Protein AF-A0A1E3NVU9-F1 (afdb_monomer)

Secondary structure (DSSP, 8-state):
---------------SSTTTTTSSS--------EEPPTTT-EETTTTSBTHHHHHHTT---EEEEEEEEEEEETTEEEEEEEEEESS---GGGEEEEEEESSSS-EEEEETTTTEE--S-TTEEEEEEEEE-EEETTEEEPPTT-EEEEEESSTT----TTTTT--S-SEEEEEB-SS-B-TTSBBSSSB--EEEEGGGGTT----------------------------------S-SEE-TTSEEE-TT--S--EEPTTEEEEEEETTEEEEEES-PPS--------------------------------PBPTT-EEESTT--S--PBPTTEEEEEEETTEEEEEES------------------------------------------PPPPTT-----TT--S----

InterPro domains:
  IPR000254 Cellulose-binding domain [PF00734] (243-271)
  IPR000254 Cellulose-binding domain [PF00734] (317-345)
  IPR000254 Cellulose-binding domain [PS00562] (247-274)
  IPR000254 Cellulose-binding domain [PS51164] (239-275)
  IPR000254 Cellulose-binding domain [PS51164] (313-349)
  IPR000254 Cellulose-binding domain [SM00236] (242-275)
  IPR000254 Cellulose-binding domain [SM00236] (316-349)
  IPR018789 Flocculin 11 domain [PF10182] (44-190)
  IPR018789 Flocculin 11 domain [PS51824] (32-205)
  IPR018789 Flocculin 11 domain [SM01213] (43-193)
  IPR035971 Cellulose-binding domain superfamily [SSF57180] (242-275)
  IPR035971 Cellulose-binding domain superfamily [SSF57180] (315-349)

Radius of gyration: 37.15 Å; Cα contacts (8 Å, |Δi|>4): 648; chains: 1; bounding box: 108×97×124 Å

Solvent-accessible surface area (backbone atoms only — not comparable to full-atom values): 26496 Å² total; per-residue (Å²): 130,84,88,82,86,88,83,91,81,85,82,80,88,85,83,85,55,79,73,66,69,69,71,76,78,71,74,77,79,71,69,79,61,33,63,38,58,71,88,51,50,40,64,74,38,81,83,45,41,32,59,50,30,21,60,77,69,40,43,60,49,50,49,59,40,72,68,45,43,29,26,61,55,89,53,33,29,41,38,25,39,41,38,40,42,79,57,66,67,59,56,69,36,46,16,34,32,34,39,35,60,52,81,59,77,45,72,39,30,22,53,83,82,72,42,72,77,66,81,45,81,29,50,48,75,51,76,48,68,38,66,37,51,75,53,96,80,25,26,24,56,62,71,58,23,31,47,40,41,35,37,65,51,59,80,36,84,59,64,72,62,62,74,68,56,89,49,62,53,59,53,73,43,38,28,29,74,86,51,63,50,101,83,40,36,20,72,20,33,26,47,28,44,34,29,51,46,52,38,53,72,79,72,90,64,95,71,87,77,79,76,77,93,75,90,82,89,85,86,83,90,84,92,85,89,87,81,86,88,90,81,92,76,86,88,78,95,73,67,52,16,51,83,68,31,67,25,38,30,69,89,60,84,71,32,62,42,37,38,89,62,25,27,64,43,78,78,46,76,62,42,11,32,17,42,86,41,80,67,78,92,78,89,84,81,91,82,90,82,85,82,87,86,89,79,88,88,84,87,86,90,85,81,90,80,96,82,77,86,74,85,74,79,40,25,51,84,69,32,72,26,40,33,65,90,56,85,68,54,54,47,34,36,90,59,24,25,62,42,77,77,47,76,62,41,11,31,15,41,84,39,80,68,80,85,76,81,80,74,85,77,84,79,87,81,82,92,83,89,84,84,89,82,90,84,89,86,88,86,82,86,85,89,85,84,90,88,80,96,76,82,83,83,62,62,48,60,92,95,53,84,34,73,60,92,93,58,86,74,48,75,40,113

Structure (mmCIF, N/CA/C/O backbone):
data_AF-A0A1E3NVU9-F1
#
_entry.id   AF-A0A1E3NVU9-F1
#
loop_
_atom_site.group_PDB
_atom_site.id
_atom_site.type_symbol
_atom_site.label_atom_id
_atom_site.label_alt_id
_atom_site.label_comp_id
_atom_site.label_asym_id
_atom_site.label_entity_id
_atom_site.label_seq_id
_atom_site.pdbx_PDB_ins_code
_atom_site.Cartn_x
_atom_site.Cartn_y
_atom_site.Cartn_z
_atom_site.occupancy
_atom_site.B_iso_or_equiv
_atom_site.auth_seq_id
_atom_site.auth_comp_id
_atom_site.auth_asym_id
_atom_site.auth_atom_id
_atom_site.pdbx_PDB_model_num
ATOM 1 N N . MET A 1 1 ? 58.363 38.252 71.842 1.00 34.75 1 MET A N 1
ATOM 2 C CA . MET A 1 1 ? 57.708 39.577 71.974 1.00 34.75 1 MET A CA 1
ATOM 3 C C . MET A 1 1 ? 56.826 39.792 70.750 1.00 34.75 1 MET A C 1
ATOM 5 O O . MET A 1 1 ? 57.351 39.527 69.680 1.00 34.75 1 MET A O 1
ATOM 9 N N . LYS A 1 2 ? 55.591 40.317 70.902 1.00 36.41 2 LYS A N 1
ATOM 10 C CA . LYS A 1 2 ? 54.625 40.674 69.819 1.00 36.41 2 LYS A CA 1
ATOM 11 C C . LYS A 1 2 ? 54.137 39.450 68.982 1.00 36.41 2 LYS A C 1
ATOM 13 O O . LYS A 1 2 ? 54.890 38.504 68.816 1.00 36.41 2 LYS A O 1
ATOM 18 N N . LEU A 1 3 ? 52.838 39.245 68.685 1.00 38.12 3 LEU A N 1
ATOM 19 C CA . LEU A 1 3 ? 51.842 40.044 67.919 1.00 38.12 3 LEU A CA 1
ATOM 20 C C . LEU A 1 3 ? 52.255 40.157 66.432 1.00 38.12 3 LEU A C 1
ATOM 22 O O . LEU A 1 3 ? 53.399 40.526 66.193 1.00 38.12 3 LEU A O 1
ATOM 26 N N . THR A 1 4 ? 51.448 39.843 65.401 1.00 37.25 4 THR A N 1
ATOM 27 C CA . THR A 1 4 ? 49.968 39.678 65.210 1.00 37.25 4 THR A CA 1
ATOM 28 C C . THR A 1 4 ? 49.691 38.639 64.083 1.00 37.25 4 THR A C 1
ATOM 30 O O . THR A 1 4 ? 50.578 38.429 63.270 1.00 37.25 4 THR A O 1
ATOM 33 N N . SER A 1 5 ? 48.610 37.834 64.075 1.00 39.44 5 SER A N 1
ATOM 34 C CA . SER A 1 5 ? 47.220 38.056 63.562 1.00 39.44 5 SER A CA 1
ATOM 35 C C . SER A 1 5 ? 47.034 38.139 62.021 1.00 39.44 5 SER A C 1
ATOM 37 O O . SER A 1 5 ? 47.958 38.521 61.313 1.00 39.44 5 SER A O 1
ATOM 39 N N . THR A 1 6 ? 45.805 37.851 61.537 1.00 38.41 6 THR A N 1
ATOM 40 C CA . THR A 1 6 ? 45.288 37.852 60.128 1.00 38.41 6 THR A CA 1
ATOM 41 C C . THR A 1 6 ? 45.886 36.817 59.141 1.00 38.41 6 THR A C 1
ATOM 43 O O . THR A 1 6 ? 47.046 36.459 59.272 1.00 38.41 6 THR A O 1
ATOM 46 N N . SER A 1 7 ? 45.172 36.271 58.132 1.00 37.34 7 SER A N 1
ATOM 47 C CA . SER A 1 7 ? 43.744 36.380 57.728 1.00 37.34 7 SER A CA 1
ATOM 48 C C . SER A 1 7 ? 43.216 35.087 57.046 1.00 37.34 7 SER A C 1
ATOM 50 O O . SER A 1 7 ? 43.957 34.125 56.869 1.00 37.34 7 SER A O 1
ATOM 52 N N . VAL A 1 8 ? 41.928 35.074 56.674 1.00 40.81 8 VAL A N 1
ATOM 53 C CA . VAL A 1 8 ? 41.156 33.950 56.087 1.00 40.81 8 VAL A CA 1
ATOM 54 C C . VAL A 1 8 ? 41.480 33.620 54.616 1.00 40.81 8 VAL A C 1
ATOM 56 O O . VAL A 1 8 ? 41.972 34.469 53.878 1.00 40.81 8 VAL A O 1
ATOM 59 N N . GLY A 1 9 ? 41.118 32.405 54.169 1.00 38.50 9 GLY A N 1
ATOM 60 C CA . GLY A 1 9 ? 41.303 31.950 52.779 1.00 38.50 9 GLY A CA 1
ATOM 61 C C . GLY A 1 9 ? 40.666 30.590 52.442 1.00 38.50 9 GLY A C 1
ATOM 62 O O . GLY A 1 9 ? 41.338 29.715 51.904 1.00 38.50 9 GLY A O 1
ATOM 63 N N . SER A 1 10 ? 39.394 30.370 52.794 1.00 42.78 10 SER A N 1
ATOM 64 C CA . SER A 1 10 ? 38.705 29.084 52.575 1.00 42.78 10 SER A CA 1
ATOM 65 C C . SER A 1 10 ? 38.461 28.783 51.089 1.00 42.78 10 SER A C 1
ATOM 67 O O . SER A 1 10 ? 37.697 29.490 50.434 1.00 42.78 10 SER A O 1
ATOM 69 N N . PHE A 1 11 ? 39.039 27.697 50.566 1.00 42.97 11 PHE A N 1
ATOM 70 C CA . PHE A 1 11 ? 38.732 27.197 49.220 1.00 42.97 11 PHE A CA 1
ATOM 71 C C . PHE A 1 11 ? 37.413 26.408 49.205 1.00 42.97 11 PHE A C 1
ATOM 73 O O . PHE A 1 11 ? 37.294 25.349 49.822 1.00 42.97 11 PHE A O 1
ATOM 80 N N . SER A 1 12 ? 36.417 26.927 48.487 1.00 45.84 12 SER A N 1
ATOM 81 C CA . SER A 1 12 ? 35.073 26.347 48.409 1.00 45.84 12 SER A CA 1
ATOM 82 C C . SER A 1 12 ? 35.016 25.081 47.546 1.00 45.84 12 SER A C 1
ATOM 84 O O . SER A 1 12 ? 35.230 25.130 46.336 1.00 45.84 12 SER A O 1
ATOM 86 N N . PHE A 1 13 ? 34.616 23.954 48.141 1.00 45.84 13 PHE A N 1
ATOM 87 C CA . PHE A 1 13 ? 34.261 22.721 47.424 1.00 45.84 13 PHE A CA 1
ATOM 88 C C . PHE A 1 13 ? 32.880 22.840 46.744 1.00 45.84 13 PHE A C 1
ATOM 90 O O . PHE A 1 13 ? 31.899 22.233 47.169 1.00 45.84 13 PHE A O 1
ATOM 97 N N . THR A 1 14 ? 32.781 23.613 45.661 1.00 51.94 14 THR A N 1
ATOM 98 C CA . THR A 1 14 ? 31.542 23.770 44.870 1.00 51.94 14 THR A CA 1
ATOM 99 C C . THR A 1 14 ? 31.589 22.984 43.559 1.00 51.94 14 THR A C 1
ATOM 101 O O . THR A 1 14 ? 31.471 23.555 42.479 1.00 51.94 14 THR A O 1
ATOM 104 N N . PHE A 1 15 ? 31.762 21.659 43.649 1.00 47.75 15 PHE A N 1
ATOM 105 C CA . PHE A 1 15 ? 31.727 20.761 42.481 1.00 47.75 15 PHE A CA 1
ATOM 106 C C . PHE A 1 15 ? 31.013 19.416 42.742 1.00 47.75 15 PHE A C 1
ATOM 108 O O . PHE A 1 15 ? 31.337 18.402 42.136 1.00 47.75 15 PHE A O 1
ATOM 115 N N . SER A 1 16 ? 30.029 19.393 43.653 1.00 55.41 16 SER A N 1
ATOM 116 C CA . SER A 1 16 ? 29.272 18.171 43.994 1.00 55.41 16 SER A CA 1
ATOM 117 C C . SER A 1 16 ? 27.791 18.436 44.320 1.00 55.41 16 SER A C 1
ATOM 119 O O . SER A 1 16 ? 27.286 18.022 45.356 1.00 55.41 16 SER A O 1
ATOM 121 N N . TYR A 1 17 ? 27.089 19.169 43.445 1.00 48.00 17 TYR A N 1
ATOM 122 C CA . TYR A 1 17 ? 25.618 19.308 43.513 1.00 48.00 17 TYR A CA 1
ATOM 123 C C . TYR A 1 17 ? 24.937 19.378 42.136 1.00 48.00 17 TYR A C 1
ATOM 125 O O . TYR A 1 17 ? 23.865 18.804 41.957 1.00 48.00 17 TYR A O 1
ATOM 133 N N . ALA A 1 18 ? 25.582 19.982 41.129 1.00 44.47 18 ALA A N 1
ATOM 134 C CA . ALA A 1 18 ? 25.048 20.037 39.761 1.00 44.47 18 ALA A CA 1
ATOM 135 C C . ALA A 1 18 ? 24.860 18.647 39.111 1.00 44.47 18 ALA A C 1
ATOM 137 O O . ALA A 1 18 ? 23.970 18.474 38.284 1.00 44.47 18 ALA A O 1
ATOM 138 N N . LEU A 1 19 ? 25.661 17.648 39.506 1.00 43.59 19 LEU A N 1
ATOM 139 C CA . LEU A 1 19 ? 25.600 16.296 38.938 1.00 43.59 19 LEU A CA 1
ATOM 140 C C . LEU A 1 19 ? 24.495 15.415 39.558 1.00 43.59 19 LEU A C 1
ATOM 142 O O . LEU A 1 19 ? 24.002 14.514 38.887 1.00 43.59 19 LEU A O 1
ATOM 146 N N . LEU A 1 20 ? 24.062 15.680 40.800 1.00 43.94 20 LEU A N 1
ATOM 147 C CA . LEU A 1 20 ? 22.981 14.910 41.441 1.00 43.94 20 LEU A CA 1
ATOM 148 C C . LEU A 1 20 ? 21.574 15.429 41.102 1.00 43.94 20 LEU A C 1
ATOM 150 O O . LEU A 1 20 ? 20.620 14.660 41.174 1.00 43.94 20 LEU A O 1
ATOM 154 N N . LEU A 1 21 ? 21.430 16.689 40.676 1.00 45.31 21 LEU A N 1
ATOM 155 C CA . LEU A 1 21 ? 20.142 17.233 40.216 1.00 45.31 21 LEU A CA 1
ATOM 156 C C . LEU A 1 21 ? 19.809 16.907 38.749 1.00 45.31 21 LEU A C 1
ATOM 158 O O . LEU A 1 21 ? 18.679 17.128 38.325 1.00 45.31 21 LEU A O 1
ATOM 162 N N . LEU A 1 22 ? 20.743 16.322 37.990 1.00 42.50 22 LEU A N 1
ATOM 163 C CA . LEU A 1 22 ? 20.474 15.814 36.637 1.00 42.50 22 LEU A CA 1
ATOM 164 C C . LEU A 1 22 ? 19.926 14.370 36.619 1.00 42.50 22 LEU A C 1
ATOM 166 O O . LEU A 1 22 ? 19.598 13.853 35.554 1.00 42.50 22 LEU A O 1
ATOM 170 N N . LEU A 1 23 ? 19.830 13.713 37.782 1.00 47.00 23 LEU A N 1
ATOM 171 C CA . LEU A 1 23 ? 19.480 12.290 37.918 1.00 47.00 23 LEU A CA 1
ATOM 172 C C . LEU A 1 23 ? 18.053 12.026 38.434 1.00 47.00 23 LEU A C 1
ATOM 174 O O . LEU A 1 23 ? 17.673 10.870 38.597 1.00 47.00 23 LEU A O 1
ATOM 178 N N . THR A 1 24 ? 17.246 13.067 38.670 1.00 50.06 24 THR A N 1
ATOM 179 C CA . THR A 1 24 ? 15.894 12.943 39.259 1.00 50.06 24 THR A CA 1
ATOM 180 C C . THR A 1 24 ? 14.757 13.524 38.410 1.00 50.06 24 THR A C 1
ATOM 182 O O . THR A 1 24 ? 13.608 13.483 38.842 1.00 50.06 24 THR A O 1
ATOM 185 N N . ILE A 1 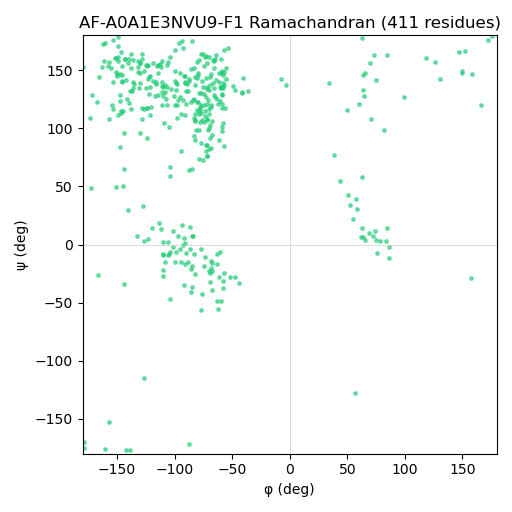25 ? 15.032 13.998 37.185 1.00 51.66 25 ILE A N 1
ATOM 186 C CA . ILE A 1 25 ? 13.994 14.370 36.194 1.00 51.66 25 ILE A CA 1
ATOM 187 C C . ILE A 1 25 ? 14.219 13.679 34.834 1.00 51.66 25 ILE A C 1
ATOM 189 O O . ILE A 1 25 ? 13.857 14.192 33.780 1.00 51.66 25 ILE A O 1
ATOM 193 N N . ILE A 1 26 ? 14.757 12.455 34.857 1.00 48.59 26 ILE A N 1
ATOM 194 C CA . ILE A 1 26 ? 14.406 11.446 33.846 1.00 48.59 26 ILE A CA 1
ATOM 195 C C . ILE A 1 26 ? 13.451 10.457 34.513 1.00 48.59 26 ILE A C 1
ATOM 197 O O . ILE A 1 26 ? 13.758 9.284 34.726 1.00 48.59 26 ILE A O 1
ATOM 201 N N . SER A 1 27 ? 12.260 10.959 34.848 1.00 47.16 27 SER A N 1
ATOM 202 C CA . SER A 1 27 ? 11.087 10.100 34.967 1.00 47.16 27 SER A CA 1
ATOM 203 C C . SER A 1 27 ? 10.909 9.434 33.610 1.00 47.16 27 SER A C 1
ATOM 205 O O . SER A 1 27 ? 10.445 10.073 32.666 1.00 47.16 27 SER A O 1
ATOM 207 N N . TYR A 1 28 ? 11.340 8.178 33.499 1.00 49.94 28 TYR A N 1
ATOM 208 C CA . TYR A 1 28 ? 11.138 7.366 32.307 1.00 49.94 28 TYR A CA 1
ATOM 209 C C . TYR A 1 28 ? 9.628 7.275 32.063 1.00 49.94 28 TYR A C 1
ATOM 211 O O . TYR A 1 28 ? 8.931 6.458 32.667 1.00 49.94 28 TYR A O 1
ATOM 219 N N . VAL A 1 29 ? 9.114 8.123 31.169 1.00 47.00 29 VAL A N 1
ATOM 220 C CA . VAL A 1 29 ? 7.819 7.905 30.527 1.00 47.00 29 VAL A CA 1
ATOM 221 C C . VAL A 1 29 ? 8.042 6.755 29.558 1.00 47.00 29 VAL A C 1
ATOM 223 O O . VAL A 1 29 ? 8.220 6.937 28.355 1.00 47.00 29 VAL A O 1
ATOM 226 N N . SER A 1 30 ? 8.110 5.554 30.129 1.00 51.84 30 SER A N 1
ATOM 227 C CA . SER A 1 30 ? 8.062 4.293 29.411 1.00 51.84 30 SER A CA 1
ATOM 228 C C . SER A 1 30 ? 6.716 4.255 28.707 1.00 51.84 30 SER A C 1
ATOM 230 O O . SER A 1 30 ? 5.720 3.850 29.298 1.00 51.84 30 SER A O 1
ATOM 232 N N . ALA A 1 31 ? 6.676 4.763 27.475 1.00 55.44 31 ALA A N 1
ATOM 233 C CA . ALA A 1 31 ? 5.489 4.742 26.640 1.00 55.44 31 ALA A CA 1
ATOM 234 C C . ALA A 1 31 ? 5.075 3.276 26.478 1.00 55.44 31 ALA A C 1
ATOM 236 O O . ALA A 1 31 ? 5.759 2.505 25.799 1.00 55.44 31 ALA A O 1
ATOM 237 N N . SER A 1 32 ? 4.018 2.888 27.196 1.00 66.12 32 SER A N 1
ATOM 238 C CA . SER A 1 32 ? 3.589 1.501 27.366 1.00 66.12 32 SER A CA 1
ATOM 239 C C . SER A 1 32 ? 3.064 0.951 26.047 1.00 66.12 32 SER A C 1
ATOM 241 O O . SER A 1 32 ? 1.865 0.976 25.784 1.00 66.12 32 SER A O 1
ATOM 243 N N . SER A 1 33 ? 3.982 0.496 25.199 1.00 80.88 33 SER A N 1
ATOM 244 C CA . SER A 1 33 ? 3.675 0.026 23.857 1.00 80.88 33 SER A CA 1
ATOM 245 C C . SER A 1 33 ? 3.064 -1.375 23.919 1.00 80.88 33 SER A C 1
ATOM 247 O O . SER A 1 33 ? 3.703 -2.345 24.328 1.00 80.88 33 SER A O 1
ATOM 249 N N . VAL A 1 34 ? 1.787 -1.478 23.553 1.00 92.62 34 VAL A N 1
ATOM 250 C CA . VAL A 1 34 ? 1.000 -2.712 23.696 1.00 92.62 34 VAL A CA 1
ATOM 251 C C . VAL A 1 34 ? 0.952 -3.425 22.357 1.00 92.62 34 VAL A C 1
ATOM 253 O O . VAL A 1 34 ? 0.441 -2.880 21.382 1.00 92.62 34 VAL A O 1
ATOM 256 N N . LYS A 1 35 ? 1.458 -4.658 22.296 1.00 94.81 35 LYS A N 1
ATOM 257 C CA . LYS A 1 35 ? 1.341 -5.495 21.097 1.00 94.81 35 LYS A CA 1
ATOM 258 C C . LYS A 1 35 ? -0.052 -6.109 21.010 1.00 94.81 35 LYS A C 1
ATOM 260 O O . LYS A 1 35 ? -0.519 -6.716 21.968 1.00 94.81 35 LYS A O 1
ATOM 265 N N . CYS A 1 36 ? -0.684 -5.977 19.851 1.00 95.69 36 CYS A N 1
ATOM 266 C CA . CYS A 1 36 ? -1.898 -6.712 19.511 1.00 95.69 36 CYS A CA 1
ATOM 267 C C . CYS A 1 36 ? -1.556 -8.199 19.345 1.00 95.69 36 CYS A C 1
ATOM 269 O O . CYS A 1 36 ? -0.476 -8.532 18.849 1.00 95.69 36 CYS A O 1
ATOM 271 N N . SER A 1 37 ? -2.480 -9.095 19.699 1.00 95.62 37 SER A N 1
ATOM 272 C CA . SER A 1 37 ? -2.341 -10.501 19.316 1.00 95.62 37 SER A CA 1
ATOM 273 C C . SER A 1 37 ? -2.464 -10.641 17.798 1.00 95.62 37 SER A C 1
ATOM 275 O O . SER A 1 37 ? -3.342 -10.034 17.183 1.00 95.62 37 SER A O 1
ATOM 277 N N . SER A 1 38 ? -1.631 -11.484 17.184 1.00 93.00 38 SER A N 1
ATOM 278 C CA . SER A 1 38 ? -1.715 -11.782 15.748 1.00 93.00 38 SER A CA 1
ATOM 279 C C . SER A 1 38 ? -3.027 -12.470 15.344 1.00 93.00 38 SER A C 1
ATOM 281 O O . SER A 1 38 ? -3.366 -12.458 14.167 1.00 93.00 38 SER A O 1
ATOM 283 N N . SER A 1 39 ? -3.784 -13.033 16.297 1.00 93.88 39 SER A N 1
ATOM 284 C CA . SER A 1 39 ? -5.154 -13.529 16.075 1.00 93.88 39 SER A CA 1
ATOM 285 C C . SER A 1 39 ? -6.175 -12.419 15.818 1.00 93.88 39 SER A C 1
ATOM 287 O O . SER A 1 39 ? -7.208 -12.669 15.201 1.00 93.88 39 SER A O 1
ATOM 289 N N . ASP A 1 40 ? -5.895 -11.205 16.297 1.00 94.69 40 ASP A N 1
ATOM 290 C CA . ASP A 1 40 ? -6.869 -10.114 16.370 1.00 94.69 40 ASP A CA 1
ATOM 291 C C . ASP A 1 40 ? -6.637 -9.067 15.267 1.00 94.69 40 ASP A C 1
ATOM 293 O O . ASP A 1 40 ? -7.437 -8.147 15.095 1.00 94.69 40 ASP A O 1
ATOM 297 N N . ILE A 1 41 ? -5.547 -9.218 14.507 1.00 96.44 41 ILE A N 1
ATOM 298 C CA . ILE A 1 41 ? -5.250 -8.475 13.283 1.00 96.44 41 ILE A CA 1
ATOM 299 C C . ILE A 1 41 ? -6.013 -9.157 12.141 1.00 96.44 41 ILE A C 1
ATOM 301 O O . ILE A 1 41 ? -5.648 -10.246 11.701 1.00 96.44 41 ILE A O 1
ATOM 305 N N . VAL A 1 42 ? -7.086 -8.532 11.656 1.00 95.50 42 VAL A N 1
ATOM 306 C CA . VAL A 1 42 ? -8.030 -9.171 10.725 1.00 95.50 42 VAL A CA 1
ATOM 307 C C . VAL A 1 42 ? -8.142 -8.395 9.414 1.00 95.50 42 VAL A C 1
ATOM 309 O O . VAL A 1 42 ? -8.294 -7.172 9.398 1.00 95.50 42 VAL A O 1
ATOM 312 N N . ALA A 1 43 ? -8.114 -9.132 8.302 1.00 94.00 43 ALA A N 1
ATOM 313 C CA . ALA A 1 43 ? -8.430 -8.625 6.971 1.00 94.00 43 ALA A CA 1
ATOM 314 C C . ALA A 1 43 ? -9.938 -8.326 6.864 1.00 94.00 43 ALA A C 1
ATOM 316 O O . ALA A 1 43 ? -10.768 -9.228 6.974 1.00 94.00 43 ALA A O 1
ATOM 317 N N . GLY A 1 44 ? -10.298 -7.061 6.647 1.00 91.81 44 GLY A N 1
ATOM 318 C CA . GLY A 1 44 ? -11.684 -6.583 6.664 1.00 91.81 44 GLY A CA 1
ATOM 319 C C . GLY A 1 44 ? -12.583 -7.071 5.523 1.00 91.81 44 GLY A C 1
ATOM 320 O O . GLY A 1 44 ? -13.796 -6.915 5.624 1.00 91.81 44 GLY A O 1
ATOM 321 N N . CYS A 1 45 ? -12.020 -7.638 4.453 1.00 92.00 45 CYS A N 1
ATOM 322 C CA . CYS A 1 45 ? -12.761 -8.096 3.274 1.00 92.00 45 CYS A CA 1
ATOM 323 C C . CYS A 1 45 ? -12.065 -9.274 2.565 1.00 92.00 45 CYS A C 1
ATOM 325 O O . CYS A 1 45 ? -11.887 -9.283 1.347 1.00 92.00 45 CYS A O 1
ATOM 327 N N . SER A 1 46 ? -11.680 -10.302 3.328 1.00 90.81 46 SER A N 1
ATOM 328 C CA . SER A 1 46 ? -11.042 -11.535 2.824 1.00 90.81 46 SER A CA 1
ATOM 329 C C . SER A 1 46 ? -11.890 -12.356 1.833 1.00 90.81 46 SER A C 1
ATOM 331 O O . SER A 1 46 ? -11.398 -13.326 1.263 1.00 90.81 46 SER A O 1
ATOM 333 N N . ASN A 1 47 ? -13.150 -11.974 1.616 1.00 90.06 47 ASN A N 1
ATOM 334 C CA . ASN A 1 47 ? -14.098 -12.596 0.693 1.00 90.06 47 ASN A CA 1
ATOM 335 C C . ASN A 1 47 ? -14.097 -12.000 -0.733 1.00 90.06 47 ASN A C 1
ATOM 337 O O . ASN A 1 47 ? -14.937 -12.405 -1.537 1.00 90.06 47 ASN A O 1
ATOM 341 N N . LEU A 1 48 ? -13.245 -11.010 -1.033 1.00 93.31 48 LEU A N 1
ATOM 342 C CA . LEU A 1 48 ? -13.165 -10.371 -2.354 1.00 93.31 48 LEU A CA 1
ATOM 343 C C . LEU A 1 48 ? -12.075 -10.997 -3.242 1.00 93.31 48 LEU A C 1
ATOM 345 O O . LEU A 1 48 ? -11.013 -11.392 -2.760 1.00 93.31 48 LEU A O 1
ATOM 349 N N . ASP A 1 49 ? -12.299 -11.019 -4.559 1.00 96.19 49 ASP A N 1
ATOM 350 C CA . ASP A 1 49 ? -11.266 -11.383 -5.539 1.00 96.19 49 ASP A CA 1
ATOM 351 C C . ASP A 1 49 ? -10.366 -10.179 -5.863 1.00 96.19 49 ASP A C 1
ATOM 353 O O . ASP A 1 49 ? -10.646 -9.393 -6.771 1.00 96.19 49 ASP A O 1
ATOM 357 N N . PHE A 1 50 ? -9.252 -10.060 -5.140 1.00 95.31 50 PHE A N 1
ATOM 358 C CA . PHE A 1 50 ? -8.190 -9.078 -5.407 1.00 95.31 50 PHE A CA 1
ATOM 359 C C . PHE A 1 50 ? -7.333 -9.414 -6.641 1.00 95.31 50 PHE A C 1
ATOM 361 O O . PHE A 1 50 ? -6.557 -8.582 -7.107 1.00 95.31 50 PHE A O 1
ATOM 368 N N . SER A 1 51 ? -7.461 -10.617 -7.220 1.00 95.88 51 SER A N 1
ATOM 369 C CA . SER A 1 51 ? -6.708 -10.972 -8.429 1.00 95.88 51 SER A CA 1
ATOM 370 C C . SER A 1 51 ? -7.253 -10.291 -9.688 1.00 95.88 51 SER A C 1
ATOM 372 O O . SER A 1 51 ? -6.537 -10.210 -10.687 1.00 95.88 51 SER A O 1
ATOM 374 N N . TYR A 1 52 ? -8.497 -9.800 -9.653 1.00 95.56 52 TYR A N 1
ATOM 375 C CA . TYR A 1 52 ? -9.155 -9.110 -10.762 1.00 95.56 52 TYR A CA 1
ATOM 376 C C . TYR A 1 52 ? -8.430 -7.818 -11.161 1.00 95.56 52 TYR A C 1
ATOM 378 O O . TYR A 1 52 ? -8.008 -7.695 -12.313 1.00 95.56 52 TYR A O 1
ATOM 386 N N . ASN A 1 53 ? -8.211 -6.895 -10.217 1.00 95.38 53 ASN A N 1
ATOM 387 C CA . ASN A 1 53 ? -7.553 -5.619 -10.508 1.00 95.38 53 ASN A CA 1
ATOM 388 C C . ASN A 1 53 ? -6.138 -5.816 -11.071 1.00 95.38 53 ASN A C 1
ATOM 390 O O . ASN A 1 53 ? -5.811 -5.287 -12.131 1.00 95.38 53 ASN A O 1
ATOM 394 N N . SER A 1 54 ? -5.323 -6.655 -10.424 1.00 95.19 54 SER A N 1
ATOM 395 C CA . SER A 1 54 ? -3.951 -6.931 -10.867 1.00 95.19 54 SER A CA 1
ATOM 396 C C . SER A 1 54 ? -3.871 -7.489 -12.300 1.00 95.19 54 SER A C 1
ATOM 398 O O . SER A 1 54 ? -2.992 -7.084 -13.062 1.00 95.19 54 SER A O 1
ATOM 400 N N . LYS A 1 55 ? -4.819 -8.352 -12.713 1.00 95.12 55 LYS A N 1
ATOM 401 C CA . LYS A 1 55 ? -4.933 -8.823 -14.110 1.00 95.12 55 LYS A CA 1
ATOM 402 C C . LYS A 1 55 ? -5.248 -7.667 -15.064 1.00 95.12 55 LYS A C 1
ATOM 404 O O . LYS A 1 55 ? -4.575 -7.519 -16.082 1.00 95.12 55 LYS A O 1
ATOM 409 N N . ASN A 1 56 ? -6.243 -6.847 -14.727 1.00 95.06 56 ASN A N 1
ATOM 410 C CA . ASN A 1 56 ? -6.730 -5.767 -15.589 1.00 95.06 56 ASN A CA 1
ATOM 411 C C . ASN A 1 56 ? -5.720 -4.615 -15.732 1.00 95.06 56 ASN A C 1
ATOM 413 O O . ASN A 1 56 ? -5.631 -4.017 -16.800 1.00 95.06 56 ASN A O 1
ATOM 417 N N . THR A 1 57 ? -4.915 -4.334 -14.699 1.00 95.44 57 THR A N 1
ATOM 418 C CA . THR A 1 57 ? -3.852 -3.311 -14.734 1.00 95.44 57 THR A CA 1
ATOM 419 C C . THR A 1 57 ? -2.470 -3.874 -15.108 1.00 95.44 57 THR A C 1
ATOM 421 O O . THR A 1 57 ? -1.462 -3.236 -14.819 1.00 95.44 57 THR A O 1
ATOM 424 N N . ASN A 1 58 ? -2.399 -5.080 -15.689 1.00 96.94 58 ASN A N 1
ATOM 425 C CA . ASN A 1 58 ? -1.167 -5.781 -16.085 1.00 96.94 58 ASN A CA 1
ATOM 426 C C . ASN A 1 58 ? -0.024 -5.735 -15.041 1.00 96.94 58 ASN A C 1
ATOM 428 O O . ASN A 1 58 ? 1.107 -5.348 -15.354 1.00 96.94 58 ASN A O 1
ATOM 432 N N . LYS A 1 59 ? -0.299 -6.159 -13.804 1.00 96.88 59 LYS A N 1
ATOM 433 C CA . LYS A 1 59 ? 0.712 -6.322 -12.744 1.00 96.88 59 LYS A CA 1
ATOM 434 C C . LYS A 1 59 ? 0.632 -7.718 -12.095 1.00 96.88 59 LYS A C 1
ATOM 436 O O . LYS A 1 59 ? -0.350 -8.434 -12.315 1.00 96.88 59 LYS A O 1
ATOM 441 N N . PRO A 1 60 ? 1.662 -8.172 -11.351 1.00 98.00 60 PRO A N 1
ATOM 442 C CA . PRO A 1 60 ? 1.570 -9.419 -10.591 1.00 98.00 60 PRO A CA 1
ATOM 443 C C . PRO A 1 60 ? 0.423 -9.347 -9.575 1.00 98.00 60 PRO A C 1
ATOM 445 O O . PRO A 1 60 ? 0.021 -8.260 -9.183 1.00 98.00 60 PRO A O 1
ATOM 448 N N . THR A 1 61 ? -0.082 -10.484 -9.094 1.00 97.44 61 THR A N 1
ATOM 449 C CA . THR A 1 61 ? -0.859 -10.483 -7.842 1.00 97.44 61 THR A CA 1
ATOM 450 C C . THR A 1 61 ? 0.096 -10.455 -6.651 1.00 97.44 61 THR A C 1
ATOM 452 O O . THR A 1 61 ? 1.159 -11.080 -6.709 1.00 97.44 61 THR A O 1
ATOM 455 N N . ALA A 1 62 ? -0.282 -9.785 -5.563 1.00 97.44 62 ALA A N 1
ATOM 456 C CA . ALA A 1 62 ? 0.482 -9.762 -4.319 1.00 97.44 62 ALA A CA 1
ATOM 457 C C . ALA A 1 62 ? -0.412 -10.050 -3.107 1.00 97.44 62 ALA A C 1
ATOM 459 O O . ALA A 1 62 ? -1.605 -9.767 -3.116 1.00 97.44 62 ALA A O 1
ATOM 460 N N . ASN A 1 63 ? 0.189 -10.604 -2.058 1.00 96.44 63 ASN A N 1
ATOM 461 C CA . ASN A 1 63 ? -0.355 -10.610 -0.710 1.00 96.44 63 ASN A CA 1
ATOM 462 C C . ASN A 1 63 ? 0.283 -9.441 0.053 1.00 96.44 63 ASN A C 1
ATOM 464 O O . ASN A 1 63 ? 1.510 -9.353 0.118 1.00 96.44 63 ASN A O 1
ATOM 468 N N . ILE A 1 64 ? -0.536 -8.547 0.606 1.00 97.00 64 ILE A N 1
ATOM 469 C CA . ILE A 1 64 ? -0.087 -7.397 1.401 1.00 97.00 64 ILE A CA 1
ATOM 470 C C . ILE A 1 64 ? -0.794 -7.503 2.745 1.00 97.00 64 ILE A C 1
ATOM 472 O O . ILE A 1 64 ? -1.935 -7.060 2.883 1.00 97.00 64 ILE A O 1
ATOM 476 N N . ALA A 1 65 ? -0.138 -8.167 3.695 1.00 96.25 65 ALA A N 1
ATOM 477 C CA . ALA A 1 65 ? -0.730 -8.567 4.962 1.00 96.25 65 ALA A CA 1
ATOM 478 C C . ALA A 1 65 ? -0.143 -7.766 6.123 1.00 96.25 65 ALA A C 1
ATOM 480 O O . ALA A 1 65 ? 1.074 -7.630 6.235 1.00 96.25 65 ALA A O 1
ATOM 481 N N . VAL A 1 66 ? -0.993 -7.294 7.034 1.00 96.88 66 VAL A N 1
ATOM 482 C CA . VAL A 1 66 ? -0.520 -6.797 8.331 1.00 96.88 66 VAL A CA 1
ATOM 483 C C . VAL A 1 66 ? -0.200 -7.999 9.218 1.00 96.88 66 VAL A C 1
ATOM 485 O O . VAL A 1 66 ? -1.075 -8.821 9.483 1.00 96.88 66 VAL A O 1
ATOM 488 N N . THR A 1 67 ? 1.050 -8.112 9.666 1.00 97.38 67 THR A N 1
ATOM 489 C CA . THR A 1 67 ? 1.554 -9.250 10.463 1.00 97.38 67 THR A CA 1
ATOM 490 C C . THR A 1 67 ? 1.849 -8.888 11.915 1.00 97.38 67 THR A C 1
ATOM 492 O O . THR A 1 67 ? 1.839 -9.760 12.786 1.00 97.38 67 THR A O 1
ATOM 495 N N . GLY A 1 68 ? 2.060 -7.602 12.202 1.00 97.19 68 GLY A N 1
ATOM 496 C CA . GLY A 1 68 ? 2.298 -7.093 13.547 1.00 97.19 68 GLY A CA 1
ATOM 497 C C . GLY A 1 68 ? 1.705 -5.703 13.742 1.00 97.19 68 GLY A C 1
ATOM 498 O O . GLY A 1 68 ? 1.769 -4.859 12.852 1.00 97.19 68 GLY A O 1
ATOM 499 N N . VAL A 1 69 ? 1.140 -5.462 14.925 1.00 97.88 69 VAL A N 1
ATOM 500 C CA . VAL A 1 69 ? 0.624 -4.155 15.346 1.00 97.88 69 VAL A CA 1
ATOM 501 C C . VAL A 1 69 ? 1.015 -3.918 16.801 1.00 97.88 69 VAL A C 1
ATOM 503 O O . VAL A 1 69 ? 0.826 -4.786 17.654 1.00 97.88 69 VAL A O 1
ATOM 506 N N . THR A 1 70 ? 1.549 -2.734 17.086 1.00 96.50 70 THR A N 1
ATOM 507 C CA . THR A 1 70 ? 1.868 -2.262 18.437 1.00 96.50 70 THR A CA 1
ATOM 508 C C . THR A 1 70 ? 1.251 -0.884 18.641 1.00 96.50 70 THR A C 1
ATOM 510 O O . THR A 1 70 ? 1.607 0.063 17.945 1.00 96.50 70 THR A O 1
ATOM 513 N N . TRP A 1 71 ? 0.330 -0.748 19.590 1.00 96.19 71 TRP A N 1
ATOM 514 C CA . TRP A 1 71 ? -0.217 0.543 20.002 1.00 96.19 71 TRP A CA 1
ATOM 515 C C . TRP A 1 71 ? 0.865 1.400 20.664 1.00 96.19 71 TRP A C 1
ATOM 517 O O . TRP A 1 71 ? 1.621 0.903 21.498 1.00 96.19 71 TRP A O 1
ATOM 527 N N . LEU A 1 72 ? 0.934 2.681 20.294 1.00 92.38 72 LEU A N 1
ATOM 528 C CA . LEU A 1 72 ? 1.905 3.652 20.819 1.00 92.38 72 LEU A CA 1
ATOM 529 C C . LEU A 1 72 ? 1.265 4.697 21.750 1.00 92.38 72 LEU A C 1
ATOM 531 O O . LEU A 1 72 ? 1.978 5.396 22.466 1.00 92.38 72 LEU A O 1
ATOM 535 N N . GLY A 1 73 ? -0.066 4.810 21.733 1.00 88.00 73 GLY A N 1
ATOM 536 C CA . GLY A 1 73 ? -0.836 5.808 22.476 1.00 88.00 73 GLY A CA 1
ATOM 537 C C . GLY A 1 73 ? -1.850 6.534 21.586 1.00 88.00 73 GLY A C 1
ATOM 538 O O . GLY A 1 73 ? -1.588 6.817 20.416 1.00 88.00 73 GLY A O 1
ATOM 539 N N . GLY A 1 74 ? -3.031 6.838 22.135 1.00 89.56 74 GLY A N 1
ATOM 540 C CA . GLY A 1 74 ? -4.123 7.470 21.384 1.00 89.56 74 GLY A CA 1
ATOM 541 C C . GLY A 1 74 ? -4.516 6.651 20.148 1.00 89.56 74 GLY A C 1
ATOM 542 O O . GLY A 1 74 ? -4.740 5.447 20.248 1.00 89.56 74 GLY A O 1
ATOM 543 N N . ASN A 1 75 ? -4.548 7.287 18.976 1.00 92.00 75 ASN A N 1
ATOM 544 C CA . ASN A 1 75 ? -4.789 6.610 17.697 1.00 92.00 75 ASN A CA 1
ATOM 545 C C . ASN A 1 75 ? -3.498 6.155 16.985 1.00 92.00 75 ASN A C 1
ATOM 547 O O . ASN A 1 75 ? -3.580 5.683 15.854 1.00 92.00 75 ASN A O 1
ATOM 551 N N . SER A 1 76 ? -2.317 6.296 17.596 1.00 92.88 76 SER A N 1
ATOM 552 C CA . SER A 1 76 ? -1.045 5.954 16.950 1.00 92.88 76 SER A CA 1
ATOM 553 C C . SER A 1 76 ? -0.668 4.485 17.163 1.00 92.88 76 SER A C 1
ATOM 555 O O . SER A 1 76 ? -0.696 3.972 18.287 1.00 92.88 76 SER A O 1
ATOM 557 N N . TYR A 1 77 ? -0.289 3.810 16.077 1.00 95.31 77 TYR A N 1
ATOM 558 C CA . TYR A 1 77 ? 0.151 2.415 16.073 1.00 95.31 77 TYR A CA 1
ATOM 559 C C . TYR A 1 77 ? 1.401 2.261 15.204 1.00 95.31 77 TYR A C 1
ATOM 561 O O . TYR A 1 77 ? 1.474 2.799 14.102 1.00 95.31 77 TYR A O 1
ATOM 569 N N . GLN A 1 78 ? 2.367 1.474 15.668 1.00 96.38 78 GLN A N 1
ATOM 570 C CA . GLN A 1 78 ? 3.420 0.916 14.829 1.00 96.38 78 GLN A CA 1
ATOM 571 C C . GLN A 1 78 ? 2.886 -0.361 14.171 1.00 96.38 78 GLN A C 1
ATOM 573 O O . GLN A 1 78 ? 2.438 -1.274 14.864 1.00 96.38 78 GLN A O 1
ATOM 578 N N . VAL A 1 79 ? 2.928 -0.422 12.844 1.00 96.81 79 VAL A N 1
ATOM 579 C CA . VAL A 1 79 ? 2.333 -1.487 12.029 1.00 96.81 79 VAL A CA 1
ATOM 580 C C . VAL A 1 79 ? 3.405 -2.096 11.133 1.00 96.81 79 VAL A C 1
ATOM 582 O O . VAL A 1 79 ? 4.183 -1.370 10.515 1.00 96.81 79 VAL A O 1
ATOM 585 N N . THR A 1 80 ? 3.434 -3.426 11.062 1.00 97.75 80 THR A N 1
ATOM 586 C CA . THR A 1 80 ? 4.297 -4.202 10.166 1.00 97.75 80 THR A CA 1
ATOM 587 C C . THR A 1 80 ? 3.463 -4.797 9.038 1.00 97.75 80 THR A C 1
ATOM 589 O O . THR A 1 80 ? 2.546 -5.582 9.291 1.00 97.75 80 THR A O 1
ATOM 592 N N . ILE A 1 81 ? 3.797 -4.436 7.797 1.00 97.56 81 ILE A N 1
ATOM 593 C CA . ILE A 1 81 ? 3.355 -5.144 6.592 1.00 97.56 81 ILE A CA 1
ATOM 594 C C . ILE A 1 81 ? 4.377 -6.229 6.266 1.00 97.56 81 ILE A C 1
ATOM 596 O O . ILE A 1 81 ? 5.562 -5.923 6.156 1.00 97.56 81 ILE A O 1
ATOM 600 N N . HIS A 1 82 ? 3.891 -7.440 6.001 1.00 98.25 82 HIS A N 1
ATOM 601 C CA . HIS A 1 82 ? 4.572 -8.434 5.181 1.00 98.25 82 HIS A CA 1
ATOM 602 C C . HIS A 1 82 ? 3.995 -8.384 3.760 1.00 98.25 82 HIS A C 1
ATOM 604 O O . HIS A 1 82 ? 2.793 -8.586 3.549 1.00 98.25 82 HIS A O 1
ATOM 610 N N . PHE A 1 83 ? 4.846 -8.105 2.779 1.00 98.56 83 PHE A N 1
ATOM 611 C CA . PHE A 1 83 ? 4.504 -8.078 1.360 1.00 98.56 83 PHE A CA 1
ATOM 612 C C . PHE A 1 83 ? 5.085 -9.311 0.668 1.00 98.56 83 PHE A C 1
ATOM 614 O O . PHE A 1 83 ? 6.259 -9.619 0.862 1.00 98.56 83 PHE A O 1
ATOM 621 N N . LYS A 1 84 ? 4.301 -9.977 -0.189 1.00 98.50 84 LYS A N 1
ATOM 622 C CA . LYS A 1 84 ? 4.760 -11.112 -1.006 1.00 98.50 84 LYS A CA 1
ATOM 623 C C . LYS A 1 84 ? 4.085 -11.127 -2.381 1.00 98.50 84 LYS A C 1
ATOM 625 O O . LYS A 1 84 ? 2.877 -11.327 -2.486 1.00 98.50 84 LYS A O 1
ATOM 630 N N . SER A 1 85 ? 4.863 -10.944 -3.444 1.00 98.12 85 SER A N 1
ATOM 631 C CA . SER A 1 85 ? 4.398 -10.931 -4.838 1.00 98.12 85 SER A CA 1
ATOM 632 C C . SER A 1 85 ? 4.474 -12.315 -5.493 1.00 98.12 85 SER A C 1
ATOM 634 O O . SER A 1 85 ? 5.414 -13.075 -5.269 1.00 98.12 85 SER A O 1
ATOM 636 N N . SER A 1 86 ? 3.521 -12.622 -6.376 1.00 97.88 86 SER A N 1
ATOM 637 C CA . SER A 1 86 ? 3.526 -13.825 -7.232 1.00 97.88 86 SER A CA 1
ATOM 638 C C . SER A 1 86 ? 4.620 -13.816 -8.309 1.00 97.88 86 SER A C 1
ATOM 640 O O . SER A 1 86 ? 4.979 -14.868 -8.836 1.00 97.88 86 SER A O 1
ATOM 642 N N . ALA A 1 87 ? 5.152 -12.638 -8.643 1.00 97.44 87 ALA A N 1
ATOM 643 C CA . ALA A 1 87 ? 6.306 -12.465 -9.517 1.00 97.44 87 ALA A CA 1
ATOM 644 C C . ALA A 1 87 ? 7.081 -11.197 -9.137 1.00 97.44 87 ALA A C 1
ATOM 646 O O . ALA A 1 87 ? 6.491 -10.180 -8.772 1.00 97.44 87 ALA A O 1
ATOM 647 N N . THR A 1 88 ? 8.402 -11.234 -9.272 1.00 97.94 88 THR A N 1
ATOM 648 C CA . THR A 1 88 ? 9.290 -10.086 -9.056 1.00 97.94 88 THR A CA 1
ATOM 649 C C . THR A 1 88 ? 10.433 -10.129 -10.061 1.00 97.94 88 THR A C 1
ATOM 651 O O . THR A 1 88 ? 10.744 -11.197 -10.590 1.00 97.94 88 THR A O 1
ATOM 654 N N . MET A 1 89 ? 11.073 -8.985 -10.285 1.00 97.62 89 MET A N 1
ATOM 655 C CA . MET A 1 89 ? 12.450 -8.939 -10.774 1.00 97.62 89 MET A CA 1
ATOM 656 C C . MET A 1 89 ? 13.432 -8.849 -9.595 1.00 97.62 89 MET A C 1
ATOM 658 O O . MET A 1 89 ? 13.029 -8.647 -8.443 1.00 97.62 89 MET A O 1
ATOM 662 N N . SER A 1 90 ? 14.721 -9.023 -9.876 1.00 97.12 90 SER A N 1
ATOM 663 C CA . SER A 1 90 ? 15.817 -8.865 -8.918 1.00 97.12 90 SER A CA 1
ATOM 664 C C . SER A 1 90 ? 15.971 -7.421 -8.417 1.00 97.12 90 SER A C 1
ATOM 666 O O . SER A 1 90 ? 15.570 -6.463 -9.079 1.00 97.12 90 SER A O 1
ATOM 668 N N . LEU A 1 91 ? 16.625 -7.245 -7.261 1.00 96.19 91 LEU A N 1
ATOM 669 C CA . LEU A 1 91 ? 16.907 -5.921 -6.687 1.00 96.19 91 LEU A CA 1
ATOM 670 C C . LEU A 1 91 ? 17.717 -5.015 -7.638 1.00 96.19 91 LEU A C 1
ATOM 672 O O . LEU A 1 91 ? 17.519 -3.807 -7.642 1.00 96.19 91 LEU A O 1
ATOM 676 N N . SER A 1 92 ? 18.582 -5.588 -8.483 1.00 95.81 92 SER A N 1
ATOM 677 C CA . SER A 1 92 ? 19.359 -4.858 -9.501 1.00 95.81 92 SER A CA 1
ATOM 678 C C . SER A 1 92 ? 18.526 -4.258 -10.639 1.00 95.81 92 SER A C 1
ATOM 680 O O . SER A 1 92 ? 19.025 -3.389 -11.352 1.00 95.81 92 SER A O 1
ATOM 682 N N . SER A 1 93 ? 17.277 -4.698 -10.804 1.00 97.69 93 SER A N 1
ATOM 683 C CA . SER A 1 93 ? 16.330 -4.176 -11.799 1.00 97.69 93 SER A CA 1
ATOM 684 C C . SER A 1 93 ? 15.350 -3.156 -11.207 1.00 97.69 93 SER A C 1
ATOM 686 O O . SER A 1 93 ? 14.563 -2.561 -11.947 1.00 97.69 93 SER A O 1
ATOM 688 N N . LEU A 1 94 ? 15.367 -2.953 -9.885 1.00 98.12 94 LEU A N 1
ATOM 689 C CA . LEU A 1 94 ? 14.505 -2.003 -9.183 1.00 98.12 94 LEU A CA 1
ATOM 690 C C . LEU A 1 94 ? 15.087 -0.583 -9.265 1.00 98.12 94 LEU A C 1
ATOM 692 O O . LEU A 1 94 ? 16.284 -0.368 -9.067 1.00 98.12 94 LEU A O 1
ATOM 696 N N . SER A 1 95 ? 14.232 0.405 -9.518 1.00 97.88 95 SER A N 1
ATOM 697 C CA . SER A 1 95 ? 14.599 1.824 -9.488 1.00 97.88 95 SER A CA 1
ATOM 698 C C . SER A 1 95 ? 14.084 2.497 -8.220 1.00 97.88 95 SER A C 1
ATOM 700 O O . SER A 1 95 ? 14.860 3.161 -7.532 1.00 97.88 95 SER A O 1
ATOM 702 N N . GLU A 1 96 ? 12.821 2.273 -7.856 1.00 98.19 96 GLU A N 1
ATOM 703 C CA . GLU A 1 96 ? 12.237 2.759 -6.606 1.00 98.19 96 GLU A CA 1
ATOM 704 C C . GLU A 1 96 ? 11.134 1.821 -6.090 1.00 98.19 96 GLU A C 1
ATOM 706 O O . GLU A 1 96 ? 10.414 1.189 -6.860 1.00 98.19 96 GLU A O 1
ATOM 711 N N . LEU A 1 97 ? 11.012 1.725 -4.767 1.00 98.50 97 LEU A N 1
ATOM 712 C CA . LEU A 1 97 ? 9.906 1.077 -4.068 1.00 98.50 97 LEU A CA 1
ATOM 713 C C . LEU A 1 97 ? 9.557 1.902 -2.832 1.00 98.50 97 LEU A C 1
ATOM 715 O O . LEU A 1 97 ? 10.416 2.151 -1.976 1.00 98.50 97 LEU A O 1
ATOM 719 N N . LYS A 1 98 ? 8.291 2.302 -2.718 1.00 97.75 98 LYS A N 1
ATOM 720 C CA . LYS A 1 98 ? 7.800 3.149 -1.626 1.00 97.75 98 LYS A CA 1
ATOM 721 C C . LYS A 1 98 ? 6.364 2.808 -1.234 1.00 97.75 98 LYS A C 1
ATOM 723 O O . LYS A 1 98 ? 5.549 2.447 -2.078 1.00 97.75 98 LYS A O 1
ATOM 728 N N . VAL A 1 99 ? 6.067 2.948 0.056 1.00 97.50 99 VAL A N 1
ATOM 729 C CA . VAL A 1 99 ? 4.698 2.933 0.587 1.00 97.50 99 VAL A CA 1
ATOM 730 C C . VAL A 1 99 ? 4.224 4.380 0.702 1.00 97.50 99 VAL A C 1
ATOM 732 O O . VAL A 1 99 ? 4.918 5.210 1.292 1.00 97.50 99 VAL A O 1
ATOM 735 N N . ILE A 1 100 ? 3.065 4.690 0.126 1.00 94.62 100 ILE A N 1
ATOM 736 C CA . ILE A 1 100 ? 2.449 6.030 0.096 1.00 94.62 100 ILE A CA 1
ATOM 737 C C . ILE A 1 100 ? 0.998 5.955 0.587 1.00 94.62 100 ILE A C 1
ATOM 739 O O . ILE A 1 100 ? 0.409 4.880 0.600 1.00 94.62 100 ILE A O 1
ATOM 743 N N . GLY A 1 101 ? 0.407 7.073 1.016 1.00 86.88 101 GLY A N 1
ATOM 744 C CA . GLY A 1 101 ? -0.975 7.100 1.532 1.00 86.88 101 GLY A CA 1
ATOM 745 C C . GLY A 1 101 ? -1.160 6.525 2.947 1.00 86.88 101 GLY A C 1
ATOM 746 O O . GLY A 1 101 ? -2.280 6.463 3.443 1.00 86.88 101 GLY A O 1
ATOM 747 N N . ILE A 1 102 ? -0.066 6.141 3.610 1.00 85.06 102 ILE A N 1
ATOM 748 C CA . ILE A 1 102 ? 0.049 6.166 5.078 1.00 85.06 102 ILE A CA 1
ATOM 749 C C . ILE A 1 102 ? 0.476 7.581 5.524 1.00 85.06 102 ILE A C 1
ATOM 751 O O . ILE A 1 102 ? 0.795 8.413 4.674 1.00 85.06 102 ILE A O 1
ATOM 755 N N . ASP A 1 103 ? 0.541 7.842 6.834 1.00 81.12 103 ASP A N 1
ATOM 756 C CA . ASP A 1 103 ? 0.872 9.145 7.446 1.00 81.12 103 ASP A CA 1
ATOM 757 C C . ASP A 1 103 ? 2.071 9.891 6.813 1.00 81.12 103 ASP A C 1
ATOM 759 O O . ASP A 1 103 ? 2.078 11.121 6.779 1.00 81.12 103 ASP A O 1
ATOM 763 N N . GLN A 1 104 ? 3.091 9.171 6.321 1.00 85.88 104 GLN A N 1
ATOM 764 C CA . GLN A 1 104 ? 4.238 9.720 5.579 1.00 85.88 104 GLN A CA 1
ATOM 765 C C . GLN A 1 104 ? 4.751 8.724 4.525 1.00 85.88 104 GLN A C 1
ATOM 767 O O . GLN A 1 104 ? 4.776 7.520 4.771 1.00 85.88 104 GLN A O 1
ATOM 772 N N . THR A 1 105 ? 5.252 9.207 3.382 1.00 93.06 105 THR A N 1
ATOM 773 C CA . THR A 1 105 ? 5.891 8.353 2.361 1.00 93.06 105 THR A CA 1
ATOM 774 C C . THR A 1 105 ? 7.092 7.589 2.928 1.00 93.06 105 THR A C 1
ATOM 776 O O . THR A 1 105 ? 8.103 8.187 3.299 1.00 93.06 105 THR A O 1
ATOM 779 N N . TYR A 1 106 ? 7.023 6.256 2.926 1.00 94.62 106 TYR A N 1
ATOM 780 C CA . TYR A 1 106 ? 8.092 5.380 3.403 1.00 94.62 106 TYR A CA 1
ATOM 781 C C . TYR A 1 106 ? 8.830 4.735 2.224 1.00 94.62 106 TYR A C 1
ATOM 783 O O . TYR A 1 106 ? 8.367 3.761 1.629 1.00 94.62 106 TYR A O 1
ATOM 791 N N . VAL A 1 107 ? 10.002 5.275 1.881 1.00 96.75 107 VAL A N 1
ATOM 792 C CA . VAL A 1 107 ? 10.860 4.731 0.815 1.00 96.75 107 VAL A CA 1
ATOM 793 C C . VAL A 1 107 ? 11.623 3.507 1.328 1.00 96.75 107 VAL A C 1
ATOM 795 O O . VAL A 1 107 ? 12.455 3.613 2.236 1.00 96.75 107 VAL A O 1
ATOM 798 N N . LEU A 1 108 ? 11.350 2.347 0.726 1.00 97.31 108 LEU A N 1
ATOM 799 C CA . LEU A 1 108 ? 12.011 1.065 0.997 1.00 97.31 108 LEU A CA 1
ATOM 800 C C . LEU A 1 108 ? 13.292 0.916 0.179 1.00 97.31 108 LEU A C 1
ATOM 802 O O . LEU A 1 108 ? 14.311 0.461 0.695 1.00 97.31 108 LEU A O 1
ATOM 806 N N . TYR A 1 109 ? 13.258 1.338 -1.080 1.00 98.12 109 TYR A N 1
ATOM 807 C CA . TYR A 1 109 ? 14.408 1.352 -1.974 1.00 98.12 109 TYR A CA 1
ATOM 808 C C . TYR A 1 109 ? 14.308 2.559 -2.904 1.00 98.12 109 TYR A C 1
ATOM 810 O O . TYR A 1 109 ? 13.221 2.856 -3.384 1.00 98.12 109 TYR A O 1
ATOM 818 N N . SER A 1 110 ? 15.415 3.244 -3.181 1.00 97.06 110 SER A N 1
ATOM 819 C CA . SER A 1 110 ? 15.482 4.259 -4.238 1.00 97.06 110 SER A CA 1
ATOM 820 C C . SER A 1 110 ? 16.911 4.407 -4.738 1.00 97.06 110 SER A C 1
ATOM 822 O O . SER A 1 110 ? 17.813 4.802 -3.991 1.00 97.06 110 SER A O 1
ATOM 824 N N . ASN A 1 111 ? 17.101 4.154 -6.031 1.00 92.62 111 ASN A N 1
ATOM 825 C CA . ASN A 1 111 ? 18.367 4.365 -6.722 1.00 92.62 111 ASN A CA 1
ATOM 826 C C . ASN A 1 111 ? 18.734 5.856 -6.834 1.00 92.62 111 ASN A C 1
ATOM 828 O O . ASN A 1 111 ? 19.915 6.186 -6.958 1.00 92.62 111 ASN A O 1
ATOM 832 N N . ASN A 1 112 ? 17.750 6.758 -6.752 1.00 91.56 112 ASN A N 1
ATOM 833 C CA . ASN A 1 112 ? 17.971 8.202 -6.711 1.00 91.56 112 ASN A CA 1
ATOM 834 C C . ASN A 1 112 ? 18.442 8.639 -5.312 1.00 91.56 112 ASN A C 1
ATOM 836 O O . ASN A 1 112 ? 19.546 9.157 -5.160 1.00 91.56 112 ASN A O 1
ATOM 840 N N . MET A 1 113 ? 17.656 8.330 -4.272 1.00 93.69 113 MET A N 1
ATOM 841 C CA . MET A 1 113 ? 17.930 8.750 -2.886 1.00 93.69 113 MET A CA 1
ATOM 842 C C . MET A 1 113 ? 19.022 7.928 -2.173 1.00 93.69 113 MET A C 1
ATOM 844 O O . MET A 1 113 ? 19.349 8.219 -1.026 1.00 93.69 113 MET A O 1
ATOM 848 N N . LYS A 1 114 ? 19.564 6.886 -2.822 1.00 94.88 114 LYS A N 1
ATOM 849 C CA . LYS A 1 114 ? 20.527 5.915 -2.256 1.00 94.88 114 LYS A CA 1
ATOM 850 C C . LYS A 1 114 ? 20.001 5.199 -1.005 1.00 94.88 114 LYS A C 1
ATOM 852 O O . LYS A 1 114 ? 20.740 4.925 -0.062 1.00 94.88 114 LYS A O 1
ATOM 857 N N . ILE A 1 115 ? 18.712 4.860 -1.023 1.00 95.69 115 ILE A N 1
ATOM 858 C CA . ILE A 1 115 ? 18.030 4.115 0.042 1.00 95.69 115 ILE A CA 1
ATOM 859 C C . ILE A 1 115 ? 17.950 2.638 -0.355 1.00 95.69 115 ILE A C 1
ATOM 861 O O . ILE A 1 115 ? 17.539 2.326 -1.469 1.00 95.69 115 ILE A O 1
ATOM 865 N N . SER A 1 116 ? 18.293 1.731 0.564 1.00 95.94 116 SER A N 1
ATOM 866 C CA . SER A 1 116 ? 18.148 0.280 0.381 1.00 95.94 116 SER A CA 1
ATOM 867 C C . SER A 1 116 ? 17.835 -0.406 1.716 1.00 95.94 116 SER A C 1
ATOM 869 O O . SER A 1 116 ? 18.732 -0.884 2.404 1.00 95.94 116 SER A O 1
ATOM 871 N N . ARG A 1 117 ? 16.554 -0.422 2.105 1.00 96.62 117 ARG A N 1
ATOM 872 C CA . ARG A 1 117 ? 16.044 -1.073 3.331 1.00 96.62 117 ARG A CA 1
ATOM 873 C C . ARG A 1 117 ? 15.675 -2.547 3.131 1.00 96.62 117 ARG A C 1
ATOM 875 O O . ARG A 1 117 ? 15.493 -3.257 4.112 1.00 96.62 117 ARG A O 1
ATOM 882 N N . ILE A 1 118 ? 15.544 -2.986 1.880 1.00 97.31 118 ILE A N 1
ATOM 883 C CA . ILE A 1 118 ? 15.150 -4.347 1.491 1.00 97.31 118 ILE A CA 1
ATOM 884 C C . ILE A 1 118 ? 16.247 -5.037 0.674 1.00 97.31 118 ILE A C 1
ATOM 886 O O . ILE A 1 118 ? 17.057 -4.379 0.023 1.00 97.31 118 ILE A O 1
ATOM 890 N N . THR A 1 119 ? 16.244 -6.371 0.681 1.00 96.50 119 THR A N 1
ATOM 891 C CA . THR A 1 119 ? 17.146 -7.222 -0.121 1.00 96.50 119 THR A CA 1
ATOM 892 C C . THR A 1 119 ? 16.422 -7.968 -1.246 1.00 96.50 119 THR A C 1
ATOM 894 O O . THR A 1 119 ? 17.026 -8.262 -2.275 1.00 96.50 119 THR A O 1
ATOM 897 N N . ASN A 1 120 ? 15.126 -8.241 -1.082 1.00 97.56 120 ASN A N 1
ATOM 898 C CA . ASN A 1 120 ? 14.262 -8.893 -2.062 1.00 97.56 120 ASN A CA 1
ATOM 899 C C . ASN A 1 120 ? 13.022 -8.011 -2.305 1.00 97.56 120 ASN A C 1
ATOM 901 O O . ASN A 1 120 ? 12.245 -7.825 -1.373 1.00 97.56 120 ASN A O 1
ATOM 905 N N . PRO A 1 121 ? 12.789 -7.472 -3.517 1.00 98.12 121 PRO A N 1
ATOM 906 C CA . PRO A 1 121 ? 11.590 -6.672 -3.793 1.00 98.12 121 PRO A CA 1
ATOM 907 C C . PRO A 1 121 ? 10.289 -7.484 -3.814 1.00 98.12 121 PRO A C 1
ATOM 909 O O . PRO A 1 121 ? 9.210 -6.919 -3.637 1.00 98.12 121 PRO A O 1
ATOM 912 N N . GLY A 1 122 ? 10.382 -8.796 -4.051 1.00 97.94 122 GLY A N 1
ATOM 913 C CA . GLY A 1 122 ? 9.230 -9.687 -4.159 1.00 97.94 122 GLY A CA 1
ATOM 914 C C . GLY A 1 122 ? 8.712 -10.210 -2.826 1.00 97.94 122 GLY A C 1
ATOM 915 O O . GLY A 1 122 ? 7.576 -10.668 -2.786 1.00 97.94 122 GLY A O 1
ATOM 916 N N . GLU A 1 123 ? 9.511 -10.156 -1.759 1.00 98.44 123 GLU A N 1
ATOM 917 C CA . GLU A 1 123 ? 9.109 -10.581 -0.417 1.00 98.44 123 GLU A CA 1
ATOM 918 C C . GLU A 1 123 ? 9.908 -9.827 0.650 1.00 98.44 123 GLU A C 1
ATOM 920 O O . GLU A 1 123 ? 11.135 -9.945 0.701 1.00 98.44 123 GLU A O 1
ATOM 925 N N . TRP A 1 124 ? 9.217 -9.036 1.473 1.00 98.31 124 TRP A N 1
ATOM 926 C CA . TRP A 1 124 ? 9.822 -8.182 2.498 1.00 98.31 124 TRP A CA 1
ATOM 927 C C . TRP A 1 124 ? 8.842 -7.838 3.621 1.00 98.31 124 TRP A C 1
ATO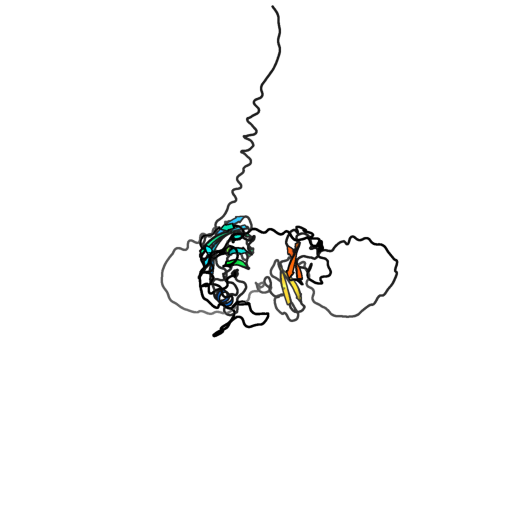M 929 O O . TRP A 1 124 ? 7.628 -7.802 3.424 1.00 98.31 124 TRP A O 1
ATOM 939 N N . ASP A 1 125 ? 9.402 -7.493 4.779 1.00 97.69 125 ASP A N 1
ATOM 940 C CA . ASP A 1 125 ? 8.682 -6.927 5.916 1.00 97.69 125 ASP A CA 1
ATOM 941 C C . ASP A 1 125 ? 9.088 -5.460 6.116 1.00 97.69 125 ASP A C 1
ATOM 943 O O . ASP A 1 125 ? 10.269 -5.111 6.039 1.00 97.69 125 ASP A O 1
ATOM 947 N N . ALA A 1 126 ? 8.113 -4.589 6.375 1.00 95.75 126 ALA A N 1
ATOM 948 C CA . ALA A 1 126 ? 8.331 -3.166 6.621 1.00 95.75 126 ALA A CA 1
ATOM 949 C C . ALA A 1 126 ? 7.475 -2.665 7.783 1.00 95.75 126 ALA A C 1
ATOM 951 O O . ALA A 1 126 ? 6.266 -2.892 7.814 1.00 95.75 126 ALA A O 1
ATOM 952 N N . THR A 1 127 ? 8.103 -1.927 8.700 1.00 95.81 127 THR A N 1
ATOM 953 C CA . THR A 1 127 ? 7.458 -1.392 9.903 1.00 95.81 127 THR A CA 1
ATOM 954 C C . THR A 1 127 ? 7.467 0.133 9.891 1.00 95.81 127 THR A C 1
ATOM 956 O O . THR A 1 127 ? 8.522 0.754 9.729 1.00 95.81 127 THR A O 1
ATOM 959 N N . PHE A 1 128 ? 6.298 0.736 10.090 1.00 92.00 128 PHE A N 1
ATOM 960 C CA . PHE A 1 128 ? 6.077 2.184 10.074 1.00 92.00 128 PHE A CA 1
ATOM 961 C C . PHE A 1 128 ? 4.981 2.584 11.074 1.00 92.00 128 PHE A C 1
ATOM 963 O O . PHE A 1 128 ? 4.247 1.738 11.580 1.00 92.00 128 PHE A O 1
ATOM 970 N N . THR A 1 129 ? 4.880 3.876 11.385 1.00 93.12 129 THR A N 1
ATOM 971 C CA . THR A 1 129 ? 3.815 4.415 12.246 1.00 93.12 129 THR A CA 1
ATOM 972 C C . THR A 1 129 ? 2.617 4.836 11.398 1.00 93.12 129 THR A C 1
ATOM 974 O O . THR A 1 129 ? 2.806 5.426 10.336 1.00 93.12 129 THR A O 1
ATOM 977 N N . VAL A 1 130 ? 1.403 4.561 11.880 1.00 93.75 130 VAL A N 1
ATOM 978 C CA . VAL A 1 130 ? 0.143 5.064 11.315 1.00 93.75 130 VAL A CA 1
ATOM 979 C C . VAL A 1 130 ? -0.751 5.678 12.386 1.00 93.75 130 VAL A C 1
ATOM 981 O O . VAL A 1 130 ? -0.704 5.285 13.557 1.00 93.75 130 VAL A O 1
ATOM 984 N N . THR A 1 131 ? -1.639 6.566 11.955 1.00 93.94 131 THR A N 1
ATOM 985 C CA . THR A 1 131 ? -2.781 7.050 12.729 1.00 93.94 131 THR A CA 1
ATOM 986 C C . THR A 1 131 ? -4.026 6.272 12.308 1.00 93.94 131 THR A C 1
ATOM 988 O O . THR A 1 131 ? -4.527 6.423 11.197 1.00 93.94 131 THR A O 1
ATOM 991 N N . ALA A 1 132 ? -4.520 5.397 13.183 1.00 92.88 132 ALA A N 1
ATOM 992 C CA . ALA A 1 132 ? -5.651 4.525 12.882 1.00 92.88 132 ALA A CA 1
ATOM 993 C C . ALA A 1 132 ? -7.007 5.242 13.014 1.00 92.88 132 ALA A C 1
ATOM 995 O O . ALA A 1 132 ? -7.216 6.089 13.891 1.00 92.88 132 ALA A O 1
ATOM 996 N N . SER A 1 133 ? -7.961 4.829 12.182 1.00 91.25 133 SER A N 1
ATOM 997 C CA . SER A 1 133 ? -9.349 5.297 12.218 1.00 91.25 133 SER A CA 1
ATOM 998 C C . SER A 1 133 ? -10.188 4.385 13.111 1.00 91.25 133 SER A C 1
ATOM 1000 O O . SER A 1 133 ? -10.443 3.231 12.770 1.00 91.25 133 SER A O 1
ATOM 1002 N N . ASN A 1 134 ? -10.637 4.888 14.262 1.00 91.75 134 ASN A N 1
ATOM 1003 C CA . ASN A 1 134 ? -11.461 4.107 15.187 1.00 91.75 134 ASN A CA 1
ATOM 1004 C C . ASN A 1 134 ? -12.929 4.088 14.724 1.00 91.75 134 ASN A C 1
ATOM 1006 O O . ASN A 1 134 ? -13.551 5.138 14.585 1.00 91.75 134 ASN A O 1
ATOM 1010 N N . SER A 1 135 ? -13.494 2.899 14.503 1.00 89.50 135 SER A N 1
ATOM 1011 C CA . SER A 1 135 ? -14.893 2.700 14.101 1.00 89.50 135 SER A CA 1
ATOM 1012 C C . SER A 1 135 ? -15.401 1.325 14.542 1.00 89.50 135 SER A C 1
ATOM 1014 O O . SER A 1 135 ? -14.678 0.333 14.449 1.00 89.50 135 SER A O 1
ATOM 1016 N N . ASN A 1 136 ? -16.647 1.249 15.024 1.00 87.25 136 ASN A N 1
ATOM 1017 C CA . ASN A 1 136 ? -17.298 0.010 15.482 1.00 87.25 136 ASN A CA 1
ATOM 1018 C C . ASN A 1 136 ? -16.452 -0.807 16.487 1.00 87.25 136 ASN A C 1
ATOM 1020 O O . ASN A 1 136 ? -16.322 -2.025 16.368 1.00 87.25 136 ASN A O 1
ATOM 1024 N N . GLY A 1 137 ? -15.825 -0.123 17.454 1.00 86.50 137 GLY A N 1
ATOM 1025 C CA . GLY A 1 137 ? -14.967 -0.740 18.481 1.00 86.50 137 GLY A CA 1
ATOM 1026 C C . GLY A 1 137 ? -13.607 -1.251 17.982 1.00 86.50 137 GLY A C 1
ATOM 1027 O O . GLY A 1 137 ? -12.887 -1.906 18.734 1.00 86.50 137 GLY A O 1
ATOM 1028 N N . ARG A 1 138 ? -13.242 -0.966 16.726 1.00 93.56 138 ARG A N 1
ATOM 1029 C CA . ARG A 1 138 ? -12.013 -1.430 16.066 1.00 93.56 138 ARG A CA 1
ATOM 1030 C C . ARG A 1 138 ? -11.170 -0.248 15.607 1.00 93.56 138 ARG A C 1
ATOM 1032 O O . ARG A 1 138 ? -11.712 0.762 15.164 1.00 93.56 138 ARG A O 1
ATOM 1039 N N . ALA A 1 139 ? -9.854 -0.394 15.676 1.00 95.25 139 ALA A N 1
ATOM 1040 C CA . ALA A 1 139 ? -8.909 0.508 15.037 1.00 95.25 139 ALA A CA 1
ATOM 1041 C C . ALA A 1 139 ? -8.630 -0.014 13.621 1.00 95.25 139 ALA A C 1
ATOM 1043 O O . ALA A 1 139 ? -8.202 -1.156 13.453 1.00 95.25 139 ALA A O 1
ATOM 1044 N N . TRP A 1 140 ? -8.914 0.799 12.607 1.00 95.31 140 TRP A N 1
ATOM 1045 C CA . TRP A 1 140 ? -8.671 0.474 11.202 1.00 95.31 140 TRP A CA 1
ATOM 1046 C C . TRP A 1 140 ? -7.376 1.110 10.714 1.00 95.31 140 TRP A C 1
ATOM 1048 O O . TRP A 1 140 ? -7.105 2.281 10.990 1.00 95.31 140 TRP A O 1
ATOM 1058 N N . MET A 1 141 ? -6.612 0.355 9.929 1.00 93.62 141 MET A N 1
ATOM 1059 C CA . MET A 1 141 ? -5.510 0.894 9.138 1.00 93.62 141 MET A CA 1
ATOM 1060 C C . MET A 1 141 ? -6.030 1.984 8.180 1.00 93.62 141 MET A C 1
ATOM 1062 O O . MET A 1 141 ? -7.149 1.836 7.676 1.00 93.62 141 MET A O 1
ATOM 1066 N N . PRO A 1 142 ? -5.252 3.048 7.887 1.00 90.25 142 PRO A N 1
ATOM 1067 C CA . PRO A 1 142 ? -5.597 4.003 6.835 1.00 90.25 142 PRO A CA 1
ATOM 1068 C C . PRO A 1 142 ? -5.998 3.291 5.535 1.00 90.25 142 PRO A C 1
ATOM 1070 O O . PRO A 1 142 ? -5.338 2.349 5.106 1.00 90.25 142 PRO A O 1
ATOM 1073 N N . THR A 1 143 ? -7.103 3.703 4.919 1.00 85.19 143 THR A N 1
ATOM 1074 C CA . THR A 1 143 ? -7.620 3.091 3.685 1.00 85.19 143 THR A CA 1
ATOM 1075 C C . THR A 1 143 ? -7.057 3.791 2.455 1.00 85.19 143 THR A C 1
ATOM 1077 O O . THR A 1 143 ? -7.040 5.019 2.426 1.00 85.19 143 THR A O 1
ATOM 1080 N N . GLY A 1 144 ? -6.683 3.046 1.413 1.00 86.69 144 GLY A N 1
ATOM 1081 C CA . GLY A 1 144 ? -6.156 3.630 0.177 1.00 86.69 144 GLY A CA 1
ATOM 1082 C C . GLY A 1 144 ? -4.656 3.929 0.205 1.00 86.69 144 GLY A C 1
ATOM 1083 O O . GLY A 1 144 ? -4.172 4.619 -0.692 1.00 86.69 144 GLY A O 1
ATOM 1084 N N . TYR A 1 145 ? -3.906 3.401 1.183 1.00 93.88 145 TYR A N 1
ATOM 1085 C CA . TYR A 1 145 ? -2.448 3.368 1.063 1.00 93.88 145 TYR A CA 1
ATOM 1086 C C . TYR A 1 145 ? -2.036 2.437 -0.083 1.00 93.88 145 TYR A C 1
ATOM 1088 O O . TYR A 1 145 ? -2.746 1.479 -0.420 1.00 93.88 145 TYR A O 1
ATOM 1096 N N . GLN A 1 146 ? -0.887 2.731 -0.682 1.00 96.88 146 GLN A N 1
ATOM 1097 C CA . GLN A 1 146 ? -0.419 2.095 -1.906 1.00 96.88 146 GLN A CA 1
ATOM 1098 C C . GLN A 1 146 ? 1.031 1.643 -1.755 1.00 96.88 146 GLN A C 1
ATOM 1100 O O . GLN A 1 146 ? 1.827 2.287 -1.064 1.00 96.88 146 GLN A O 1
ATOM 1105 N N . VAL A 1 147 ? 1.382 0.552 -2.431 1.00 98.25 147 VAL A N 1
ATOM 1106 C CA . VAL A 1 147 ? 2.772 0.108 -2.595 1.00 98.25 147 VAL A CA 1
ATOM 1107 C C . VAL A 1 147 ? 3.169 0.345 -4.050 1.00 98.25 147 VAL A C 1
ATOM 110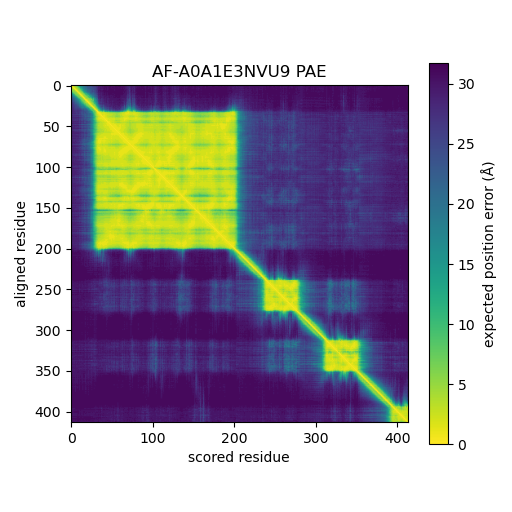9 O O . VAL A 1 147 ? 2.737 -0.400 -4.932 1.00 98.25 147 VAL A O 1
ATOM 1112 N N . GLN A 1 148 ? 3.966 1.390 -4.283 1.00 98.44 148 GLN A N 1
ATOM 1113 C CA . GLN A 1 148 ? 4.400 1.829 -5.610 1.00 98.44 148 GLN A CA 1
ATOM 1114 C C . GLN A 1 148 ? 5.736 1.185 -5.980 1.00 98.44 148 GLN A C 1
ATOM 1116 O O . GLN A 1 148 ? 6.721 1.344 -5.251 1.00 98.44 148 GLN A O 1
ATOM 1121 N N . PHE A 1 149 ? 5.771 0.495 -7.119 1.00 98.50 149 PHE A N 1
ATOM 1122 C CA . PHE A 1 149 ? 6.976 -0.080 -7.714 1.00 98.50 149 PHE A CA 1
ATOM 1123 C C . PHE A 1 149 ? 7.354 0.665 -8.992 1.00 98.50 149 PHE A C 1
ATOM 1125 O O . PHE A 1 149 ? 6.553 0.724 -9.921 1.00 98.50 149 PHE A O 1
ATOM 1132 N N . ASP A 1 150 ? 8.609 1.103 -9.081 1.00 98.25 150 ASP A N 1
ATOM 1133 C CA . ASP A 1 150 ? 9.231 1.610 -10.302 1.00 98.25 150 ASP A CA 1
ATOM 1134 C C . ASP A 1 150 ? 10.454 0.752 -10.652 1.00 98.25 150 ASP A C 1
ATOM 1136 O O . ASP A 1 150 ? 11.429 0.667 -9.900 1.00 98.25 150 ASP A O 1
ATOM 1140 N N . TRP A 1 151 ? 10.415 0.116 -11.818 1.00 98.19 151 TRP A N 1
ATOM 1141 C CA . TRP A 1 151 ? 11.440 -0.792 -12.322 1.00 98.19 151 TRP A CA 1
ATOM 1142 C C . TRP A 1 151 ? 12.158 -0.215 -13.543 1.00 98.19 151 TRP A C 1
ATOM 1144 O O . TRP A 1 151 ? 11.574 0.529 -14.334 1.00 98.19 151 TRP A O 1
ATOM 1154 N N . CYS A 1 152 ? 13.389 -0.674 -13.780 1.00 97.00 152 CYS A N 1
ATOM 1155 C CA . CYS A 1 152 ? 14.052 -0.584 -15.085 1.00 97.00 152 CYS A CA 1
ATOM 1156 C C . CYS A 1 152 ? 14.209 0.841 -15.647 1.00 97.00 152 CYS A C 1
ATOM 1158 O O . CYS A 1 152 ? 14.173 1.033 -16.868 1.00 97.00 152 CYS A O 1
ATOM 1160 N N . SER A 1 153 ? 14.352 1.827 -14.756 1.00 93.88 153 SER A N 1
ATOM 1161 C CA . SER A 1 153 ? 14.509 3.247 -15.067 1.00 93.88 153 SER A CA 1
ATOM 1162 C C . SER A 1 153 ? 15.762 3.813 -14.377 1.00 93.88 153 SER A C 1
ATOM 1164 O O . SER A 1 153 ? 16.878 3.403 -14.697 1.00 93.88 153 SER A O 1
ATOM 1166 N N . ALA A 1 154 ? 15.626 4.746 -13.432 1.00 87.56 154 ALA A N 1
ATOM 1167 C CA . ALA A 1 154 ? 16.758 5.391 -12.771 1.00 87.56 154 ALA A CA 1
ATOM 1168 C C . ALA A 1 154 ? 17.669 4.377 -12.046 1.00 87.56 154 ALA A C 1
ATOM 1170 O O . ALA A 1 154 ? 17.206 3.558 -11.250 1.00 87.56 154 ALA A O 1
ATOM 1171 N N . GLY A 1 155 ? 18.977 4.456 -12.314 1.00 89.62 155 GLY A N 1
ATOM 1172 C CA . GLY A 1 155 ? 20.032 3.669 -11.659 1.00 89.62 155 GLY A CA 1
ATOM 1173 C C . GLY A 1 155 ? 20.172 2.201 -12.083 1.00 89.62 155 GLY A C 1
ATOM 1174 O O . GLY A 1 155 ? 21.150 1.569 -11.691 1.00 89.62 155 GLY A O 1
ATOM 1175 N N . VAL A 1 156 ? 19.264 1.661 -12.901 1.00 94.94 156 VAL A N 1
ATOM 1176 C CA . VAL A 1 156 ? 19.350 0.273 -13.388 1.00 94.94 156 VAL A CA 1
ATOM 1177 C C . VAL A 1 156 ? 20.342 0.189 -14.548 1.00 94.94 156 VAL A C 1
ATOM 1179 O O . VAL A 1 156 ? 20.198 0.875 -15.556 1.00 94.94 156 VAL A O 1
ATOM 1182 N N . THR A 1 157 ? 21.361 -0.662 -14.412 1.00 93.06 157 THR A N 1
ATOM 1183 C CA . THR A 1 157 ? 22.470 -0.781 -15.381 1.00 93.06 157 THR A CA 1
ATOM 1184 C C . THR A 1 157 ? 22.340 -1.960 -16.346 1.00 93.06 157 THR A C 1
ATOM 1186 O O . THR A 1 157 ? 23.038 -1.997 -17.357 1.00 93.06 157 THR A O 1
ATOM 1189 N N . SER A 1 158 ? 21.456 -2.925 -16.066 1.00 94.50 158 SER A N 1
ATOM 1190 C CA . SER A 1 158 ? 21.281 -4.143 -16.865 1.00 94.50 158 SER A CA 1
ATOM 1191 C C . SER A 1 158 ? 19.816 -4.355 -17.237 1.00 94.50 158 SER A C 1
ATOM 1193 O O . SER A 1 158 ? 19.000 -4.752 -16.412 1.00 94.50 158 SER A O 1
ATOM 1195 N N . GLN A 1 159 ? 19.487 -4.147 -18.513 1.00 95.06 159 GLN A N 1
ATOM 1196 C CA . GLN A 1 159 ? 18.113 -4.261 -19.018 1.00 95.06 159 GLN A CA 1
ATOM 1197 C C . GLN A 1 159 ? 17.711 -5.711 -19.384 1.00 95.06 159 GLN A C 1
ATOM 1199 O O . GLN A 1 159 ? 16.646 -5.942 -19.955 1.00 95.06 159 GLN A O 1
ATOM 1204 N N . SER A 1 160 ? 18.546 -6.715 -19.088 1.00 95.69 160 SER A N 1
ATOM 1205 C CA . SER A 1 160 ? 18.339 -8.106 -19.533 1.00 95.69 160 SER A CA 1
ATOM 1206 C C . SER A 1 160 ? 17.127 -8.786 -18.885 1.00 95.69 160 SER A C 1
ATOM 1208 O O . SER A 1 160 ? 16.383 -9.498 -19.559 1.00 95.69 160 SER A O 1
ATOM 1210 N N . GLU A 1 161 ? 16.888 -8.537 -17.598 1.00 96.81 161 GLU A N 1
ATOM 1211 C CA . GLU A 1 161 ? 15.692 -8.991 -16.883 1.00 96.81 161 GLU A CA 1
ATOM 1212 C C . GLU A 1 161 ? 14.473 -8.133 -17.263 1.00 96.81 161 GLU A C 1
ATOM 1214 O O . GLU A 1 161 ? 13.413 -8.649 -17.615 1.00 96.81 161 GLU A O 1
ATOM 1219 N N . CYS A 1 162 ? 14.680 -6.819 -17.341 1.00 96.31 162 CYS A N 1
ATOM 1220 C CA . CYS A 1 162 ? 13.709 -5.812 -17.764 1.00 96.31 162 CYS A CA 1
ATOM 1221 C C . CYS A 1 162 ? 13.117 -6.024 -19.166 1.00 96.31 162 CYS A C 1
ATOM 1223 O O . CYS A 1 162 ? 12.022 -5.536 -19.445 1.00 96.31 162 CYS A O 1
ATOM 1225 N N . ASN A 1 163 ? 13.813 -6.728 -20.060 1.00 95.81 163 ASN A N 1
ATOM 1226 C CA . ASN A 1 163 ? 13.315 -7.094 -21.392 1.00 95.81 163 ASN A CA 1
ATOM 1227 C C . ASN A 1 163 ? 12.578 -8.446 -21.414 1.00 95.81 163 ASN A C 1
ATOM 1229 O O . ASN A 1 163 ? 11.984 -8.806 -22.425 1.00 95.81 163 ASN A O 1
ATOM 1233 N N . ARG A 1 164 ? 12.605 -9.194 -20.303 1.00 96.69 164 ARG A N 1
ATOM 1234 C CA . ARG A 1 164 ? 11.886 -10.465 -20.096 1.00 96.69 164 ARG A CA 1
ATOM 1235 C C . ARG A 1 164 ? 10.664 -10.308 -19.182 1.00 96.69 164 ARG A C 1
ATOM 1237 O O . ARG A 1 164 ? 9.884 -11.247 -19.035 1.00 96.69 164 ARG A O 1
ATOM 1244 N N . TRP A 1 165 ? 10.501 -9.141 -18.563 1.00 97.06 165 TRP A N 1
ATOM 1245 C CA . TRP A 1 165 ? 9.365 -8.803 -17.715 1.00 97.06 165 TRP A CA 1
ATOM 1246 C C . TRP A 1 165 ? 8.091 -8.607 -18.542 1.00 97.06 165 TRP A C 1
ATOM 1248 O O . TRP A 1 165 ? 8.061 -7.798 -19.467 1.00 97.06 165 TRP A O 1
ATOM 1258 N N . LYS A 1 166 ? 7.040 -9.361 -18.203 1.00 97.00 166 LYS A N 1
ATOM 1259 C CA . LYS A 1 166 ? 5.758 -9.391 -18.937 1.00 97.00 166 LYS A CA 1
ATOM 1260 C C . LYS A 1 166 ? 4.714 -8.380 -18.441 1.00 97.00 166 LYS A C 1
ATOM 1262 O O . LYS A 1 166 ? 3.726 -8.136 -19.127 1.00 97.00 166 LYS A O 1
ATOM 1267 N N . TYR A 1 167 ? 4.911 -7.847 -17.238 1.00 97.75 167 TYR A N 1
ATOM 1268 C CA . TYR A 1 167 ? 4.006 -6.897 -16.591 1.00 97.75 167 TYR A CA 1
ATOM 1269 C C . TYR A 1 167 ? 4.439 -5.449 -16.869 1.00 97.75 167 TYR A C 1
ATOM 1271 O O . TYR A 1 167 ? 5.494 -5.203 -17.460 1.00 97.75 167 TYR A O 1
ATOM 1279 N N . ALA A 1 168 ? 3.648 -4.477 -16.415 1.00 97.38 168 ALA A N 1
ATOM 1280 C CA . ALA A 1 168 ? 4.049 -3.075 -16.397 1.00 97.38 168 ALA A CA 1
ATOM 1281 C C . ALA A 1 168 ? 5.374 -2.863 -15.627 1.00 97.38 168 ALA A C 1
ATOM 1283 O O . ALA A 1 168 ? 5.721 -3.624 -14.719 1.00 97.38 168 ALA A O 1
ATOM 1284 N N . LYS A 1 169 ? 6.128 -1.820 -16.004 1.00 97.44 169 LYS A N 1
ATOM 1285 C CA . LYS A 1 169 ? 7.408 -1.442 -15.367 1.00 97.44 169 LYS A CA 1
ATOM 1286 C C . LYS A 1 169 ? 7.263 -0.376 -14.277 1.00 97.44 169 LYS A C 1
ATOM 1288 O O . LYS A 1 169 ? 8.177 -0.218 -13.482 1.00 97.44 169 LYS A O 1
ATOM 1293 N N . SER A 1 170 ? 6.124 0.302 -14.215 1.00 97.56 170 SER A N 1
ATOM 1294 C CA . SER A 1 170 ? 5.695 1.096 -13.063 1.00 97.56 170 SER A CA 1
ATOM 1295 C C . SER A 1 170 ? 4.257 0.694 -12.748 1.00 97.56 170 SER A C 1
ATOM 1297 O O . SER A 1 170 ? 3.476 0.490 -13.685 1.00 97.56 170 SER A O 1
ATOM 1299 N N . TYR A 1 171 ? 3.935 0.464 -11.474 1.00 98.12 171 TYR A N 1
ATOM 1300 C CA . TYR A 1 171 ? 2.584 0.109 -11.031 1.00 98.12 171 TYR A CA 1
ATOM 1301 C C . TYR A 1 171 ? 2.387 0.294 -9.522 1.00 98.12 171 TYR A C 1
ATOM 1303 O O . TYR A 1 171 ? 3.306 0.105 -8.721 1.00 98.12 171 TYR A O 1
ATOM 1311 N N . ASP A 1 172 ? 1.133 0.548 -9.150 1.00 97.81 172 ASP A N 1
ATOM 1312 C CA . ASP A 1 172 ? 0.669 0.647 -7.769 1.00 97.81 172 ASP A CA 1
ATOM 1313 C C . ASP A 1 172 ? -0.185 -0.561 -7.371 1.00 97.81 172 ASP A C 1
ATOM 1315 O O . ASP A 1 172 ? -1.065 -1.010 -8.120 1.00 97.81 172 ASP A O 1
ATOM 1319 N N . TYR A 1 173 ? 0.049 -1.066 -6.159 1.00 98.19 173 TYR A N 1
ATOM 1320 C CA . TYR A 1 173 ? -0.895 -1.927 -5.451 1.00 98.19 173 TYR A CA 1
ATOM 1321 C C . TYR A 1 173 ? -1.759 -1.084 -4.518 1.00 98.19 173 TYR A C 1
ATOM 1323 O O . TYR A 1 173 ? -1.253 -0.570 -3.520 1.00 98.19 173 TYR A O 1
ATOM 1331 N N . ASN A 1 174 ? -3.053 -0.979 -4.812 1.00 95.50 174 ASN A N 1
ATOM 1332 C CA . ASN A 1 174 ? -4.003 -0.228 -3.990 1.00 95.50 174 ASN A CA 1
ATOM 1333 C C . ASN A 1 174 ? -4.580 -1.111 -2.877 1.00 95.50 174 ASN A C 1
ATOM 1335 O O . ASN A 1 174 ? -4.888 -2.277 -3.121 1.00 95.50 174 ASN A O 1
ATOM 1339 N N . THR A 1 175 ? -4.801 -0.571 -1.676 1.00 93.38 175 THR A N 1
ATOM 1340 C CA . THR A 1 175 ? -5.372 -1.339 -0.551 1.00 93.38 175 THR A CA 1
ATOM 1341 C C . THR A 1 175 ? -6.707 -0.774 -0.065 1.00 93.38 175 THR A C 1
ATOM 1343 O O . THR A 1 175 ? -6.899 0.440 0.012 1.00 93.38 175 THR A O 1
ATOM 1346 N N . GLY A 1 176 ? -7.654 -1.651 0.278 1.00 90.12 176 GLY A N 1
ATOM 1347 C CA . GLY A 1 176 ? -8.946 -1.238 0.831 1.00 90.12 176 GLY A CA 1
ATOM 1348 C C . GLY A 1 176 ? -10.096 -2.202 0.549 1.00 90.12 176 GLY A C 1
ATOM 1349 O O . GLY A 1 176 ? -9.998 -3.087 -0.297 1.00 90.12 176 GLY A O 1
ATOM 1350 N N . CYS A 1 177 ? -11.200 -1.993 1.271 1.00 89.00 177 CYS A N 1
ATOM 1351 C CA . CYS A 1 177 ? -12.433 -2.792 1.206 1.00 89.00 177 CYS A CA 1
ATOM 1352 C C . CYS A 1 177 ? -13.630 -2.031 0.609 1.00 89.00 177 CYS A C 1
ATOM 1354 O O . CYS A 1 177 ? -14.773 -2.448 0.765 1.00 89.00 177 CYS A O 1
ATOM 1356 N N . ASN A 1 178 ? -13.386 -0.879 -0.013 1.00 85.81 178 ASN A N 1
ATOM 1357 C CA . ASN A 1 178 ? -14.395 0.123 -0.367 1.00 85.81 178 ASN A CA 1
ATOM 1358 C C . ASN A 1 178 ? -14.667 0.248 -1.878 1.00 85.81 178 ASN A C 1
ATOM 1360 O O . ASN A 1 178 ? -15.440 1.117 -2.270 1.00 85.81 178 ASN A O 1
ATOM 1364 N N . ASN A 1 179 ? -14.031 -0.569 -2.725 1.00 89.81 179 ASN A N 1
ATOM 1365 C CA . ASN A 1 179 ? -14.184 -0.492 -4.180 1.00 89.81 179 ASN A CA 1
ATOM 1366 C C . ASN A 1 179 ? -14.148 -1.892 -4.817 1.00 89.81 179 ASN A C 1
ATOM 1368 O O . ASN A 1 179 ? -13.079 -2.453 -5.053 1.00 89.81 179 ASN A O 1
ATOM 1372 N N . TYR A 1 180 ? -15.327 -2.464 -5.062 1.00 94.25 180 TYR A N 1
ATOM 1373 C CA . TYR A 1 180 ? -15.528 -3.784 -5.665 1.00 94.25 180 TYR A CA 1
ATOM 1374 C C . TYR A 1 180 ? -16.839 -3.811 -6.465 1.00 94.25 180 TYR A C 1
ATOM 1376 O O . TYR A 1 180 ? -17.705 -2.958 -6.272 1.00 94.25 180 TYR A O 1
ATOM 1384 N N . ASN A 1 181 ? -16.988 -4.774 -7.377 1.00 92.44 181 ASN A N 1
ATOM 1385 C CA . ASN A 1 181 ? -18.194 -4.925 -8.198 1.00 92.44 181 ASN A CA 1
ATOM 1386 C C . ASN A 1 181 ? -19.192 -5.951 -7.615 1.00 92.44 181 ASN A C 1
ATOM 1388 O O . ASN A 1 181 ? -18.892 -6.683 -6.672 1.00 92.44 181 ASN A O 1
ATOM 1392 N N . ASN A 1 182 ? -20.376 -6.053 -8.229 1.00 94.00 182 ASN A N 1
ATOM 1393 C CA . ASN A 1 182 ? -21.456 -6.958 -7.797 1.00 94.00 182 ASN A CA 1
ATOM 1394 C C . ASN A 1 182 ? -21.106 -8.463 -7.865 1.00 94.00 182 ASN A C 1
ATOM 1396 O O . ASN A 1 182 ? -21.883 -9.282 -7.381 1.00 94.00 182 ASN A O 1
ATOM 1400 N N . TYR A 1 183 ? -19.962 -8.837 -8.448 1.00 94.62 183 TYR A N 1
ATOM 1401 C CA . TYR A 1 183 ? -19.439 -10.208 -8.476 1.00 94.62 183 TYR A CA 1
ATOM 1402 C C . TYR A 1 183 ? -18.392 -10.468 -7.375 1.00 94.62 183 TYR A C 1
ATOM 1404 O O . TYR A 1 183 ? -17.749 -11.514 -7.376 1.00 94.62 183 TYR A O 1
ATOM 1412 N N . GLY A 1 184 ? -18.186 -9.520 -6.451 1.00 93.38 184 GLY A N 1
ATOM 1413 C CA . GLY A 1 184 ? -17.175 -9.611 -5.392 1.00 93.38 184 GLY A CA 1
ATOM 1414 C C . GLY A 1 184 ? -15.740 -9.398 -5.881 1.00 93.38 184 GLY A C 1
ATOM 1415 O O . GLY A 1 184 ? -14.795 -9.671 -5.144 1.00 93.38 184 GLY A O 1
ATOM 1416 N N . GLN A 1 185 ? -15.550 -8.922 -7.113 1.00 97.00 185 GLN A N 1
ATOM 1417 C CA . GLN A 1 185 ? -14.224 -8.646 -7.663 1.00 97.00 185 GLN A CA 1
ATOM 1418 C C . GLN A 1 185 ? -13.757 -7.268 -7.204 1.00 97.00 185 GLN A C 1
ATOM 1420 O O . GLN A 1 185 ? -14.470 -6.278 -7.398 1.00 97.00 185 GLN A O 1
ATOM 1425 N N . SER A 1 186 ? -12.577 -7.201 -6.589 1.00 95.75 186 SER A N 1
ATOM 1426 C CA . SER A 1 186 ? -12.043 -5.941 -6.079 1.00 95.75 186 SER A CA 1
ATOM 1427 C C . SER A 1 186 ? -11.368 -5.126 -7.178 1.00 95.75 186 SER A C 1
ATOM 1429 O O . SER A 1 186 ? -10.701 -5.676 -8.055 1.00 95.75 186 SER A O 1
ATOM 1431 N N . GLN A 1 187 ? -11.508 -3.804 -7.081 1.00 95.00 187 GLN A N 1
ATOM 1432 C CA . GLN A 1 187 ? -10.710 -2.814 -7.812 1.00 95.00 187 GLN A CA 1
ATOM 1433 C C . GLN A 1 187 ? -9.479 -2.367 -6.987 1.00 95.00 187 GLN A C 1
ATOM 1435 O O . GLN A 1 187 ? -8.692 -1.531 -7.426 1.00 95.00 187 GLN A O 1
ATOM 1440 N N . THR A 1 188 ? -9.312 -2.912 -5.776 1.00 95.50 188 THR A N 1
ATOM 1441 C CA . THR A 1 188 ? -8.070 -2.879 -4.986 1.00 95.50 188 THR A CA 1
ATOM 1442 C C . THR A 1 188 ? -7.314 -4.204 -5.139 1.00 95.50 188 THR A C 1
ATOM 1444 O O . THR A 1 188 ? -7.852 -5.188 -5.646 1.00 95.50 188 THR A O 1
ATOM 1447 N N . ASP A 1 189 ? -6.060 -4.241 -4.694 1.00 96.38 189 ASP A N 1
ATOM 1448 C CA . ASP A 1 189 ? -5.157 -5.394 -4.796 1.00 96.38 189 ASP A CA 1
ATOM 1449 C C . ASP A 1 189 ? -4.862 -6.072 -3.446 1.00 96.38 189 ASP A C 1
ATOM 1451 O O . ASP A 1 189 ? -4.279 -7.152 -3.420 1.00 96.38 189 ASP A O 1
ATOM 1455 N N . SER A 1 190 ? -5.272 -5.471 -2.323 1.00 95.25 190 SER A N 1
ATOM 1456 C CA . SER A 1 190 ? -5.321 -6.141 -1.017 1.00 95.25 190 SER A CA 1
ATOM 1457 C C . SER A 1 190 ? -6.439 -5.589 -0.131 1.00 95.25 190 SER A C 1
ATOM 1459 O O . SER A 1 190 ? -6.901 -4.453 -0.292 1.00 95.25 190 SER A O 1
ATOM 1461 N N . SER A 1 191 ? -6.845 -6.405 0.840 1.00 93.62 191 SER A N 1
ATOM 1462 C CA . SER A 1 191 ? -7.818 -6.061 1.873 1.00 93.62 191 SER A CA 1
ATOM 1463 C C . SER A 1 191 ? -7.333 -4.889 2.732 1.00 93.62 191 SER A C 1
ATOM 1465 O O . SER A 1 191 ? -6.149 -4.764 3.040 1.00 93.62 191 SER A O 1
ATOM 1467 N N . GLY A 1 192 ? -8.270 -4.070 3.213 1.00 93.25 192 GLY A N 1
ATOM 1468 C CA . GLY A 1 192 ? -8.028 -3.255 4.408 1.00 93.25 192 GLY A CA 1
ATOM 1469 C C . GLY A 1 192 ? -7.870 -4.145 5.649 1.00 93.25 192 GLY A C 1
ATOM 1470 O O . GLY A 1 192 ? -8.347 -5.282 5.658 1.00 93.25 192 GLY A O 1
ATOM 1471 N N . TYR A 1 193 ? -7.231 -3.636 6.702 1.00 95.94 193 TYR A N 1
ATOM 1472 C CA . TYR A 1 193 ? -6.993 -4.366 7.954 1.00 95.94 193 TYR A CA 1
ATOM 1473 C C . TYR A 1 193 ? -7.500 -3.584 9.169 1.00 95.94 193 TYR A C 1
ATOM 1475 O O . TYR A 1 193 ? -7.482 -2.351 9.176 1.00 95.94 193 TYR A O 1
ATOM 1483 N N . TYR A 1 194 ? -7.931 -4.310 10.201 1.00 96.31 194 TYR A N 1
ATOM 1484 C CA . TYR A 1 194 ? -8.302 -3.752 11.501 1.00 96.31 194 TYR A CA 1
ATOM 1485 C C . TYR A 1 194 ? -7.780 -4.608 12.659 1.00 96.31 194 TYR A C 1
ATOM 1487 O O . TYR A 1 194 ? -7.418 -5.771 12.481 1.00 96.31 194 TYR A O 1
ATOM 1495 N N . TRP A 1 195 ? -7.781 -4.026 13.856 1.00 97.50 195 TRP A N 1
ATOM 1496 C CA . TRP A 1 195 ? -7.395 -4.659 15.119 1.00 97.50 195 TRP A CA 1
ATOM 1497 C C . TRP A 1 195 ? -8.194 -4.064 16.300 1.00 97.50 195 TRP A C 1
ATOM 1499 O O . TRP A 1 195 ? -8.916 -3.074 16.120 1.00 97.50 195 TRP A O 1
ATOM 1509 N N . PRO A 1 196 ? -8.125 -4.641 17.517 1.00 96.38 196 PRO A N 1
ATOM 1510 C CA . PRO A 1 196 ? -8.745 -4.054 18.702 1.00 96.38 196 PRO A CA 1
ATOM 1511 C C . PRO A 1 196 ? -8.164 -2.672 19.022 1.00 96.38 196 PRO A C 1
ATOM 1513 O O . PRO A 1 196 ? -6.950 -2.466 18.953 1.00 96.38 196 PRO A O 1
ATOM 1516 N N . ILE A 1 197 ? -9.023 -1.732 19.427 1.00 94.38 197 ILE A N 1
ATOM 1517 C CA . ILE A 1 197 ? -8.582 -0.417 19.917 1.00 94.38 197 ILE A CA 1
ATOM 1518 C C . ILE A 1 197 ? -7.630 -0.615 21.112 1.00 94.38 197 ILE A C 1
ATOM 1520 O O . ILE A 1 197 ? -7.846 -1.487 21.957 1.00 94.38 197 ILE A O 1
ATOM 1524 N N . ASN A 1 198 ? -6.544 0.160 21.143 1.00 93.62 198 ASN A N 1
ATOM 1525 C CA . ASN A 1 198 ? -5.446 0.084 22.114 1.00 93.62 198 ASN A CA 1
ATOM 1526 C C . ASN A 1 198 ? -4.797 -1.312 22.231 1.00 93.62 198 ASN A C 1
ATOM 1528 O O . ASN A 1 198 ? -4.226 -1.643 23.270 1.00 93.62 198 ASN A O 1
ATOM 1532 N N . CYS A 1 199 ? -4.934 -2.169 21.210 1.00 93.94 199 CYS A N 1
ATOM 1533 C CA . CYS A 1 199 ? -4.560 -3.585 21.286 1.00 93.94 199 CYS A CA 1
ATOM 1534 C C . CYS A 1 199 ? -5.178 -4.320 22.498 1.00 93.94 199 CYS A C 1
ATOM 1536 O O . CYS A 1 199 ? -4.561 -5.202 23.087 1.00 93.94 199 CYS A O 1
ATOM 1538 N N . GLY A 1 200 ? -6.402 -3.938 22.889 1.00 89.00 200 GLY A N 1
ATOM 1539 C CA . GLY A 1 200 ? -7.139 -4.518 24.017 1.00 89.00 200 GLY A CA 1
ATOM 1540 C C . GLY A 1 200 ? -6.836 -3.890 25.385 1.00 89.00 200 GLY A C 1
ATOM 1541 O O . GLY A 1 200 ? -7.591 -4.116 26.334 1.00 89.00 200 GLY A O 1
ATOM 1542 N N . SER A 1 201 ? -5.796 -3.056 25.512 1.00 78.31 201 SER A N 1
ATOM 1543 C CA . SER A 1 201 ? -5.484 -2.364 26.768 1.00 78.31 201 SER A CA 1
ATOM 1544 C C . SER A 1 201 ? -6.506 -1.269 27.087 1.00 78.31 201 SER A C 1
ATOM 1546 O O . SER A 1 201 ? -6.461 -0.146 26.584 1.00 78.31 201 SER A O 1
ATOM 1548 N N . GLY A 1 202 ? -7.444 -1.639 27.956 1.00 60.69 202 GLY A N 1
ATOM 1549 C CA . GLY A 1 202 ? -8.573 -0.828 28.407 1.00 60.69 202 GLY A CA 1
ATOM 1550 C C . GLY A 1 202 ? -9.726 -1.689 28.930 1.00 60.69 202 GLY A C 1
ATOM 1551 O O . GLY A 1 202 ? -10.426 -1.279 29.852 1.00 60.69 202 GLY A O 1
ATOM 1552 N N . ASN A 1 203 ? -9.872 -2.917 28.417 1.00 49.28 203 ASN A N 1
ATOM 1553 C CA . ASN A 1 203 ? -10.921 -3.852 28.829 1.00 49.28 203 ASN A CA 1
ATOM 1554 C C . ASN A 1 203 ? -10.592 -4.542 30.160 1.00 49.28 203 ASN A C 1
ATOM 1556 O O . ASN A 1 203 ? -10.288 -5.731 30.201 1.00 49.28 203 ASN A O 1
ATOM 1560 N N . ASN A 1 204 ? -10.703 -3.802 31.265 1.00 40.97 204 ASN A N 1
ATOM 1561 C CA . ASN A 1 204 ? -10.735 -4.384 32.607 1.00 40.97 204 ASN A CA 1
ATOM 1562 C C . ASN A 1 204 ? -12.183 -4.758 32.987 1.00 40.97 204 ASN A C 1
ATOM 1564 O O . ASN A 1 204 ? -12.795 -4.194 33.893 1.00 40.97 204 ASN A O 1
ATOM 1568 N N . GLN A 1 205 ? -12.742 -5.701 32.229 1.00 36.72 205 GLN A N 1
ATOM 1569 C CA . GLN A 1 205 ? -13.961 -6.441 32.550 1.00 36.72 205 GLN A CA 1
ATOM 1570 C C . GLN A 1 205 ? -13.586 -7.920 32.510 1.00 36.72 205 GLN A C 1
ATOM 1572 O O . GLN A 1 205 ? -13.173 -8.426 31.468 1.00 36.72 205 GLN A O 1
ATOM 1577 N N . ASP A 1 206 ? -13.713 -8.604 33.646 1.00 43.62 206 ASP A N 1
ATOM 1578 C CA . ASP A 1 206 ? -13.628 -10.061 33.678 1.00 43.62 206 ASP A CA 1
ATOM 1579 C C . ASP A 1 206 ? -14.759 -10.648 32.827 1.00 43.62 206 ASP A C 1
ATOM 1581 O O . ASP A 1 206 ? -15.943 -10.410 33.065 1.00 43.62 206 ASP A O 1
ATOM 1585 N N . THR A 1 207 ? -14.389 -11.423 31.815 1.00 31.22 207 THR A N 1
ATOM 1586 C CA . THR A 1 207 ? -15.286 -12.396 31.189 1.00 31.22 207 THR A CA 1
ATOM 1587 C C . THR A 1 207 ? -14.463 -13.616 30.795 1.00 31.22 207 THR A C 1
ATOM 1589 O O . THR A 1 207 ? -14.272 -13.919 29.615 1.00 31.22 207 THR A O 1
ATOM 1592 N N . THR A 1 208 ? -13.930 -14.295 31.816 1.00 32.16 208 THR A N 1
ATOM 1593 C CA . THR A 1 208 ? -13.125 -15.523 31.718 1.00 32.16 208 THR A CA 1
ATOM 1594 C C . THR A 1 208 ? -13.884 -16.642 30.984 1.00 32.16 208 THR A C 1
ATOM 1596 O O . THR A 1 208 ? -14.519 -17.510 31.581 1.00 32.16 208 THR A O 1
ATOM 1599 N N . SER A 1 209 ? -13.820 -16.627 29.650 1.00 31.70 209 SER A N 1
ATOM 1600 C CA . SER A 1 209 ? -14.519 -17.566 28.764 1.00 31.70 209 SER A CA 1
ATOM 1601 C C . SER A 1 209 ? -13.712 -18.851 28.564 1.00 31.70 209 SER A C 1
ATOM 1603 O O . SER A 1 209 ? -13.254 -19.167 27.465 1.00 31.70 209 SER A O 1
ATOM 1605 N N . THR A 1 210 ? -13.531 -19.606 29.650 1.00 30.91 210 THR A N 1
ATOM 1606 C CA . THR A 1 210 ? -12.909 -20.938 29.633 1.00 30.91 210 THR A CA 1
ATOM 1607 C C . THR A 1 210 ? -13.865 -21.963 29.014 1.00 30.91 210 THR A C 1
ATOM 1609 O O . THR A 1 210 ? -14.535 -22.722 29.713 1.00 30.91 210 THR A O 1
ATOM 1612 N N . THR A 1 211 ? -13.931 -22.007 27.683 1.00 29.38 211 THR A N 1
ATOM 1613 C CA . THR A 1 211 ? -14.693 -23.035 26.957 1.00 29.38 211 THR A CA 1
ATOM 1614 C C . THR A 1 211 ? -13.869 -24.315 26.837 1.00 29.38 211 THR A C 1
ATOM 1616 O O . THR A 1 211 ? -13.124 -24.522 25.878 1.00 29.38 211 THR A O 1
ATOM 1619 N N . SER A 1 212 ? -14.006 -25.192 27.831 1.00 35.12 212 SER A N 1
ATOM 1620 C CA . SER A 1 212 ? -13.412 -26.532 27.821 1.00 35.12 212 SER A CA 1
ATOM 1621 C C . SER A 1 212 ? -13.913 -27.376 26.642 1.00 35.12 212 SER A C 1
ATOM 1623 O O . SER A 1 212 ? -15.106 -27.438 26.348 1.00 35.12 212 SER A O 1
ATOM 1625 N N . LYS A 1 213 ? -12.985 -28.074 25.984 1.00 35.09 213 LYS A N 1
ATOM 1626 C CA . LYS A 1 213 ? -13.246 -28.954 24.838 1.00 35.09 213 LYS A CA 1
ATOM 1627 C C . LYS A 1 213 ? -13.906 -30.268 25.283 1.00 35.09 213 LYS A C 1
ATOM 1629 O O . LYS A 1 213 ? -13.206 -31.165 25.749 1.00 35.09 213 LYS A O 1
ATOM 1634 N N . THR A 1 214 ? -15.208 -30.418 25.038 1.00 26.19 214 THR A N 1
ATOM 1635 C CA . THR A 1 214 ? -15.943 -31.685 25.221 1.00 26.19 214 THR A CA 1
ATOM 1636 C C . THR A 1 214 ? -16.607 -32.125 23.915 1.00 26.19 214 THR A C 1
ATOM 1638 O O . THR A 1 214 ? -17.307 -31.352 23.269 1.00 26.19 214 THR A O 1
ATOM 1641 N N . THR A 1 215 ? -16.381 -33.381 23.528 1.00 29.39 215 THR A N 1
ATOM 1642 C CA . THR A 1 215 ? -16.877 -33.997 22.286 1.00 29.39 215 THR A CA 1
ATOM 1643 C C . THR A 1 215 ? -18.100 -34.875 22.560 1.00 29.39 215 THR A C 1
ATOM 1645 O O . THR A 1 215 ? -17.954 -35.803 23.349 1.00 29.39 215 THR A O 1
ATOM 1648 N N . SER A 1 216 ? -19.226 -34.698 21.846 1.00 30.66 216 SER A N 1
ATOM 1649 C CA . SER A 1 216 ? -20.181 -35.801 21.562 1.00 30.66 216 SER A CA 1
ATOM 1650 C C . SER A 1 216 ? -21.343 -35.448 20.603 1.00 30.66 216 SER A C 1
ATOM 1652 O O . SER A 1 216 ? -22.308 -34.813 21.014 1.00 30.66 216 SER A O 1
ATOM 1654 N N . THR A 1 217 ? -21.278 -36.004 19.384 1.00 28.16 217 THR A N 1
ATOM 1655 C CA . THR A 1 217 ? -22.405 -36.598 18.611 1.00 28.16 217 THR A CA 1
ATOM 1656 C C . THR A 1 217 ? -23.608 -35.721 18.173 1.00 28.16 217 THR A C 1
ATOM 1658 O O . THR A 1 217 ? -23.621 -34.508 18.344 1.00 28.16 217 THR A O 1
ATOM 1661 N N . THR A 1 218 ? -24.563 -36.322 17.444 1.00 31.00 218 THR A N 1
ATOM 1662 C CA . THR A 1 218 ? -25.406 -35.660 16.422 1.00 31.00 218 THR A CA 1
ATOM 1663 C C . THR A 1 218 ? -26.889 -36.077 16.417 1.00 31.00 218 THR A C 1
ATOM 1665 O O . THR A 1 218 ? -27.224 -37.211 16.747 1.00 31.00 218 THR A O 1
ATOM 1668 N N . SER A 1 219 ? -27.726 -35.208 15.818 1.00 32.53 219 SER A N 1
ATOM 1669 C CA . SER A 1 219 ? -29.038 -35.512 15.189 1.00 32.53 219 SER A CA 1
ATOM 1670 C C . SER A 1 219 ? -30.300 -35.557 16.110 1.00 32.53 219 SER A C 1
ATOM 1672 O O . SER A 1 219 ? -30.145 -35.496 17.325 1.00 32.53 219 SER A O 1
ATOM 1674 N N . PRO A 1 220 ? -31.553 -35.489 15.580 1.00 50.44 220 PRO A N 1
ATOM 1675 C CA . PRO A 1 220 ? -32.198 -34.185 15.307 1.00 50.44 220 PRO A CA 1
ATOM 1676 C C . PRO A 1 220 ? -33.714 -34.080 15.669 1.00 50.44 220 PRO A C 1
ATOM 1678 O O . PRO A 1 220 ? -34.338 -35.064 16.053 1.00 50.44 220 PRO A O 1
ATOM 1681 N N . SER A 1 221 ? -34.333 -32.917 15.366 1.00 30.06 221 SER A N 1
ATOM 1682 C CA . SER A 1 221 ? -35.803 -32.658 15.315 1.00 30.06 221 SER A CA 1
ATOM 1683 C C . SER A 1 221 ? -36.503 -32.548 16.697 1.00 30.06 221 SER A C 1
ATOM 1685 O O . SER A 1 221 ? -36.169 -33.270 17.623 1.00 30.06 221 SER A O 1
ATOM 1687 N N . THR A 1 222 ? -37.484 -31.665 16.961 1.00 29.59 222 THR A N 1
ATOM 1688 C CA . THR A 1 222 ? -38.718 -31.406 16.182 1.00 29.59 222 THR A CA 1
ATOM 1689 C C . THR A 1 222 ? -39.3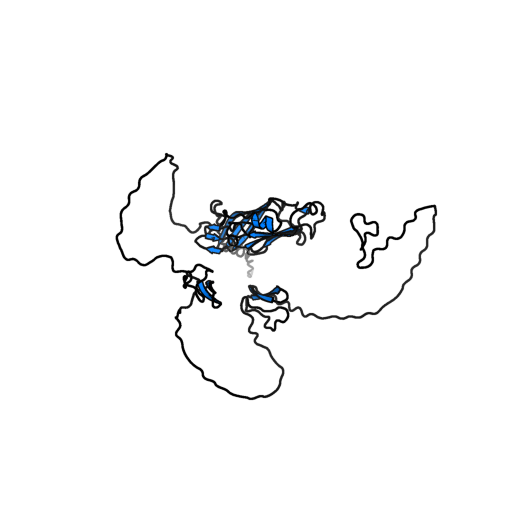84 -30.050 16.507 1.00 29.59 222 THR A C 1
ATOM 1691 O O . THR A 1 222 ? -39.197 -29.487 17.580 1.00 29.59 222 THR A O 1
ATOM 1694 N N . THR A 1 223 ? -40.189 -29.545 15.566 1.00 33.88 223 THR A N 1
ATOM 1695 C CA . THR A 1 223 ? -40.974 -28.294 15.594 1.00 33.88 223 THR A CA 1
ATOM 1696 C C . THR A 1 223 ? -42.085 -28.230 16.655 1.00 33.88 223 THR A C 1
ATOM 1698 O O . THR A 1 223 ? -42.870 -29.167 16.775 1.00 33.88 223 THR A O 1
ATOM 1701 N N . LEU A 1 224 ? -42.283 -27.055 17.273 1.00 34.16 224 LEU A N 1
ATOM 1702 C CA . LEU A 1 224 ? -43.582 -26.602 17.805 1.00 34.16 224 LEU A CA 1
ATOM 1703 C C . LEU A 1 224 ? -43.845 -25.120 17.464 1.00 34.16 224 LEU A C 1
ATOM 1705 O O . LEU A 1 224 ? -42.924 -24.377 17.133 1.00 34.16 224 LEU A O 1
ATOM 1709 N N . LYS A 1 225 ? -45.124 -24.718 17.485 1.00 34.69 225 LYS A N 1
ATOM 1710 C CA . LYS A 1 225 ? -45.646 -23.450 16.940 1.00 34.69 225 LYS A CA 1
ATOM 1711 C C . LYS A 1 225 ? -46.833 -22.956 17.780 1.00 34.69 225 LYS A C 1
ATOM 1713 O O . LYS A 1 225 ? -47.829 -23.668 17.852 1.00 34.69 225 LYS A O 1
ATOM 1718 N N . THR A 1 226 ? -46.763 -21.731 18.312 1.00 25.45 226 THR A N 1
ATOM 1719 C CA . THR A 1 226 ? -47.867 -21.042 19.022 1.00 25.45 226 THR A CA 1
ATOM 1720 C C . THR A 1 226 ? -47.859 -19.539 18.692 1.00 25.45 226 THR A C 1
ATOM 1722 O O . THR A 1 226 ? -46.857 -19.018 18.205 1.00 25.45 226 THR A O 1
ATOM 1725 N N . THR A 1 227 ? -48.996 -18.865 18.889 1.00 28.67 227 THR A N 1
ATOM 1726 C CA . THR A 1 227 ? -49.334 -17.546 18.320 1.00 28.67 227 THR A CA 1
ATOM 1727 C C . THR A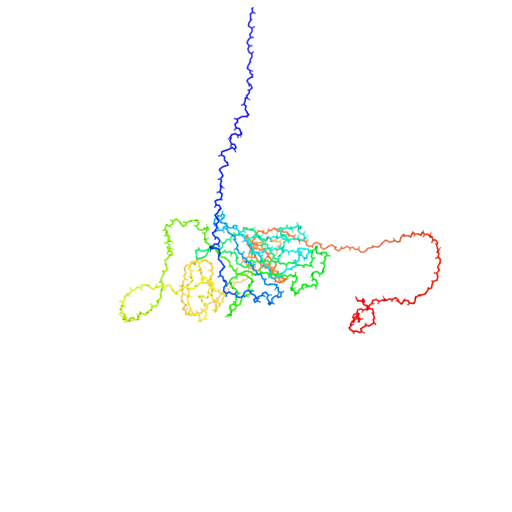 1 227 ? -49.297 -16.402 19.349 1.00 28.67 227 THR A C 1
ATOM 1729 O O . THR A 1 227 ? -49.497 -16.626 20.536 1.00 28.67 227 THR A O 1
ATOM 1732 N N . SER A 1 228 ? -49.056 -15.190 18.835 1.00 38.50 228 SER A N 1
ATOM 1733 C CA . SER A 1 228 ? -49.164 -13.827 19.392 1.00 38.50 228 SER A CA 1
ATOM 1734 C C . SER A 1 228 ? -49.803 -13.578 20.768 1.00 38.50 228 SER A C 1
ATOM 1736 O O . SER A 1 228 ? -50.940 -13.973 21.005 1.00 38.50 228 SER A O 1
ATOM 1738 N N . GLU A 1 229 ? -49.213 -12.627 21.507 1.00 33.78 229 GLU A N 1
ATOM 1739 C CA . GLU A 1 229 ? -49.991 -11.479 22.009 1.00 33.78 229 GLU A CA 1
ATOM 1740 C C . GLU A 1 229 ? -49.183 -10.158 21.976 1.00 33.78 229 GLU A C 1
ATOM 1742 O O . GLU A 1 229 ? -48.093 -10.107 21.404 1.00 33.78 229 GLU A O 1
ATOM 1747 N N . LYS A 1 230 ? -49.769 -9.060 22.473 1.00 34.03 230 LYS A N 1
ATOM 1748 C CA . LYS A 1 230 ? -49.484 -7.667 22.083 1.00 34.03 230 LYS A CA 1
ATOM 1749 C C . LYS A 1 230 ? -49.084 -6.805 23.287 1.00 34.03 230 LYS A C 1
ATOM 1751 O O . LYS A 1 230 ? -49.935 -6.497 24.118 1.00 34.03 230 LYS A O 1
ATOM 1756 N N . THR A 1 231 ? -47.856 -6.282 23.289 1.00 24.97 231 THR A N 1
ATOM 1757 C CA . THR A 1 231 ? -47.383 -5.293 24.280 1.00 24.97 231 THR A CA 1
ATOM 1758 C C . THR A 1 231 ? -46.729 -4.097 23.588 1.00 24.97 231 THR A C 1
ATOM 1760 O O . THR A 1 231 ? -46.007 -4.255 22.607 1.00 24.97 231 THR A O 1
ATOM 1763 N N . THR A 1 232 ? -47.000 -2.888 24.081 1.00 40.31 232 THR A N 1
ATOM 1764 C CA . THR A 1 232 ? -46.563 -1.624 23.468 1.00 40.31 232 THR A CA 1
ATOM 1765 C C . THR A 1 232 ? -45.157 -1.225 23.924 1.00 40.31 232 THR A C 1
ATOM 1767 O O . THR A 1 232 ? -44.944 -1.007 25.115 1.00 40.31 232 THR A O 1
ATOM 1770 N N . SER A 1 233 ? -44.216 -1.033 22.995 1.00 32.78 233 SER A N 1
ATOM 1771 C CA . SER A 1 233 ? -42.891 -0.463 23.290 1.00 32.78 233 SER A CA 1
ATOM 1772 C C . SER A 1 233 ? -42.336 0.397 22.147 1.00 32.78 233 SER A C 1
ATOM 1774 O O . SER A 1 233 ? -42.678 0.214 20.981 1.00 32.78 233 SER A O 1
ATOM 1776 N N . LYS A 1 234 ? -41.468 1.348 22.511 1.00 38.34 234 LYS A N 1
ATOM 1777 C CA . LYS A 1 234 ? -40.746 2.285 21.629 1.00 38.34 234 LYS A CA 1
ATOM 1778 C C . LYS A 1 234 ? -39.888 1.534 20.579 1.00 38.34 234 LYS A C 1
ATOM 1780 O O . LYS A 1 234 ? -39.260 0.546 20.958 1.00 38.34 234 LYS A O 1
ATOM 1785 N N . PRO A 1 235 ? -39.833 1.976 19.304 1.00 34.72 235 PRO A N 1
ATOM 1786 C CA . PRO A 1 235 ? -39.157 1.242 18.228 1.00 34.72 235 PRO A CA 1
ATOM 1787 C C . PRO A 1 235 ? -37.620 1.276 18.309 1.00 34.72 235 PRO A C 1
ATOM 1789 O O . PRO A 1 235 ? -37.028 2.122 18.983 1.00 34.72 235 PRO A O 1
ATOM 1792 N N . GLN A 1 236 ? -36.989 0.344 17.586 1.00 32.41 236 GLN A N 1
ATOM 1793 C CA . GLN A 1 236 ? -35.539 0.187 17.449 1.00 32.41 236 GLN A CA 1
ATOM 1794 C C . GLN A 1 236 ? -35.074 0.453 16.009 1.00 32.41 236 GLN A C 1
ATOM 1796 O O . GLN A 1 236 ? -35.749 0.063 15.065 1.00 32.41 236 GLN A O 1
ATOM 1801 N N . ASN A 1 237 ? -33.857 0.993 15.886 1.00 46.75 237 ASN A N 1
ATOM 1802 C CA . ASN A 1 237 ? -32.879 0.732 14.820 1.00 46.75 237 ASN A CA 1
ATOM 1803 C C . ASN A 1 237 ? -33.425 0.564 13.378 1.00 46.75 237 ASN A C 1
ATOM 1805 O O . ASN A 1 237 ? -33.469 -0.545 12.847 1.00 46.75 237 ASN A O 1
ATOM 1809 N N . GLY A 1 238 ? -33.768 1.684 12.732 1.00 55.50 238 GLY A N 1
ATOM 1810 C CA . GLY A 1 238 ? -34.140 1.727 11.308 1.00 55.50 238 GLY A CA 1
ATOM 1811 C C . GLY A 1 238 ? -34.173 3.134 10.691 1.00 55.50 238 GLY A C 1
ATOM 1812 O O . GLY A 1 238 ? -33.929 3.281 9.498 1.00 55.50 238 GLY A O 1
ATOM 1813 N N . ASP A 1 239 ? -34.403 4.171 11.501 1.00 66.25 239 ASP A N 1
ATOM 1814 C CA . ASP A 1 239 ? -34.708 5.535 11.027 1.00 66.25 239 ASP A CA 1
ATOM 1815 C C . ASP A 1 239 ? -33.492 6.421 10.673 1.00 66.25 239 ASP A C 1
ATOM 1817 O O . ASP A 1 239 ? -33.663 7.611 10.404 1.00 66.25 239 ASP A O 1
ATOM 1821 N N . TYR A 1 240 ? -32.269 5.875 10.677 1.00 77.50 240 TYR A N 1
ATOM 1822 C CA . TYR A 1 240 ? -31.033 6.644 10.474 1.00 77.50 240 TYR A CA 1
ATOM 1823 C C . TYR A 1 240 ? -30.305 6.263 9.185 1.00 77.50 240 TYR A C 1
ATOM 1825 O O . TYR A 1 240 ? -29.970 5.100 8.962 1.00 77.50 240 TYR A O 1
ATOM 1833 N N . ALA A 1 241 ? -29.976 7.265 8.371 1.00 80.75 241 ALA A N 1
ATOM 1834 C CA . ALA A 1 241 ? -29.043 7.111 7.266 1.00 80.75 241 ALA A CA 1
ATOM 1835 C C . ALA A 1 241 ? -27.616 6.922 7.813 1.00 80.75 241 ALA A C 1
ATOM 1837 O O . ALA A 1 241 ? -27.165 7.639 8.716 1.00 80.75 241 ALA A O 1
ATOM 1838 N N . THR A 1 242 ? -26.895 5.933 7.285 1.00 84.12 242 THR A N 1
ATOM 1839 C CA . THR A 1 242 ? -25.508 5.647 7.679 1.00 84.12 242 THR A CA 1
ATOM 1840 C C . THR A 1 242 ? -24.554 6.748 7.194 1.00 84.12 242 THR A C 1
ATOM 1842 O O . THR A 1 242 ? -24.892 7.482 6.261 1.00 84.12 242 THR A O 1
ATOM 1845 N N . PRO A 1 243 ? -23.338 6.860 7.763 1.00 90.25 243 PRO A N 1
ATOM 1846 C CA . PRO A 1 243 ? -22.271 7.694 7.209 1.00 90.25 243 PRO A CA 1
ATOM 1847 C C . PRO A 1 243 ? -22.169 7.589 5.681 1.00 90.25 243 PRO A C 1
ATOM 1849 O O . PRO A 1 243 ? -22.153 6.485 5.135 1.00 90.25 243 PRO A O 1
ATOM 1852 N N . TYR A 1 244 ? -22.120 8.736 5.002 1.00 83.44 244 TYR A N 1
ATOM 1853 C CA . TYR A 1 244 ? -22.026 8.883 3.542 1.00 83.44 244 TYR A CA 1
ATOM 1854 C C . TYR A 1 244 ? -23.194 8.311 2.712 1.00 83.44 244 TYR A C 1
ATOM 1856 O O . TYR A 1 244 ? -23.137 8.358 1.481 1.00 83.44 244 TYR A O 1
ATOM 1864 N N . ALA A 1 245 ? -24.275 7.830 3.334 1.00 87.06 245 ALA A N 1
ATOM 1865 C CA . ALA A 1 245 ? -25.496 7.449 2.623 1.00 87.06 245 ALA A CA 1
ATOM 1866 C C . ALA A 1 245 ? -26.310 8.672 2.169 1.00 87.06 245 ALA A C 1
ATOM 1868 O O . ALA A 1 245 ? -26.124 9.788 2.666 1.00 87.06 245 ALA A O 1
ATOM 1869 N N . GLN A 1 246 ? -27.246 8.439 1.243 1.00 89.88 246 GLN A N 1
ATOM 1870 C CA . GLN A 1 246 ? -28.252 9.434 0.882 1.00 89.88 246 GLN A CA 1
ATOM 1871 C C . GLN A 1 246 ? -29.234 9.640 2.043 1.00 89.88 246 GLN A C 1
ATOM 1873 O O . GLN A 1 246 ? -29.697 8.673 2.646 1.00 89.88 246 GLN A O 1
ATOM 1878 N N . CYS A 1 247 ? -29.567 10.899 2.314 1.00 93.94 247 CYS A N 1
ATOM 1879 C CA . CYS A 1 247 ? -30.478 11.329 3.378 1.00 93.94 247 CYS A CA 1
ATOM 1880 C C . CYS A 1 247 ? -31.525 12.354 2.901 1.00 93.94 247 CYS A C 1
ATOM 1882 O O . CYS A 1 247 ? -32.261 12.930 3.697 1.00 93.94 247 CYS A O 1
ATOM 1884 N N . GLY A 1 248 ? -31.600 12.616 1.595 1.00 91.94 248 GLY A N 1
ATOM 1885 C CA . GLY A 1 248 ? -32.526 13.595 1.033 1.00 91.94 248 GLY A CA 1
ATOM 1886 C C . GLY A 1 248 ? -32.355 13.797 -0.469 1.00 91.94 248 GLY A C 1
ATOM 1887 O O . GLY A 1 248 ? -31.498 13.179 -1.108 1.00 91.94 248 GLY A O 1
ATOM 1888 N N . GLY A 1 249 ? -33.196 14.674 -1.013 1.00 87.69 249 GLY A N 1
ATOM 1889 C CA . GLY A 1 249 ? -33.323 14.957 -2.440 1.00 87.69 249 GLY A CA 1
ATOM 1890 C C . GLY A 1 249 ? -34.765 14.811 -2.932 1.00 87.69 249 GLY A C 1
ATOM 1891 O O . GLY A 1 249 ? -35.579 14.107 -2.333 1.00 87.69 249 GLY A O 1
ATOM 1892 N N . ASN A 1 250 ? -35.091 15.478 -4.036 1.00 84.69 250 ASN A N 1
ATOM 1893 C CA . ASN A 1 250 ? -36.388 15.407 -4.700 1.00 84.69 250 ASN A CA 1
ATOM 1894 C C . ASN A 1 250 ? -36.743 13.954 -5.061 1.00 84.69 250 ASN A C 1
ATOM 1896 O O . ASN A 1 250 ? -36.060 13.310 -5.853 1.00 84.69 250 ASN A O 1
ATOM 1900 N N . GLY A 1 251 ? -37.830 13.444 -4.472 1.00 84.69 251 GLY A N 1
ATOM 1901 C CA . GLY A 1 251 ? -38.296 12.064 -4.654 1.00 84.69 251 GLY A CA 1
ATOM 1902 C C . GLY A 1 251 ? -37.664 11.024 -3.717 1.00 84.69 251 GLY A C 1
ATOM 1903 O O . GLY A 1 251 ? -38.066 9.863 -3.765 1.00 84.69 251 GLY A O 1
ATOM 1904 N N . PHE A 1 252 ? -36.722 11.401 -2.845 1.00 84.75 252 PHE A N 1
ATOM 1905 C CA . PHE A 1 252 ? -36.144 10.480 -1.863 1.00 84.75 252 PHE A CA 1
ATOM 1906 C C . PHE A 1 252 ? -37.128 10.188 -0.717 1.00 84.75 252 PHE A C 1
ATOM 1908 O O . PHE A 1 252 ? -37.663 11.105 -0.096 1.00 84.75 252 PHE A O 1
ATOM 1915 N N . ALA A 1 253 ? -37.334 8.902 -0.418 1.00 82.75 253 ALA A N 1
ATOM 1916 C CA . ALA A 1 253 ? -38.263 8.417 0.612 1.00 82.75 253 ALA A CA 1
ATOM 1917 C C . ALA A 1 253 ? -37.578 7.593 1.727 1.00 82.75 253 ALA A C 1
ATOM 1919 O O . ALA A 1 253 ? -38.252 6.885 2.474 1.00 82.75 253 ALA A O 1
ATOM 1920 N N . GLY A 1 254 ? -36.244 7.640 1.814 1.00 82.06 254 GLY A N 1
ATOM 1921 C CA . GLY A 1 254 ? -35.466 6.967 2.859 1.00 82.06 254 GLY A CA 1
ATOM 1922 C C . GLY A 1 254 ? -35.275 7.812 4.124 1.00 82.06 254 GLY A C 1
ATOM 1923 O O . GLY A 1 254 ? -35.852 8.889 4.273 1.00 82.06 254 GLY A O 1
ATOM 1924 N N . ALA A 1 255 ? -34.428 7.322 5.032 1.00 83.25 255 ALA A N 1
ATOM 1925 C CA . ALA A 1 255 ? -34.107 7.985 6.295 1.00 83.25 255 ALA A CA 1
ATOM 1926 C C . ALA A 1 255 ? -33.519 9.393 6.078 1.00 83.25 255 ALA A C 1
ATOM 1928 O O . ALA A 1 255 ? -32.483 9.547 5.436 1.00 83.25 255 ALA A O 1
ATOM 1929 N N . SER A 1 256 ? -34.171 10.417 6.634 1.00 84.31 256 SER A N 1
ATOM 1930 C CA . SER A 1 256 ? -33.783 11.829 6.476 1.00 84.31 256 SER A CA 1
ATOM 1931 C C . SER A 1 256 ? -32.901 12.379 7.601 1.00 84.31 256 SER A C 1
ATOM 1933 O O . SER A 1 256 ? -32.450 13.523 7.544 1.00 84.31 256 SER A O 1
ATOM 1935 N N . ILE A 1 257 ? -32.644 11.567 8.628 1.00 81.62 257 ILE A N 1
ATOM 1936 C CA . ILE A 1 257 ? -31.789 11.898 9.768 1.00 81.62 257 ILE A CA 1
ATOM 1937 C C . ILE A 1 257 ? -30.536 11.029 9.670 1.00 81.62 257 ILE A C 1
ATOM 1939 O O . ILE A 1 257 ? -30.625 9.820 9.466 1.00 81.62 257 ILE A O 1
ATOM 1943 N N . CYS A 1 258 ? -29.362 11.637 9.799 1.00 90.44 258 CYS A N 1
ATOM 1944 C CA . CYS A 1 258 ? -28.098 10.909 9.774 1.00 90.44 258 CYS A CA 1
ATOM 1945 C C . CYS A 1 258 ? -27.792 10.251 11.125 1.00 90.44 258 CYS A C 1
ATOM 1947 O O . CYS A 1 258 ? -28.281 10.676 12.170 1.00 90.44 258 CYS A O 1
ATOM 1949 N N . THR A 1 259 ? -26.962 9.211 11.090 1.00 89.25 259 THR A N 1
ATOM 1950 C CA . THR A 1 259 ? -26.370 8.596 12.287 1.00 89.25 259 THR A CA 1
ATOM 1951 C C . THR A 1 259 ? -25.590 9.644 13.093 1.00 89.25 259 THR A C 1
ATOM 1953 O O . THR A 1 259 ? -25.034 10.576 12.514 1.00 89.25 259 THR A O 1
ATOM 1956 N N . ASP A 1 260 ? -25.549 9.499 14.419 1.00 81.12 260 ASP A N 1
ATOM 1957 C CA . ASP A 1 260 ? -24.987 10.516 15.317 1.00 81.12 260 ASP A CA 1
ATOM 1958 C C . ASP A 1 260 ? -23.533 10.907 14.968 1.00 81.12 260 ASP A C 1
ATOM 1960 O O . ASP A 1 260 ? -22.727 10.082 14.529 1.00 81.12 260 ASP A O 1
ATOM 1964 N N . GLY A 1 261 ? -23.216 12.196 15.112 1.00 77.56 261 GLY A N 1
ATOM 1965 C CA . GLY A 1 261 ? -21.972 12.806 14.619 1.00 77.56 261 GLY A CA 1
ATOM 1966 C C . GLY A 1 261 ? -21.927 13.123 13.112 1.00 77.56 261 GLY A C 1
ATOM 1967 O O . GLY A 1 261 ? -20.897 13.608 12.637 1.00 77.56 261 GLY A O 1
ATOM 1968 N N . TYR A 1 262 ? -23.010 12.886 12.362 1.00 86.81 262 TYR A N 1
ATOM 1969 C CA . TYR A 1 262 ? -23.166 13.271 10.952 1.00 86.81 262 TYR A CA 1
ATOM 1970 C C . TYR A 1 262 ? -24.412 14.148 10.757 1.00 86.81 262 TYR A C 1
ATOM 1972 O O . TYR A 1 262 ? -25.394 14.031 11.491 1.00 86.81 262 TYR A O 1
ATOM 1980 N N . TYR A 1 263 ? -24.414 14.981 9.714 1.00 87.19 263 TYR A N 1
ATOM 1981 C CA . TYR A 1 263 ? -25.580 15.769 9.301 1.00 87.19 263 TYR A CA 1
ATOM 1982 C C . TYR A 1 263 ? -25.861 15.624 7.803 1.00 87.19 263 TYR A C 1
ATOM 1984 O O . TYR A 1 263 ? -24.975 15.290 7.015 1.00 87.19 263 TYR A O 1
ATOM 1992 N N . CYS A 1 264 ? -27.114 15.864 7.412 1.00 88.81 264 CYS A N 1
ATOM 1993 C CA . CYS A 1 264 ? -27.539 15.744 6.023 1.00 88.81 264 CYS A CA 1
ATOM 1994 C C . CYS A 1 264 ? -27.213 17.028 5.249 1.00 88.81 264 CYS A C 1
ATOM 1996 O O . CYS A 1 264 ? -27.844 18.061 5.474 1.00 88.81 264 CYS A O 1
ATOM 1998 N N . SER A 1 265 ? -26.230 16.968 4.348 1.00 90.25 265 SER A N 1
ATOM 1999 C CA . SER A 1 265 ? -25.805 18.101 3.520 1.00 90.25 265 SER A CA 1
ATOM 2000 C C . SER A 1 265 ? -26.336 17.979 2.092 1.00 90.25 265 SER A C 1
ATOM 2002 O O . SER A 1 265 ? -26.251 16.917 1.474 1.00 90.25 265 SER A O 1
ATOM 2004 N N . SER A 1 266 ? -26.892 19.063 1.552 1.00 85.94 266 SER A N 1
ATOM 2005 C CA . SER A 1 266 ? -27.423 19.122 0.188 1.00 85.94 266 SER A CA 1
ATOM 2006 C C . SER A 1 266 ? -26.293 19.221 -0.841 1.00 85.94 266 SER A C 1
ATOM 2008 O O . SER A 1 266 ? -25.688 20.283 -0.979 1.00 85.94 266 SER A O 1
ATOM 2010 N N . MET A 1 267 ? -26.032 18.143 -1.588 1.00 75.38 267 MET A N 1
ATOM 2011 C CA . MET A 1 267 ? -25.062 18.168 -2.694 1.00 75.38 267 MET A CA 1
ATOM 2012 C C . MET A 1 267 ? -25.706 18.679 -3.991 1.00 75.38 267 MET A C 1
ATOM 2014 O O . MET A 1 267 ? -25.064 19.376 -4.770 1.00 75.38 267 MET A O 1
ATOM 2018 N N . ASN A 1 268 ? -26.974 18.330 -4.229 1.00 85.50 268 ASN A N 1
ATOM 2019 C CA . ASN A 1 268 ? -27.842 18.897 -5.264 1.00 85.50 268 ASN A CA 1
ATOM 2020 C C . ASN A 1 268 ? -29.320 18.588 -4.957 1.00 85.50 268 ASN A C 1
ATOM 2022 O O . ASN A 1 268 ? -29.622 17.779 -4.078 1.00 85.50 268 ASN A O 1
ATOM 2026 N N . ASP A 1 269 ? -30.231 19.178 -5.731 1.00 80.69 269 ASP A N 1
ATOM 2027 C CA . ASP A 1 269 ? -31.691 19.043 -5.625 1.00 80.69 269 ASP A CA 1
ATOM 2028 C C . ASP A 1 269 ? -32.211 17.599 -5.489 1.00 80.69 269 ASP A C 1
ATOM 2030 O O . ASP A 1 269 ? -33.267 17.391 -4.897 1.00 80.69 269 ASP A O 1
ATOM 2034 N N . TYR A 1 270 ? -31.502 16.596 -6.019 1.00 80.44 270 TYR A N 1
ATOM 2035 C CA . TYR A 1 270 ? -31.911 15.184 -6.031 1.00 80.44 270 TYR A CA 1
ATOM 2036 C C . TYR A 1 270 ? -31.070 14.283 -5.113 1.00 80.44 270 TYR A C 1
ATOM 2038 O O . TYR A 1 270 ? -31.432 13.123 -4.915 1.00 80.44 270 TYR A O 1
ATOM 2046 N N . TYR A 1 271 ? -29.979 14.788 -4.524 1.00 81.00 271 TYR A N 1
ATOM 2047 C CA . TYR A 1 271 ? -29.072 13.998 -3.691 1.00 81.00 271 TYR A CA 1
ATOM 2048 C C . TYR A 1 271 ? -28.467 14.820 -2.546 1.00 81.00 271 TYR A C 1
ATOM 2050 O O . TYR A 1 271 ? -27.687 15.752 -2.751 1.00 81.00 271 TYR A O 1
ATOM 2058 N N . TYR A 1 272 ? -28.822 14.445 -1.318 1.00 91.00 272 TYR A N 1
ATOM 2059 C CA . TYR A 1 272 ? -28.270 14.985 -0.078 1.00 91.00 272 TYR A CA 1
ATOM 2060 C C . TYR A 1 272 ? -27.550 13.843 0.650 1.00 91.00 272 TYR A C 1
ATOM 2062 O O . TYR A 1 272 ? -28.070 12.726 0.674 1.00 91.00 272 TYR A O 1
ATOM 2070 N N . GLN A 1 273 ? -26.385 14.101 1.247 1.00 92.75 273 GLN A N 1
ATOM 2071 C CA . GLN A 1 273 ? -25.501 13.075 1.806 1.00 92.75 273 GLN A CA 1
ATOM 2072 C C . GLN A 1 273 ? -25.197 13.305 3.291 1.00 92.75 273 GLN A C 1
ATOM 2074 O O . GLN A 1 273 ? -24.974 14.439 3.717 1.00 92.75 273 GLN A O 1
ATOM 2079 N N . CYS A 1 274 ? -25.123 12.222 4.070 1.00 92.81 274 CYS A N 1
ATOM 2080 C CA . CYS A 1 274 ? -24.647 12.271 5.452 1.00 92.81 274 CYS A CA 1
ATOM 2081 C C . CYS A 1 274 ? -23.136 12.516 5.511 1.00 92.81 274 CYS A C 1
ATOM 2083 O O . CYS A 1 274 ? -22.350 11.605 5.250 1.00 92.81 274 CYS A O 1
ATOM 2085 N N . VAL A 1 275 ? -22.727 13.723 5.899 1.00 89.62 275 VAL A N 1
ATOM 2086 C CA . VAL A 1 275 ? -21.316 14.123 6.040 1.00 89.62 275 VAL A CA 1
ATOM 2087 C C . VAL A 1 275 ? -20.954 14.366 7.516 1.00 89.62 275 VAL A C 1
ATOM 2089 O O . VAL A 1 275 ? -21.848 14.693 8.302 1.00 89.62 275 VAL A O 1
ATOM 2092 N N . PRO A 1 276 ? -19.682 14.188 7.930 1.00 89.50 276 PRO A N 1
ATOM 2093 C CA . PRO A 1 276 ? -19.280 14.372 9.324 1.00 89.50 276 PRO A CA 1
ATOM 2094 C C . PRO A 1 276 ? -19.563 15.789 9.840 1.00 89.50 276 PRO A C 1
ATOM 2096 O O . PRO A 1 276 ? -19.253 16.777 9.172 1.00 89.50 276 PRO A O 1
ATOM 2099 N N . GLY A 1 277 ? -20.109 15.888 11.051 1.00 78.38 277 GLY A N 1
ATOM 2100 C CA . GLY A 1 277 ? -20.368 17.153 11.734 1.00 78.38 277 GLY A CA 1
ATOM 2101 C C . GLY A 1 277 ? -21.583 17.090 12.658 1.00 78.38 277 GLY A C 1
ATOM 2102 O O . GLY A 1 277 ? -22.566 16.404 12.383 1.00 78.38 277 GLY A O 1
ATOM 2103 N N . THR A 1 278 ? -21.535 17.844 13.756 1.00 57.22 278 THR A N 1
ATOM 2104 C CA . THR A 1 278 ? -22.660 17.998 14.687 1.00 57.22 278 THR A CA 1
ATOM 2105 C C . THR A 1 278 ? -23.686 18.980 14.125 1.00 57.22 278 THR A C 1
ATOM 2107 O O . THR A 1 278 ? -23.404 20.176 14.031 1.00 57.22 278 THR A O 1
ATOM 2110 N N . ALA A 1 279 ? -24.877 18.496 13.773 1.00 47.97 279 ALA A N 1
ATOM 2111 C CA . ALA A 1 279 ? -25.960 19.344 13.282 1.00 47.97 279 ALA A CA 1
ATOM 2112 C C . ALA A 1 279 ? -26.424 20.354 14.348 1.00 47.97 279 ALA A C 1
ATOM 2114 O O . ALA A 1 279 ? -26.869 19.966 15.429 1.00 47.97 279 ALA A O 1
ATOM 2115 N N . THR A 1 280 ? -26.420 21.647 14.022 1.00 36.69 280 THR A N 1
ATOM 2116 C CA . THR A 1 280 ? -27.281 22.612 14.716 1.00 36.69 280 THR A CA 1
ATOM 2117 C C . THR A 1 280 ? -28.730 22.386 14.285 1.00 36.69 280 THR A C 1
ATOM 2119 O O . THR A 1 280 ? -29.037 22.172 13.113 1.00 36.69 280 THR A O 1
ATOM 2122 N N . THR A 1 281 ? -29.649 22.386 15.247 1.00 35.34 281 THR A N 1
ATOM 2123 C CA . THR A 1 281 ? -31.046 22.008 15.011 1.00 35.34 281 THR A CA 1
ATOM 2124 C C . THR A 1 281 ? -31.815 23.052 14.206 1.00 35.34 281 THR A C 1
ATOM 2126 O O . THR A 1 281 ? -32.044 24.154 14.707 1.00 35.34 281 THR A O 1
ATOM 2129 N N . SER A 1 282 ? -32.354 22.660 13.049 1.00 33.72 282 SER A N 1
ATOM 2130 C CA . SER A 1 282 ? -33.784 22.834 12.727 1.00 33.72 282 SER A CA 1
ATOM 2131 C C . SER A 1 282 ? -34.167 22.128 11.427 1.00 33.72 282 SER A C 1
ATOM 2133 O O . SER A 1 282 ? -33.579 22.379 10.381 1.00 33.72 282 SER A O 1
ATOM 2135 N N . ALA A 1 283 ? -35.223 21.317 11.479 1.00 39.75 283 ALA A N 1
ATOM 2136 C CA . ALA A 1 283 ? -35.984 20.937 10.296 1.00 39.75 283 ALA A CA 1
ATOM 2137 C C . ALA A 1 283 ? -37.227 21.832 10.199 1.00 39.75 283 ALA A C 1
ATOM 2139 O O . ALA A 1 283 ? -37.908 22.052 11.200 1.00 39.75 283 ALA A O 1
ATOM 2140 N N . SER A 1 284 ? -37.562 22.303 8.998 1.00 31.66 284 SER A N 1
ATOM 2141 C CA . SER A 1 284 ? -38.890 22.846 8.708 1.00 31.66 284 SER A CA 1
ATOM 2142 C C . SER A 1 284 ? -39.322 22.454 7.298 1.00 31.66 284 SER A C 1
ATOM 2144 O O . SER A 1 284 ? -38.510 22.380 6.378 1.00 31.66 284 SER A O 1
ATOM 2146 N N . LYS A 1 285 ? -40.610 22.147 7.153 1.00 33.50 285 LYS A N 1
ATOM 2147 C CA . LYS A 1 285 ? -41.238 21.598 5.944 1.00 33.50 285 LYS A CA 1
ATOM 2148 C C . LYS A 1 285 ? -41.928 22.742 5.176 1.00 33.50 285 LYS A C 1
ATOM 2150 O O . LYS A 1 285 ? -42.501 23.613 5.826 1.00 33.50 285 LYS A O 1
ATOM 2155 N N . PRO A 1 286 ? -41.883 22.783 3.831 1.00 46.16 286 PRO A N 1
ATOM 2156 C CA . PRO A 1 286 ? -42.216 23.996 3.081 1.00 46.16 286 PRO A CA 1
ATOM 2157 C C . PRO A 1 286 ? -43.717 24.309 3.019 1.00 46.16 286 PRO A C 1
ATOM 2159 O O . PRO A 1 286 ? -44.553 23.402 3.015 1.00 46.16 286 PRO A O 1
ATOM 2162 N N . THR A 1 287 ? -44.012 25.602 2.849 1.00 29.02 287 THR A N 1
ATOM 2163 C CA . THR A 1 287 ? -45.323 26.161 2.480 1.00 29.02 287 THR A CA 1
ATOM 2164 C C . THR A 1 287 ? -45.127 27.245 1.413 1.00 29.02 287 THR A C 1
ATOM 2166 O O . THR A 1 287 ? -44.175 28.020 1.469 1.00 29.02 287 THR A O 1
ATOM 2169 N N . THR A 1 288 ? -46.022 27.283 0.429 1.00 34.19 288 THR A N 1
ATOM 2170 C CA . THR A 1 288 ? -45.959 28.136 -0.771 1.00 34.19 288 THR A CA 1
ATOM 2171 C C . THR A 1 288 ? -46.594 29.516 -0.546 1.00 34.19 288 THR A C 1
ATOM 2173 O O . THR A 1 288 ? -47.678 29.553 0.031 1.00 34.19 288 THR A O 1
ATOM 2176 N N . ALA A 1 289 ? -46.005 30.607 -1.077 1.00 34.72 289 ALA A N 1
ATOM 2177 C CA . ALA A 1 289 ? -46.666 31.595 -1.972 1.00 34.72 289 ALA A CA 1
ATOM 2178 C C . ALA A 1 289 ? -46.012 33.003 -2.041 1.00 34.72 289 ALA A C 1
ATOM 2180 O O . ALA A 1 289 ? -45.572 33.555 -1.042 1.00 34.72 289 ALA A O 1
ATOM 2181 N N . ALA A 1 290 ? -46.120 33.600 -3.239 1.00 36.72 290 ALA A N 1
ATOM 2182 C CA . ALA A 1 290 ? -46.378 35.024 -3.525 1.00 36.72 290 ALA A CA 1
ATOM 2183 C C . ALA A 1 290 ? -45.324 36.142 -3.258 1.00 36.72 290 ALA A C 1
ATOM 2185 O O . ALA A 1 290 ? -45.217 36.696 -2.172 1.00 36.72 290 ALA A O 1
ATOM 2186 N N . THR A 1 291 ? -44.776 36.641 -4.379 1.00 29.08 291 THR A N 1
ATOM 2187 C CA . THR A 1 291 ? -44.936 38.051 -4.831 1.00 29.08 291 THR A CA 1
ATOM 2188 C C . THR A 1 291 ? -44.048 39.175 -4.248 1.00 29.08 291 THR A C 1
ATOM 2190 O O . THR A 1 291 ? -44.364 39.801 -3.248 1.00 29.08 291 THR A O 1
ATOM 2193 N N . SER A 1 292 ? -43.008 39.510 -5.030 1.00 38.56 292 SER A N 1
ATOM 2194 C CA . SER A 1 292 ? -42.426 40.839 -5.349 1.00 38.56 292 SER A CA 1
ATOM 2195 C C . SER A 1 292 ? -42.392 42.002 -4.335 1.00 38.56 292 SER A C 1
ATOM 2197 O O . SER A 1 292 ? -43.425 42.472 -3.863 1.00 38.56 292 SER A O 1
ATOM 2199 N N . THR A 1 293 ? -41.260 42.717 -4.316 1.00 30.88 293 THR A N 1
ATOM 2200 C CA . THR A 1 293 ? -41.260 44.163 -4.649 1.00 30.88 293 THR A CA 1
ATOM 2201 C C . THR A 1 293 ? -39.894 44.651 -5.149 1.00 30.88 293 THR A C 1
ATOM 2203 O O . THR A 1 293 ? -38.854 44.089 -4.819 1.00 30.88 293 THR A O 1
ATOM 2206 N N . THR A 1 294 ? -39.912 45.696 -5.978 1.00 34.47 294 THR A N 1
ATOM 2207 C CA . THR A 1 294 ? -38.737 46.354 -6.578 1.00 34.47 294 THR A CA 1
ATOM 2208 C C . THR A 1 294 ? -38.243 47.505 -5.703 1.00 34.47 294 THR A C 1
ATOM 2210 O O . THR A 1 294 ? -39.073 48.264 -5.209 1.00 34.47 294 THR A O 1
ATOM 2213 N N . SER A 1 295 ? -36.926 47.757 -5.638 1.00 37.19 295 SER A N 1
ATOM 2214 C CA . SER A 1 295 ? -36.438 49.129 -5.415 1.00 37.19 295 SER A CA 1
ATOM 2215 C C . SER A 1 295 ? -35.079 49.435 -6.064 1.00 37.19 295 SER A C 1
ATOM 2217 O O . SER A 1 295 ? -34.027 48.990 -5.620 1.00 37.19 295 SER A O 1
ATOM 2219 N N . THR A 1 296 ? -35.118 50.301 -7.078 1.00 27.84 296 THR A N 1
ATOM 2220 C CA . THR A 1 296 ? -34.078 51.300 -7.420 1.00 27.84 296 THR A CA 1
ATOM 2221 C C . THR A 1 296 ? -33.734 52.200 -6.203 1.00 27.84 296 THR A C 1
ATOM 2223 O O . THR A 1 296 ? -34.492 52.186 -5.239 1.00 27.84 296 THR A O 1
ATOM 2226 N N . GLN A 1 297 ? -32.696 53.051 -6.120 1.00 39.47 297 GLN A N 1
ATOM 2227 C CA . GLN A 1 297 ? -31.740 53.710 -7.053 1.00 39.47 297 GLN A CA 1
ATOM 2228 C C . GLN A 1 297 ? -30.499 54.175 -6.193 1.00 39.47 297 GLN A C 1
ATOM 2230 O O . GLN A 1 297 ? -30.505 53.890 -5.001 1.00 39.47 297 GLN A O 1
ATOM 2235 N N . LYS A 1 298 ? -29.414 54.878 -6.592 1.00 34.00 298 LYS A N 1
ATOM 2236 C CA . LYS A 1 298 ? -28.980 55.620 -7.805 1.00 34.00 298 LYS A CA 1
ATOM 2237 C C . LYS A 1 298 ? -27.417 55.716 -7.864 1.00 34.00 298 LYS A C 1
ATOM 2239 O O . LYS A 1 298 ? -26.709 54.867 -7.345 1.00 34.00 298 LYS A O 1
ATOM 2244 N N . THR A 1 299 ? -26.927 56.772 -8.517 1.00 26.91 299 THR A N 1
ATOM 2245 C CA . THR A 1 299 ? -25.585 57.382 -8.646 1.00 26.91 299 THR A CA 1
ATOM 2246 C C . THR A 1 299 ? -24.943 57.784 -7.293 1.00 26.91 299 THR A C 1
ATOM 2248 O O . THR A 1 299 ? -25.644 57.864 -6.290 1.00 26.91 299 THR A O 1
ATOM 2251 N N . THR A 1 300 ? -23.645 58.124 -7.181 1.00 28.67 300 THR A N 1
ATOM 2252 C CA . THR A 1 300 ? -22.876 59.025 -8.080 1.00 28.67 300 THR A CA 1
ATOM 2253 C C . THR A 1 300 ? -21.353 58.822 -8.034 1.00 28.67 300 THR A C 1
ATOM 2255 O O . THR A 1 300 ? -20.809 58.372 -7.033 1.00 28.67 300 THR A O 1
ATOM 2258 N N . SER A 1 301 ? -20.681 59.172 -9.135 1.00 45.12 301 SER A N 1
ATOM 2259 C CA . SER A 1 301 ? -19.243 58.997 -9.386 1.00 45.12 301 SER A CA 1
ATOM 2260 C C . SER A 1 301 ? -18.345 60.093 -8.793 1.00 45.12 301 SER A C 1
ATOM 2262 O O . SER A 1 301 ? -18.720 61.265 -8.783 1.00 45.12 301 SER A O 1
ATOM 2264 N N . SER A 1 302 ? -17.098 59.739 -8.469 1.00 39.91 302 SER A N 1
ATOM 2265 C CA . SER A 1 302 ? -15.923 60.627 -8.533 1.00 39.91 302 SER A CA 1
ATOM 2266 C C . SER A 1 302 ? -14.639 59.796 -8.749 1.00 39.91 302 SER A C 1
ATOM 2268 O O . SER A 1 302 ? -14.713 58.571 -8.869 1.00 39.91 302 SER A O 1
ATOM 2270 N N . THR A 1 303 ? -13.481 60.446 -8.913 1.00 30.98 303 THR A N 1
ATOM 2271 C CA . THR A 1 303 ? -12.354 59.912 -9.709 1.00 30.98 303 THR A CA 1
ATOM 2272 C C . THR A 1 303 ? -11.032 59.807 -8.933 1.00 30.98 303 THR A C 1
ATOM 2274 O O . THR A 1 303 ? -10.761 60.615 -8.051 1.00 30.98 303 THR A O 1
ATOM 2277 N N . SER A 1 304 ? -10.173 58.869 -9.366 1.00 36.88 304 SER A N 1
ATOM 2278 C CA . SER A 1 304 ? -8.716 58.756 -9.117 1.00 36.88 304 SER A CA 1
ATOM 2279 C C . SER A 1 304 ? -8.206 58.614 -7.674 1.00 36.88 304 SER A C 1
ATOM 2281 O O . SER A 1 304 ? -8.250 59.556 -6.890 1.00 36.88 304 SER A O 1
ATOM 2283 N N . THR A 1 305 ? -7.496 57.514 -7.390 1.00 26.14 305 THR A N 1
ATOM 2284 C CA . THR A 1 305 ? -6.009 57.467 -7.324 1.00 26.14 305 THR A CA 1
ATOM 2285 C C . THR A 1 305 ? -5.549 56.036 -6.990 1.00 26.14 305 THR A C 1
ATOM 2287 O O . THR A 1 305 ? -6.287 55.256 -6.396 1.00 26.14 305 THR A O 1
ATOM 2290 N N . SER A 1 306 ? -4.345 55.649 -7.412 1.00 50.38 306 SER A N 1
ATOM 2291 C CA . SER A 1 306 ? -3.803 54.295 -7.255 1.00 50.38 306 SER A CA 1
ATOM 2292 C C . SER A 1 306 ? -3.270 53.995 -5.843 1.00 50.38 306 SER A C 1
ATOM 2294 O O . SER A 1 306 ? -2.165 54.422 -5.506 1.00 50.38 306 SER A O 1
ATOM 2296 N N . THR A 1 307 ? -3.994 53.208 -5.035 1.00 40.06 307 THR A N 1
ATOM 2297 C CA . THR A 1 307 ? -3.408 52.342 -3.979 1.00 40.06 307 THR A CA 1
ATOM 2298 C C . THR A 1 307 ? -4.412 51.326 -3.405 1.00 40.06 307 THR A C 1
ATOM 2300 O O . THR A 1 307 ? -5.426 51.702 -2.829 1.00 40.06 307 THR A O 1
ATOM 2303 N N . SER A 1 308 ? -4.085 50.034 -3.486 1.00 34.38 308 SER A N 1
ATOM 2304 C CA . SER A 1 308 ? -4.623 48.924 -2.672 1.00 34.38 308 SER A CA 1
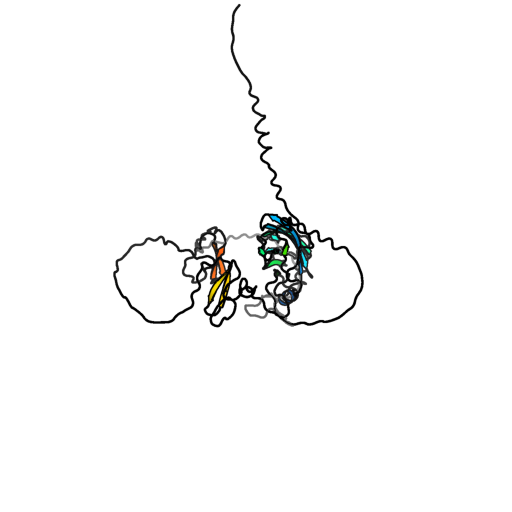ATOM 2305 C C . SER A 1 308 ? -3.685 47.715 -2.873 1.00 34.38 308 SER A C 1
ATOM 2307 O O . SER A 1 308 ? -3.089 47.584 -3.937 1.00 34.38 308 SER A O 1
ATOM 2309 N N . LYS A 1 309 ? -3.379 46.831 -1.913 1.00 45.31 309 LYS A N 1
ATOM 2310 C CA . LYS A 1 309 ? -3.942 46.537 -0.580 1.00 45.31 309 LYS A CA 1
ATOM 2311 C C . LYS A 1 309 ? -5.395 46.053 -0.594 1.00 45.31 309 LYS A C 1
ATOM 2313 O O . LYS A 1 309 ? -6.263 46.640 0.044 1.00 45.31 309 LYS A O 1
ATOM 2318 N N . SER A 1 310 ? -5.642 44.960 -1.311 1.00 35.53 310 SER A N 1
ATOM 2319 C CA . SER A 1 310 ? -6.811 44.111 -1.082 1.00 35.53 310 SER A CA 1
ATOM 2320 C C . SER A 1 310 ? -6.653 43.325 0.226 1.00 35.53 310 SER A C 1
ATOM 2322 O O . SER A 1 310 ? -5.621 42.698 0.464 1.00 35.53 310 SER A O 1
ATOM 2324 N N . ASN A 1 311 ? -7.700 43.303 1.056 1.00 48.00 311 ASN A N 1
ATOM 2325 C CA . ASN A 1 311 ? -7.915 42.173 1.959 1.00 48.00 311 ASN A CA 1
ATOM 2326 C C . ASN A 1 311 ? -8.297 40.988 1.070 1.00 48.00 311 ASN A C 1
ATOM 2328 O O . ASN A 1 311 ? -9.420 40.941 0.570 1.00 48.00 311 ASN A O 1
ATOM 2332 N N . GLN A 1 312 ? -7.363 40.071 0.825 1.00 54.47 312 GLN A N 1
ATOM 2333 C CA . GLN A 1 312 ? -7.679 38.867 0.066 1.00 54.47 312 GLN A CA 1
ATOM 2334 C C . GLN A 1 312 ? -8.506 37.935 0.950 1.00 54.47 312 GLN A C 1
ATOM 2336 O O . GLN A 1 312 ? -8.000 37.377 1.922 1.00 54.47 312 GLN A O 1
ATOM 2341 N N . ASN A 1 313 ? -9.784 37.771 0.610 1.00 76.19 313 ASN A N 1
ATOM 2342 C CA . ASN A 1 313 ? -10.621 36.729 1.188 1.00 76.19 313 ASN A CA 1
ATOM 2343 C C . ASN A 1 313 ? -10.171 35.387 0.600 1.00 76.19 313 ASN A C 1
ATOM 2345 O O . ASN A 1 313 ? -10.670 34.962 -0.443 1.00 76.19 313 ASN A O 1
ATOM 2349 N N . CYS A 1 314 ? -9.153 34.792 1.220 1.00 85.06 314 CYS A N 1
ATOM 2350 C CA . CYS A 1 314 ? -8.510 33.586 0.726 1.00 85.06 314 CYS A CA 1
ATOM 2351 C C . CYS A 1 314 ? -9.499 32.421 0.611 1.00 85.06 314 CYS A C 1
ATOM 2353 O O . CYS A 1 314 ? -10.454 32.299 1.378 1.00 85.06 314 CYS A O 1
ATOM 2355 N N . VAL A 1 315 ? -9.258 31.565 -0.376 1.00 89.12 315 VAL A N 1
ATOM 2356 C CA . VAL A 1 315 ? -10.133 30.455 -0.740 1.00 89.12 315 VAL A CA 1
ATOM 2357 C C . VAL A 1 315 ? -10.278 29.497 0.446 1.00 89.12 315 VAL A C 1
ATOM 2359 O O . VAL A 1 315 ? -9.308 29.170 1.137 1.00 89.12 315 VAL A O 1
ATOM 2362 N N . SER A 1 316 ? -11.510 29.064 0.707 1.00 87.12 316 SER A N 1
ATOM 2363 C CA . SER A 1 316 ? -11.815 28.094 1.757 1.00 87.12 316 SER A CA 1
ATOM 2364 C C . SER A 1 316 ? -11.166 26.735 1.480 1.00 87.12 316 SER A C 1
ATOM 2366 O O . SER A 1 316 ? -10.808 26.419 0.343 1.00 87.12 316 SER A O 1
ATOM 2368 N N . ALA A 1 317 ? -11.074 25.898 2.514 1.00 86.00 317 ALA A N 1
ATOM 2369 C CA . ALA A 1 317 ? -10.700 24.491 2.383 1.00 86.00 317 ALA A CA 1
ATOM 2370 C C . ALA A 1 317 ? -11.374 23.829 1.162 1.00 86.00 317 ALA A C 1
ATOM 2372 O O . ALA A 1 317 ? -12.581 23.976 0.962 1.00 86.00 317 ALA A O 1
ATOM 2373 N N . TYR A 1 318 ? -10.587 23.123 0.347 1.00 87.44 318 TYR A N 1
ATOM 2374 C CA . TYR A 1 318 ? -11.006 22.397 -0.861 1.00 87.44 318 TYR A CA 1
ATOM 2375 C C . TYR A 1 318 ? -11.585 23.240 -2.018 1.00 87.44 318 TYR A C 1
ATOM 2377 O O . TYR A 1 318 ? -12.006 22.673 -3.028 1.00 87.44 318 TYR A O 1
ATOM 2385 N N . GLY A 1 319 ? -11.564 24.575 -1.939 1.00 87.75 319 GLY A N 1
ATOM 2386 C CA . GLY A 1 319 ? -11.924 25.451 -3.061 1.00 87.75 319 GLY A CA 1
ATOM 2387 C C . GLY A 1 319 ? -10.823 25.562 -4.130 1.00 87.75 319 GLY A C 1
ATOM 2388 O O . GLY A 1 319 ? -9.661 25.236 -3.877 1.00 87.75 319 GLY A O 1
ATOM 2389 N N . GLN A 1 320 ? -11.181 26.051 -5.325 1.00 92.19 320 GLN A N 1
ATOM 2390 C CA . GLN A 1 320 ? -10.219 26.325 -6.400 1.00 92.19 320 GLN A CA 1
ATOM 2391 C C . GLN A 1 320 ? -9.451 27.625 -6.137 1.00 92.19 320 GLN A C 1
ATOM 2393 O O . GLN A 1 320 ? -10.071 28.660 -5.902 1.00 92.19 320 GLN A O 1
ATOM 2398 N N . CYS A 1 321 ? -8.124 27.570 -6.249 1.00 93.25 321 CYS A N 1
ATOM 2399 C CA . CYS A 1 321 ? -7.177 28.664 -5.988 1.00 93.25 321 CYS A CA 1
ATOM 2400 C C . CYS A 1 321 ? -6.216 28.941 -7.164 1.00 93.25 321 CYS A C 1
ATOM 2402 O O . CYS A 1 321 ? -5.324 29.784 -7.066 1.00 93.25 321 CYS A O 1
ATOM 2404 N N . GLY A 1 322 ? -6.365 28.233 -8.285 1.00 92.50 322 GLY A N 1
ATOM 2405 C CA . GLY A 1 322 ? -5.491 28.384 -9.446 1.00 92.50 322 GLY A CA 1
ATOM 2406 C C . GLY A 1 322 ? -5.876 27.485 -10.618 1.00 92.50 322 GLY A C 1
ATOM 2407 O O . GLY A 1 322 ? -6.893 26.786 -10.582 1.00 92.50 322 GLY A O 1
ATOM 2408 N N . GLY A 1 323 ? -5.040 27.525 -11.654 1.00 88.75 323 GLY A N 1
ATOM 2409 C CA . GLY A 1 323 ? -5.278 26.918 -12.962 1.00 88.75 323 GLY A CA 1
ATOM 2410 C C . GLY A 1 323 ? -5.302 27.958 -14.085 1.00 88.75 323 GLY A C 1
ATOM 2411 O O . GLY A 1 323 ? -5.478 29.156 -13.848 1.00 88.75 323 GLY A O 1
ATOM 2412 N N . ALA A 1 324 ? -5.112 27.515 -15.324 1.00 90.12 324 ALA A N 1
ATOM 2413 C CA . ALA A 1 324 ? -5.135 28.366 -16.504 1.00 90.12 324 ALA A CA 1
ATOM 2414 C C . ALA A 1 324 ? -6.486 29.094 -16.640 1.00 90.12 324 ALA A C 1
ATOM 2416 O O . ALA A 1 324 ? -7.551 28.476 -16.637 1.00 90.12 324 ALA A O 1
ATOM 2417 N 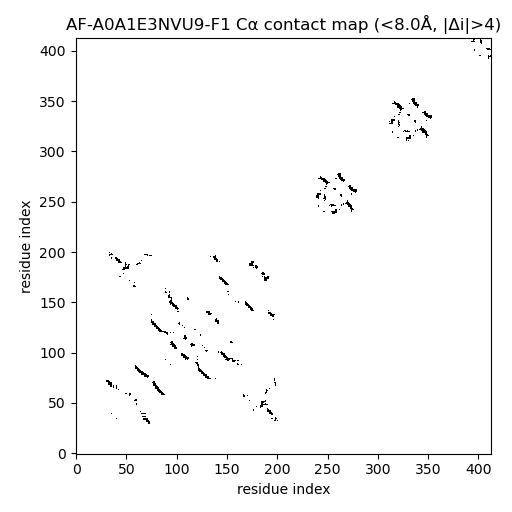N . ASN A 1 325 ? -6.422 30.419 -16.808 1.00 86.00 325 ASN A N 1
ATOM 2418 C CA . ASN A 1 325 ? -7.557 31.357 -16.833 1.00 86.00 325 ASN A CA 1
ATOM 2419 C C . ASN A 1 325 ? -8.291 31.569 -15.488 1.00 86.00 325 ASN A C 1
ATOM 2421 O O . ASN A 1 325 ? -9.328 32.230 -15.468 1.00 86.00 325 ASN A O 1
ATOM 2425 N N . TYR A 1 326 ? -7.772 31.074 -14.357 1.00 85.25 326 TYR A N 1
ATOM 2426 C CA . TYR A 1 326 ? -8.355 31.347 -13.037 1.00 85.25 326 TYR A CA 1
ATOM 2427 C C . TYR A 1 326 ? -8.102 32.800 -12.578 1.00 85.25 326 TYR A C 1
ATOM 2429 O O . TYR A 1 326 ? -6.964 33.267 -12.533 1.00 85.25 326 TYR A O 1
ATOM 2437 N N . GLY A 1 327 ? -9.170 33.511 -12.204 1.00 76.62 327 GLY A N 1
ATOM 2438 C CA . GLY A 1 327 ? -9.184 34.969 -12.000 1.00 76.62 327 GLY A CA 1
ATOM 2439 C C . GLY A 1 327 ? -8.780 35.503 -10.617 1.00 76.62 327 GLY A C 1
ATOM 2440 O O . GLY A 1 327 ? -9.033 36.679 -10.353 1.00 76.62 327 GLY A O 1
ATOM 2441 N N . SER A 1 328 ? -8.154 34.690 -9.752 1.00 78.75 328 SER A N 1
ATOM 2442 C CA . SER A 1 328 ? -7.904 34.958 -8.312 1.00 78.75 328 SER A CA 1
ATOM 2443 C C . SER A 1 328 ? -9.173 34.852 -7.424 1.00 78.75 328 SER A C 1
ATOM 2445 O O . SER A 1 328 ? -10.277 34.872 -7.973 1.00 78.75 328 SER A O 1
ATOM 2447 N N . PRO A 1 329 ? -9.070 34.726 -6.077 1.00 76.75 329 PRO A N 1
ATOM 2448 C CA . PRO A 1 329 ? -7.873 34.780 -5.221 1.00 76.75 329 PRO A CA 1
ATOM 2449 C C . PRO A 1 329 ? -7.070 33.468 -5.181 1.00 76.75 329 PRO A C 1
ATOM 2451 O O . PRO A 1 329 ? -7.632 32.383 -5.163 1.00 76.75 329 PRO A O 1
ATOM 2454 N N . SER A 1 330 ? -5.737 33.557 -5.132 1.00 84.06 330 SER A N 1
ATOM 2455 C CA . SER A 1 330 ? -4.839 32.384 -5.164 1.00 84.06 330 SER A CA 1
ATOM 2456 C C . SER A 1 330 ? -4.266 31.945 -3.810 1.00 84.06 330 SER A C 1
ATOM 2458 O O . SER A 1 330 ? -3.545 30.951 -3.736 1.00 84.06 330 SER A O 1
ATOM 2460 N N . CYS A 1 331 ? -4.582 32.661 -2.729 1.00 86.00 331 CYS A N 1
ATOM 2461 C CA . CYS A 1 331 ? -4.280 32.220 -1.369 1.00 86.00 331 CYS A CA 1
ATOM 2462 C C . CYS A 1 331 ? -5.392 31.316 -0.827 1.00 86.00 331 CYS A C 1
ATOM 2464 O O . CYS A 1 331 ? -6.560 31.479 -1.180 1.00 86.00 331 CYS A O 1
ATOM 2466 N N . CYS A 1 332 ? -5.027 30.408 0.074 1.00 91.94 332 CYS A N 1
ATOM 2467 C CA . CYS A 1 332 ? -5.949 29.558 0.823 1.00 91.94 332 CYS A CA 1
ATOM 2468 C C . CYS A 1 332 ? -6.104 30.062 2.264 1.00 91.94 332 CYS A C 1
ATOM 2470 O O . CYS A 1 332 ? -5.272 30.828 2.747 1.00 91.94 332 CYS A O 1
ATOM 2472 N N . THR A 1 333 ? -7.174 29.648 2.939 1.00 90.62 333 THR A N 1
ATOM 2473 C CA . THR A 1 333 ? -7.373 29.874 4.383 1.00 90.62 333 THR A CA 1
ATOM 2474 C C . THR A 1 333 ? -6.224 29.255 5.191 1.00 90.62 333 THR A C 1
ATOM 2476 O O . THR A 1 333 ? -5.656 28.245 4.773 1.00 90.62 333 THR A O 1
ATOM 2479 N N . ASP A 1 334 ? -5.887 29.837 6.347 1.00 84.44 334 ASP A N 1
ATOM 2480 C CA . ASP A 1 334 ? -4.791 29.369 7.205 1.00 84.44 334 ASP A CA 1
ATOM 2481 C C . ASP A 1 334 ? -4.841 27.854 7.471 1.00 84.44 334 ASP A C 1
ATOM 2483 O O . ASP A 1 334 ? -5.894 27.270 7.736 1.00 84.44 334 ASP A O 1
ATOM 2487 N N . GLY A 1 335 ? -3.674 27.208 7.387 1.00 80.88 335 GLY A N 1
ATOM 2488 C CA . GLY A 1 335 ? -3.544 25.750 7.465 1.00 80.88 335 GLY A CA 1
ATOM 2489 C C . GLY A 1 335 ? -3.786 25.006 6.144 1.00 80.88 335 GLY A C 1
ATOM 2490 O O . GLY A 1 335 ? -3.723 23.777 6.145 1.00 80.88 335 GLY A O 1
ATOM 2491 N N . TYR A 1 336 ? -4.027 25.713 5.034 1.00 87.31 336 TYR A N 1
ATOM 2492 C CA . TYR A 1 336 ? -4.137 25.151 3.683 1.00 87.31 336 TYR A CA 1
ATOM 2493 C C . TYR A 1 336 ? -3.158 25.833 2.712 1.00 87.31 336 TYR A C 1
ATOM 2495 O O . TYR A 1 336 ? -2.811 27.004 2.871 1.00 87.31 336 TYR A O 1
ATOM 2503 N N . TYR A 1 337 ? -2.763 25.122 1.654 1.00 90.19 337 TYR A N 1
ATOM 2504 C CA . TYR A 1 337 ? -1.972 25.660 0.543 1.00 90.19 337 TYR A CA 1
ATOM 2505 C C . TYR A 1 337 ? -2.579 25.277 -0.811 1.00 90.19 337 TYR A C 1
ATOM 2507 O O . TYR A 1 337 ? -3.332 24.309 -0.921 1.00 90.19 337 TYR A O 1
ATOM 2515 N N . CYS A 1 338 ? -2.257 26.052 -1.849 1.00 91.50 338 CYS A N 1
ATOM 2516 C CA . CYS A 1 338 ? -2.766 25.811 -3.194 1.00 91.50 338 CYS A CA 1
ATOM 2517 C C . CYS A 1 338 ? -1.928 24.739 -3.906 1.00 91.50 338 CYS A C 1
ATOM 2519 O O . CYS A 1 338 ? -0.761 24.980 -4.218 1.00 91.50 338 CYS A O 1
ATOM 2521 N N . SER A 1 339 ? -2.515 23.569 -4.162 1.00 91.38 339 SER A N 1
ATOM 2522 C CA . SER A 1 339 ? -1.868 22.448 -4.851 1.00 91.38 339 SER A CA 1
ATOM 2523 C C . SER A 1 339 ? -2.428 22.265 -6.262 1.00 91.38 339 SER A C 1
ATOM 2525 O O . SER A 1 339 ? -3.644 22.236 -6.458 1.00 91.38 339 SER A O 1
ATOM 2527 N N . SER A 1 340 ? -1.553 22.145 -7.258 1.00 90.00 340 SER A N 1
ATOM 2528 C CA . SER A 1 340 ? -1.928 21.913 -8.656 1.00 90.00 340 SER A CA 1
ATOM 2529 C C . SER A 1 340 ? -2.405 20.476 -8.870 1.00 90.00 340 SER A C 1
ATOM 2531 O O . SER A 1 340 ? -1.603 19.550 -8.764 1.00 90.00 340 SER A O 1
ATOM 2533 N N . MET A 1 341 ? -3.683 20.289 -9.215 1.00 80.12 341 MET A N 1
ATOM 2534 C CA . MET A 1 341 ? -4.229 18.968 -9.567 1.00 80.12 341 MET A CA 1
ATOM 2535 C C . MET A 1 341 ? -4.136 18.706 -11.076 1.00 80.12 341 MET A C 1
ATOM 2537 O O . MET A 1 341 ? -3.924 17.574 -11.499 1.00 80.12 341 MET A O 1
ATOM 2541 N N . ASN A 1 342 ? -4.298 19.752 -11.890 1.00 87.06 342 ASN A N 1
ATOM 2542 C CA . ASN A 1 342 ? -3.992 19.786 -13.322 1.00 87.06 342 ASN A CA 1
ATOM 2543 C C . ASN A 1 342 ? -3.842 21.245 -13.792 1.00 87.06 342 ASN A C 1
ATOM 2545 O O . ASN A 1 342 ? -4.157 22.176 -13.047 1.00 87.06 342 ASN A O 1
ATOM 2549 N N . ASP A 1 343 ? -3.425 21.438 -15.043 1.00 87.62 343 ASP A N 1
ATOM 2550 C CA . ASP A 1 343 ? -3.155 22.744 -15.663 1.00 87.62 343 ASP A CA 1
ATOM 2551 C C . ASP A 1 343 ? -4.300 23.765 -15.529 1.00 87.62 343 ASP A C 1
ATOM 2553 O O . ASP A 1 343 ? -4.045 24.967 -15.491 1.00 87.62 343 ASP A O 1
ATOM 2557 N N . TYR A 1 344 ? -5.556 23.315 -15.423 1.00 86.12 344 TYR A N 1
ATOM 2558 C CA . TYR A 1 344 ? -6.757 24.156 -15.343 1.00 86.12 344 TYR A CA 1
ATOM 2559 C C . TYR A 1 344 ? -7.381 24.228 -13.940 1.00 86.12 344 TYR A C 1
ATOM 2561 O O . TYR A 1 344 ? -8.275 25.047 -13.721 1.00 86.12 344 TYR A O 1
ATOM 2569 N N . TYR A 1 345 ? -6.926 23.417 -12.978 1.00 84.81 345 TYR A N 1
ATOM 2570 C CA . TYR A 1 345 ? -7.535 23.323 -11.648 1.00 84.81 345 TYR A CA 1
ATOM 2571 C C . TYR A 1 345 ? -6.509 23.050 -10.540 1.00 84.81 345 TYR A C 1
ATOM 2573 O O . TYR A 1 345 ? -5.905 21.977 -10.459 1.00 84.81 345 TYR A O 1
ATOM 2581 N N . TYR A 1 346 ? -6.321 24.037 -9.661 1.00 92.81 346 TYR A N 1
ATOM 2582 C CA . TYR A 1 346 ? -5.500 23.937 -8.453 1.00 92.81 346 TYR A CA 1
ATOM 2583 C C . TYR A 1 346 ? -6.416 24.111 -7.231 1.00 92.81 346 TYR A C 1
ATOM 2585 O O . TYR A 1 346 ? -7.286 24.985 -7.243 1.00 92.81 346 TYR A O 1
ATOM 2593 N N . GLN A 1 347 ? -6.221 23.315 -6.178 1.00 94.06 347 GLN A N 1
ATOM 2594 C CA . GLN A 1 347 ? -7.125 23.215 -5.029 1.00 94.06 347 GLN A CA 1
ATOM 2595 C C . GLN A 1 347 ? -6.432 23.545 -3.701 1.00 94.06 347 GLN A C 1
ATOM 2597 O O . GLN A 1 347 ? -5.280 23.170 -3.484 1.00 94.06 347 GLN A O 1
ATOM 2602 N N . CYS A 1 348 ? -7.154 24.189 -2.784 1.00 94.75 348 CYS A N 1
ATOM 2603 C CA . CYS A 1 348 ? -6.706 24.387 -1.408 1.00 94.75 348 CYS A CA 1
ATOM 2604 C C . CYS A 1 348 ? -6.747 23.079 -0.610 1.00 94.75 348 CYS A C 1
ATOM 2606 O O . CYS A 1 348 ? -7.823 22.620 -0.226 1.00 94.75 348 CYS A O 1
ATOM 2608 N N . VAL A 1 349 ? -5.580 22.506 -0.315 1.00 90.50 349 VAL A N 1
ATOM 2609 C CA . VAL A 1 349 ? -5.426 21.257 0.453 1.00 90.50 349 VAL A CA 1
ATOM 2610 C C . VAL A 1 349 ? -4.707 21.509 1.788 1.00 90.50 349 VAL A C 1
ATOM 2612 O O . VAL A 1 349 ? -3.955 22.482 1.880 1.00 90.50 349 VAL A O 1
ATOM 2615 N N . PRO A 1 350 ? -4.929 20.689 2.835 1.00 91.62 350 PRO A N 1
ATOM 2616 C CA . PRO A 1 350 ? -4.307 20.902 4.142 1.00 91.62 350 PRO A CA 1
ATOM 2617 C C . PRO A 1 350 ? -2.773 20.911 4.084 1.00 91.62 350 PRO A C 1
ATOM 2619 O O . PRO A 1 350 ? -2.156 20.042 3.468 1.00 91.62 350 PRO A O 1
ATOM 2622 N N . GLY A 1 351 ? -2.156 21.877 4.762 1.00 78.00 351 GLY A N 1
ATOM 2623 C CA . GLY A 1 351 ? -0.707 22.028 4.887 1.00 78.00 351 GLY A CA 1
ATOM 2624 C C . GLY A 1 351 ? -0.276 23.489 5.043 1.00 78.00 351 GLY A C 1
ATOM 2625 O O . GLY A 1 351 ? -0.910 24.403 4.522 1.00 78.00 351 GLY A O 1
ATOM 2626 N N . THR A 1 352 ? 0.828 23.721 5.752 1.00 57.69 352 THR A N 1
ATOM 2627 C CA . THR A 1 352 ? 1.426 25.055 5.913 1.00 57.69 352 THR A CA 1
ATOM 2628 C C . THR A 1 352 ? 2.266 25.421 4.690 1.00 57.69 352 THR A C 1
ATOM 2630 O O . THR A 1 352 ? 3.282 24.776 4.426 1.00 57.69 352 THR A O 1
ATOM 2633 N N . ALA A 1 353 ? 1.873 26.462 3.954 1.00 51.81 353 ALA A N 1
ATOM 2634 C CA . ALA A 1 353 ? 2.584 26.900 2.756 1.00 51.81 353 ALA A CA 1
ATOM 2635 C C . ALA A 1 353 ? 3.976 27.490 3.068 1.00 51.81 353 ALA A C 1
ATOM 2637 O O . ALA A 1 353 ? 4.088 28.534 3.710 1.00 51.81 353 ALA A O 1
ATOM 2638 N N . THR A 1 354 ? 5.035 26.891 2.517 1.00 41.94 354 THR A N 1
ATOM 2639 C CA . THR A 1 354 ? 6.315 27.591 2.319 1.00 41.94 354 THR A CA 1
ATOM 2640 C C . THR A 1 354 ? 6.204 28.419 1.041 1.00 41.94 354 THR A C 1
ATOM 2642 O O . THR A 1 354 ? 6.327 27.891 -0.063 1.00 41.94 354 THR A O 1
ATOM 2645 N N . SER A 1 355 ? 5.929 29.715 1.189 1.00 42.56 355 SER A N 1
ATOM 2646 C CA . SER A 1 355 ? 5.649 30.639 0.081 1.00 42.56 355 SER A CA 1
ATOM 2647 C C . SER A 1 355 ? 6.887 30.981 -0.763 1.00 42.56 355 SER A C 1
ATOM 2649 O O . SER A 1 355 ? 7.439 32.078 -0.667 1.00 42.56 355 SER A O 1
ATOM 2651 N N . THR A 1 356 ? 7.314 30.062 -1.629 1.00 33.69 356 THR A N 1
ATOM 2652 C CA . THR A 1 356 ? 8.338 30.329 -2.651 1.00 33.69 356 THR A CA 1
ATOM 2653 C C . THR A 1 356 ? 7.726 31.112 -3.814 1.00 33.69 356 THR A C 1
ATOM 2655 O O . THR A 1 356 ? 7.261 30.545 -4.802 1.00 33.69 356 THR A O 1
ATOM 2658 N N . SER A 1 357 ? 7.723 32.440 -3.694 1.00 40.69 357 SER A N 1
ATOM 2659 C CA . SER A 1 357 ? 7.294 33.365 -4.750 1.00 40.69 357 SER A CA 1
ATOM 2660 C C . SER A 1 357 ? 8.294 33.386 -5.914 1.00 40.69 357 SER A C 1
ATOM 2662 O O . SER A 1 357 ? 9.155 34.264 -5.990 1.00 40.69 357 SER A O 1
ATOM 2664 N N . THR A 1 358 ? 8.198 32.416 -6.827 1.00 34.00 358 THR A N 1
ATOM 2665 C CA . THR A 1 358 ? 9.057 32.325 -8.019 1.00 34.00 358 THR A CA 1
ATOM 2666 C C . THR A 1 358 ? 8.698 33.403 -9.045 1.00 34.00 358 THR A C 1
ATOM 2668 O O . THR A 1 358 ? 7.934 33.177 -9.981 1.00 34.00 358 THR A O 1
ATOM 2671 N N . SER A 1 359 ? 9.268 34.595 -8.877 1.00 36.19 359 SER A N 1
ATOM 2672 C CA . SER A 1 359 ? 9.217 35.672 -9.868 1.00 36.19 359 SER A CA 1
ATOM 2673 C C . SER A 1 359 ? 10.013 35.288 -11.121 1.00 36.19 359 SER A C 1
ATOM 2675 O O . SER A 1 359 ? 11.243 35.302 -11.101 1.00 36.19 359 SER A O 1
ATOM 2677 N N . THR A 1 360 ? 9.326 34.966 -12.219 1.00 34.41 360 THR A N 1
ATOM 2678 C CA . THR A 1 360 ? 9.952 34.572 -13.493 1.00 34.41 360 THR A CA 1
ATOM 2679 C C . THR A 1 360 ? 10.661 35.750 -14.172 1.00 34.41 360 THR A C 1
ATOM 2681 O O . THR A 1 360 ? 10.068 36.486 -14.959 1.00 34.41 360 THR A O 1
ATOM 2684 N N . SER A 1 361 ? 11.952 35.928 -13.895 1.00 34.25 361 SER A N 1
ATOM 2685 C CA . SER A 1 361 ? 12.810 36.911 -14.562 1.00 34.25 361 SER A CA 1
ATOM 2686 C C . SER A 1 361 ? 13.269 36.412 -15.939 1.00 34.25 361 SER A C 1
ATOM 2688 O O . SER A 1 361 ? 14.227 35.654 -16.073 1.00 34.25 361 SER A O 1
ATOM 2690 N N . THR A 1 362 ? 12.594 36.867 -16.996 1.00 38.44 362 THR A N 1
ATOM 2691 C CA . THR A 1 362 ? 12.952 36.562 -18.390 1.00 38.44 362 THR A CA 1
ATOM 2692 C C . THR A 1 362 ? 14.250 37.260 -18.811 1.00 38.44 362 THR A C 1
ATOM 2694 O O . THR A 1 362 ? 14.240 38.439 -19.167 1.00 38.44 362 THR A O 1
ATOM 2697 N N . THR A 1 363 ? 15.370 36.539 -18.820 1.00 29.44 363 THR A N 1
ATOM 2698 C CA . THR A 1 363 ? 16.670 37.040 -19.296 1.00 29.44 363 THR A CA 1
ATOM 2699 C C . THR A 1 363 ? 16.924 36.684 -20.762 1.00 29.44 363 THR A C 1
ATOM 2701 O O . THR A 1 363 ? 17.681 35.775 -21.097 1.00 29.44 363 THR A O 1
ATOM 2704 N N . THR A 1 364 ? 16.338 37.464 -21.672 1.00 42.06 364 THR A N 1
ATOM 2705 C CA . THR A 1 364 ? 16.843 37.544 -23.052 1.00 42.06 364 THR A CA 1
ATOM 2706 C C . THR A 1 364 ? 18.281 38.066 -23.036 1.00 42.06 364 THR A C 1
ATOM 2708 O O . THR A 1 364 ? 18.518 39.166 -22.536 1.00 42.06 364 THR A O 1
ATOM 2711 N N . SER A 1 365 ? 19.232 37.328 -23.609 1.00 34.25 365 SER A N 1
ATOM 2712 C CA . SER A 1 365 ? 20.604 37.806 -23.821 1.00 34.25 365 SER A CA 1
ATOM 2713 C C . SER A 1 365 ? 21.122 37.395 -25.201 1.00 34.25 365 SER A C 1
ATOM 2715 O O . SER A 1 365 ? 20.628 36.439 -25.799 1.00 34.25 365 SER A O 1
ATOM 2717 N N . ALA A 1 366 ? 22.037 38.188 -25.758 1.00 34.34 366 ALA A N 1
ATOM 2718 C CA . ALA A 1 366 ? 22.171 38.341 -27.205 1.00 34.34 366 ALA A CA 1
ATOM 2719 C C . ALA A 1 366 ? 23.383 37.638 -27.846 1.00 34.34 366 ALA A C 1
ATOM 2721 O O . ALA A 1 366 ? 24.422 37.400 -27.237 1.00 34.34 366 ALA A O 1
ATOM 2722 N N . LYS A 1 367 ? 23.235 37.383 -29.149 1.00 38.91 367 LYS A N 1
ATOM 2723 C CA . LYS A 1 367 ? 24.258 36.923 -30.099 1.00 38.91 367 LYS A CA 1
ATOM 2724 C C . LYS A 1 367 ? 25.368 37.967 -30.305 1.00 38.91 367 LYS A C 1
ATOM 2726 O O . LYS A 1 367 ? 25.071 39.043 -30.816 1.00 38.91 367 LYS A O 1
ATOM 2731 N N . GLN A 1 368 ? 26.637 37.583 -30.130 1.00 32.38 368 GLN A N 1
ATOM 2732 C CA . GLN A 1 368 ? 27.749 38.068 -30.973 1.00 32.38 368 GLN A CA 1
ATOM 2733 C C . GLN A 1 368 ? 28.906 37.041 -31.080 1.00 32.38 368 GLN A C 1
ATOM 2735 O O . GLN A 1 368 ? 28.958 36.124 -30.261 1.00 32.38 368 GLN A O 1
ATOM 2740 N N . PRO A 1 369 ? 29.792 37.142 -32.101 1.00 50.28 369 PRO A N 1
ATOM 2741 C CA . PRO A 1 369 ? 30.801 36.121 -32.416 1.00 50.28 369 PRO A CA 1
ATOM 2742 C C . PRO A 1 369 ? 32.270 36.566 -32.233 1.00 50.28 369 PRO A C 1
ATOM 2744 O O . PRO A 1 369 ? 32.602 37.727 -32.461 1.00 50.28 369 PRO A O 1
ATOM 2747 N N . THR A 1 370 ? 33.162 35.598 -31.993 1.00 28.77 370 THR A N 1
ATOM 2748 C CA . THR A 1 370 ? 34.632 35.703 -32.158 1.00 28.77 370 THR A CA 1
ATOM 2749 C C . THR A 1 370 ? 35.198 34.283 -32.354 1.00 28.77 370 THR A C 1
ATOM 2751 O O . THR A 1 370 ? 34.960 33.415 -31.524 1.00 28.77 370 THR A O 1
ATOM 2754 N N . THR A 1 371 ? 35.656 33.885 -33.548 1.00 30.11 371 THR A N 1
ATOM 2755 C CA . THR A 1 371 ? 36.973 34.082 -34.215 1.00 30.11 371 THR A CA 1
ATOM 2756 C C . THR A 1 371 ? 37.916 32.879 -34.105 1.00 30.11 371 THR A C 1
ATOM 2758 O O . THR A 1 371 ? 38.246 32.408 -33.023 1.00 30.11 371 THR A O 1
ATOM 2761 N N . THR A 1 372 ? 38.380 32.457 -35.280 1.00 33.50 372 THR A N 1
ATOM 2762 C CA . THR A 1 372 ? 39.425 31.479 -35.608 1.00 33.50 372 THR A CA 1
ATOM 2763 C C . THR A 1 372 ? 40.682 31.525 -34.734 1.00 33.50 372 THR A C 1
ATOM 2765 O O . THR A 1 372 ? 41.213 32.603 -34.490 1.00 33.50 372 THR A O 1
ATOM 2768 N N . SER A 1 373 ? 41.249 30.346 -34.449 1.00 34.62 373 SER A N 1
ATOM 2769 C CA . SER A 1 373 ? 42.689 30.159 -34.210 1.00 34.62 373 SER A CA 1
ATOM 2770 C C . SER A 1 373 ? 43.158 28.859 -34.866 1.00 34.62 373 SER A C 1
ATOM 2772 O O . SER A 1 373 ? 42.634 27.786 -34.575 1.00 34.62 373 SER A O 1
ATOM 2774 N N . THR A 1 374 ? 44.126 28.960 -35.776 1.00 32.47 374 THR A N 1
ATOM 2775 C CA . THR A 1 374 ? 44.685 27.829 -36.534 1.00 32.47 374 THR A CA 1
ATOM 2776 C C . THR A 1 374 ? 45.864 27.213 -35.783 1.00 32.47 374 THR A C 1
ATOM 2778 O O . THR A 1 374 ? 46.731 27.952 -35.327 1.00 32.47 374 THR A O 1
ATOM 2781 N N . SER A 1 375 ? 45.963 25.880 -35.750 1.00 37.25 375 SER A N 1
ATOM 2782 C CA . SER A 1 375 ? 47.178 25.170 -35.321 1.00 37.25 375 SER A CA 1
ATOM 2783 C C . SER A 1 375 ? 47.451 23.981 -36.236 1.00 37.25 375 SER A C 1
ATOM 2785 O O . SER A 1 375 ? 46.651 23.051 -36.317 1.00 37.25 375 SER A O 1
ATOM 2787 N N . SER A 1 376 ? 48.581 24.022 -36.938 1.00 34.25 376 SER A N 1
ATOM 2788 C CA . SER A 1 376 ? 49.027 22.999 -37.885 1.00 34.25 376 SER A CA 1
ATOM 2789 C C . SER A 1 376 ? 50.198 22.197 -37.319 1.00 34.25 376 SER A C 1
ATOM 2791 O O . SER A 1 376 ? 51.241 22.785 -37.031 1.00 34.25 376 SER A O 1
ATOM 2793 N N . THR A 1 377 ? 50.078 20.868 -37.268 1.00 32.53 377 THR A N 1
ATOM 2794 C CA . THR A 1 377 ? 51.214 19.973 -36.991 1.00 32.53 377 THR A CA 1
ATOM 2795 C C . THR A 1 377 ? 51.186 18.782 -37.943 1.00 32.53 377 THR A C 1
ATOM 2797 O O . THR A 1 377 ? 50.137 18.187 -38.176 1.00 32.53 377 THR A O 1
ATOM 2800 N N . SER A 1 378 ? 52.343 18.452 -38.511 1.00 33.28 378 SER A N 1
ATOM 2801 C CA . SER A 1 378 ? 52.526 17.457 -39.570 1.00 33.28 378 SER A CA 1
ATOM 2802 C C . SER A 1 378 ? 53.284 16.218 -39.093 1.00 33.28 378 SER A C 1
ATOM 2804 O O . SER A 1 378 ? 54.338 16.369 -38.473 1.00 33.28 378 SER A O 1
ATOM 2806 N N . THR A 1 379 ? 52.867 15.026 -39.527 1.00 32.72 379 THR A N 1
ATOM 2807 C CA . THR A 1 379 ? 53.761 13.855 -39.626 1.00 32.72 379 THR A CA 1
ATOM 2808 C C . THR A 1 379 ? 53.320 12.895 -40.735 1.00 32.72 379 THR A C 1
ATOM 2810 O O . THR A 1 379 ? 52.197 12.976 -41.230 1.00 32.72 379 THR A O 1
ATOM 2813 N N . SER A 1 380 ? 54.240 12.036 -41.181 1.00 35.12 380 SER A N 1
ATOM 2814 C CA . SER A 1 380 ? 54.207 11.449 -42.528 1.00 35.12 380 SER A CA 1
ATOM 2815 C C . SER A 1 380 ? 53.648 10.025 -42.639 1.00 35.12 380 SER A C 1
ATOM 2817 O O . SER A 1 380 ? 53.839 9.180 -41.772 1.00 35.12 380 SER A O 1
ATOM 2819 N N . SER A 1 381 ? 53.043 9.785 -43.804 1.00 34.94 381 SER A N 1
ATOM 2820 C CA . SER A 1 381 ? 52.872 8.529 -44.555 1.00 34.94 381 SER A CA 1
ATOM 2821 C C . SER A 1 381 ? 53.505 7.213 -44.059 1.00 34.94 381 SER A C 1
ATOM 2823 O O . SER A 1 381 ? 54.725 7.114 -43.923 1.00 34.94 381 SER A O 1
ATOM 2825 N N . THR A 1 382 ? 52.712 6.142 -44.155 1.00 33.00 382 THR A N 1
ATOM 2826 C CA . THR A 1 382 ? 53.119 4.845 -44.740 1.00 33.00 382 THR A CA 1
ATOM 2827 C C . THR A 1 382 ? 51.962 4.260 -45.566 1.00 33.00 382 THR A C 1
ATOM 2829 O O . THR A 1 382 ? 50.804 4.632 -45.382 1.00 33.00 382 THR A O 1
ATOM 2832 N N . THR A 1 383 ? 52.266 3.396 -46.538 1.00 32.19 383 THR A N 1
ATOM 2833 C CA . THR A 1 383 ? 51.314 2.845 -47.526 1.00 32.19 383 THR A CA 1
ATOM 2834 C C . THR A 1 383 ? 51.059 1.347 -47.315 1.00 32.19 383 THR A C 1
ATOM 2836 O O . THR A 1 383 ? 51.930 0.664 -46.780 1.00 32.19 383 THR A O 1
ATOM 2839 N N . THR A 1 384 ? 49.926 0.810 -47.816 1.00 32.16 384 THR A N 1
ATOM 2840 C CA . THR A 1 384 ? 49.877 -0.308 -48.810 1.00 32.16 384 THR A CA 1
ATOM 2841 C C . THR A 1 384 ? 48.473 -0.957 -48.974 1.00 32.16 384 THR A C 1
ATOM 2843 O O . THR A 1 384 ? 47.917 -1.517 -48.042 1.00 32.16 384 THR A O 1
ATOM 2846 N N . SER A 1 385 ? 47.943 -0.892 -50.210 1.00 35.22 385 SER A N 1
ATOM 2847 C CA . SER A 1 385 ? 46.941 -1.755 -50.900 1.00 35.22 385 SER A CA 1
ATOM 2848 C C . SER A 1 385 ? 45.571 -2.183 -50.289 1.00 35.22 385 SER A C 1
ATOM 2850 O O . SER A 1 385 ? 45.521 -3.094 -49.475 1.00 35.22 385 SER A O 1
ATOM 2852 N N . LYS A 1 386 ? 44.478 -1.709 -50.939 1.00 40.16 386 LYS A N 1
ATOM 2853 C CA . LYS A 1 386 ? 43.466 -2.490 -51.732 1.00 40.16 386 LYS A CA 1
ATOM 2854 C C . LYS A 1 386 ? 42.573 -3.570 -51.028 1.00 40.16 386 LYS A C 1
ATOM 2856 O O . LYS A 1 386 ? 43.119 -4.410 -50.330 1.00 40.16 386 LYS A O 1
ATOM 2861 N N . PRO A 1 387 ? 41.290 -3.792 -51.434 1.00 49.91 387 PRO A N 1
ATOM 2862 C CA . PRO A 1 387 ? 40.202 -2.866 -51.812 1.00 49.91 387 PRO A CA 1
ATOM 2863 C C . PRO A 1 387 ? 38.848 -3.151 -51.095 1.00 49.91 387 PRO A C 1
ATOM 2865 O O . PRO A 1 387 ? 38.442 -4.306 -50.997 1.00 49.91 387 PRO A O 1
ATOM 2868 N N . THR A 1 388 ? 38.036 -2.125 -50.803 1.00 33.31 388 THR A N 1
ATOM 2869 C CA . THR A 1 388 ? 36.576 -2.315 -50.622 1.00 33.31 388 THR A CA 1
ATOM 2870 C C . THR A 1 388 ? 35.800 -1.086 -51.089 1.00 33.31 388 THR A C 1
ATOM 2872 O O . THR A 1 388 ? 36.082 0.025 -50.648 1.00 33.31 388 THR A O 1
ATOM 2875 N N . THR A 1 389 ? 34.787 -1.278 -51.939 1.00 43.47 389 THR A N 1
ATOM 2876 C CA . THR A 1 389 ? 33.785 -0.242 -52.229 1.00 43.47 389 THR A CA 1
ATOM 2877 C C . THR A 1 389 ? 32.735 -0.254 -51.123 1.00 43.47 389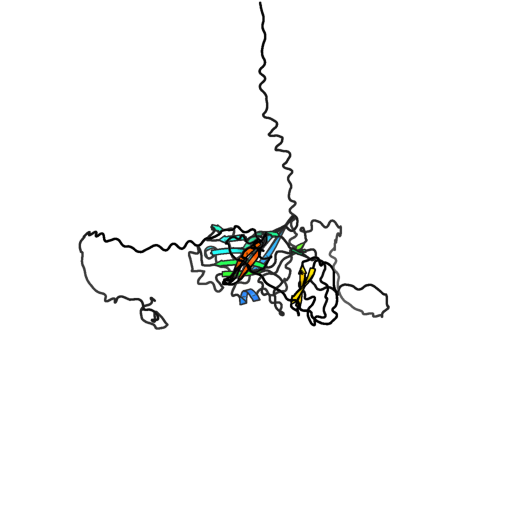 THR A C 1
ATOM 2879 O O . THR A 1 389 ? 31.907 -1.160 -51.076 1.00 43.47 389 THR A O 1
ATOM 2882 N N . ALA A 1 390 ? 32.753 0.748 -50.247 1.00 38.78 390 ALA A N 1
ATOM 2883 C CA . ALA A 1 390 ? 31.707 0.983 -49.256 1.00 38.78 390 ALA A CA 1
ATOM 2884 C C . ALA A 1 390 ? 31.123 2.382 -49.485 1.00 38.78 390 ALA A C 1
ATOM 2886 O O . ALA A 1 390 ? 31.816 3.382 -49.306 1.00 38.78 390 ALA A O 1
ATOM 2887 N N . SER A 1 391 ? 29.866 2.447 -49.930 1.00 44.16 391 SER A N 1
ATOM 2888 C CA . SER A 1 391 ? 29.152 3.722 -50.052 1.00 44.16 391 SER A CA 1
ATOM 2889 C C . SER A 1 391 ? 28.867 4.288 -48.661 1.00 44.16 391 SER A C 1
ATOM 2891 O O . SER A 1 391 ? 28.591 3.529 -47.732 1.00 44.16 391 SER A O 1
ATOM 2893 N N . ALA A 1 392 ? 28.917 5.610 -48.508 1.00 46.53 392 ALA A N 1
ATOM 2894 C CA . ALA A 1 392 ? 28.590 6.250 -47.241 1.00 46.53 392 ALA A CA 1
ATOM 2895 C C . ALA A 1 392 ? 27.082 6.128 -46.964 1.00 46.53 392 ALA A C 1
ATOM 2897 O O . ALA A 1 392 ? 26.268 6.736 -47.660 1.00 46.53 392 ALA A O 1
ATOM 2898 N N . THR A 1 393 ? 26.711 5.358 -45.940 1.00 51.97 393 THR A N 1
ATOM 2899 C CA . THR A 1 393 ? 25.326 5.269 -45.459 1.00 51.97 393 THR A CA 1
ATOM 2900 C C . THR A 1 393 ? 24.914 6.602 -44.839 1.00 51.97 393 THR A C 1
ATOM 2902 O O . THR A 1 393 ? 25.178 6.856 -43.665 1.00 51.97 393 THR A O 1
ATOM 2905 N N . GLN A 1 394 ? 24.275 7.467 -45.626 1.00 73.94 394 GLN A N 1
ATOM 2906 C CA . GLN A 1 394 ? 23.533 8.598 -45.077 1.00 73.94 394 GLN A CA 1
ATOM 2907 C C . GLN A 1 394 ? 22.244 8.094 -44.418 1.00 73.94 394 GLN A C 1
ATOM 2909 O O . GLN A 1 394 ? 21.611 7.156 -44.909 1.00 73.94 394 GLN A O 1
ATOM 2914 N N . CYS A 1 395 ? 21.867 8.726 -43.309 1.00 79.06 395 CYS A N 1
ATOM 2915 C CA . CYS A 1 395 ? 20.580 8.495 -42.666 1.00 79.06 395 CYS A CA 1
ATOM 2916 C C . CYS A 1 395 ? 19.445 9.105 -43.492 1.00 79.06 395 CYS A C 1
ATOM 2918 O O . CYS A 1 395 ? 19.666 10.003 -44.311 1.00 79.06 395 CYS A O 1
ATOM 2920 N N . VAL A 1 396 ? 18.239 8.576 -43.312 1.00 87.06 396 VAL A N 1
ATOM 2921 C CA . VAL A 1 396 ? 17.087 8.947 -44.135 1.00 87.06 396 VAL A CA 1
ATOM 2922 C C . VAL A 1 396 ? 16.563 10.324 -43.712 1.00 87.06 396 VAL A C 1
ATOM 2924 O O . VAL A 1 396 ? 16.532 10.642 -42.528 1.00 87.06 396 VAL A O 1
ATOM 2927 N N . SER A 1 397 ? 16.156 11.151 -44.677 1.00 82.12 397 SER A N 1
ATOM 2928 C CA . SER A 1 397 ? 15.480 12.427 -44.406 1.00 82.12 397 SER A CA 1
ATOM 2929 C C . SER A 1 397 ? 14.104 12.221 -43.764 1.00 82.12 397 SER A C 1
ATOM 2931 O O . SER A 1 397 ? 13.482 11.176 -43.979 1.00 82.12 397 SER A O 1
ATOM 2933 N N . ASP A 1 398 ? 13.602 13.247 -43.068 1.00 77.19 398 ASP A N 1
ATOM 2934 C CA . ASP A 1 398 ? 12.272 13.296 -42.446 1.00 77.19 398 ASP A CA 1
ATOM 2935 C C . ASP A 1 398 ? 11.183 12.582 -43.271 1.00 77.19 398 ASP A C 1
ATOM 2937 O O . ASP A 1 398 ? 11.040 12.797 -44.478 1.00 77.19 398 ASP A O 1
ATOM 2941 N N . TYR A 1 399 ? 10.394 11.744 -42.591 1.00 78.31 399 TYR A N 1
ATOM 2942 C CA . TYR A 1 399 ? 9.313 10.906 -43.139 1.00 78.31 399 TYR A CA 1
ATOM 2943 C C . TYR A 1 399 ? 9.725 9.786 -44.120 1.00 78.31 399 TYR A C 1
ATOM 2945 O O . TYR A 1 399 ? 8.852 9.079 -44.627 1.00 78.31 399 TYR A O 1
ATOM 2953 N N . GLY A 1 400 ? 11.017 9.564 -44.378 1.00 81.75 400 GLY A N 1
ATOM 2954 C CA . GLY A 1 400 ? 11.481 8.440 -45.197 1.00 81.75 400 GLY A CA 1
ATOM 2955 C C . GLY A 1 400 ? 11.520 7.089 -44.461 1.00 81.75 400 GLY A C 1
ATOM 2956 O O . GLY A 1 400 ? 11.575 7.013 -43.235 1.00 81.75 400 GLY A O 1
ATOM 2957 N N . GLN A 1 401 ? 11.507 5.985 -45.218 1.00 79.00 401 GLN A N 1
ATOM 2958 C CA . GLN A 1 401 ? 11.529 4.629 -44.655 1.00 79.00 401 GLN A CA 1
ATOM 2959 C C . GLN A 1 401 ? 12.939 4.222 -44.196 1.00 79.00 401 GLN A C 1
ATOM 2961 O O . GLN A 1 401 ? 13.832 4.073 -45.028 1.00 79.00 401 GLN A O 1
ATOM 2966 N N . CYS A 1 402 ? 13.092 3.949 -42.896 1.00 87.62 402 CYS A N 1
ATOM 2967 C CA . CYS A 1 402 ? 14.331 3.513 -42.230 1.00 87.62 402 CYS A CA 1
ATOM 2968 C C . CYS A 1 402 ? 14.279 2.067 -41.673 1.00 87.62 402 CYS A C 1
ATOM 2970 O O . CYS A 1 402 ? 15.053 1.700 -40.789 1.00 87.62 402 CYS A O 1
ATOM 2972 N N . GLY A 1 403 ? 13.345 1.229 -42.142 1.00 85.62 403 GLY A N 1
ATOM 2973 C CA . GLY A 1 403 ? 13.205 -0.155 -41.674 1.00 85.62 403 GLY A CA 1
ATOM 2974 C C . GLY A 1 403 ? 11.958 -0.880 -42.191 1.00 85.62 403 GLY A C 1
ATOM 2975 O O . GLY A 1 403 ? 11.117 -0.303 -42.881 1.00 85.62 403 GLY A O 1
ATOM 2976 N N . GLY A 1 404 ? 11.837 -2.167 -41.850 1.00 85.75 404 GLY A N 1
ATOM 2977 C CA . GLY A 1 404 ? 10.689 -3.017 -42.187 1.00 85.75 404 GLY A CA 1
ATOM 2978 C C . GLY A 1 404 ? 11.070 -4.481 -42.430 1.00 85.75 404 GLY A C 1
ATOM 2979 O O . GLY A 1 404 ? 12.240 -4.810 -42.622 1.00 85.75 404 GLY A O 1
ATOM 2980 N N . VAL A 1 405 ? 10.080 -5.378 -42.449 1.00 78.88 405 VAL A N 1
ATOM 2981 C CA . VAL A 1 405 ? 10.296 -6.778 -42.856 1.00 78.88 405 VAL A CA 1
ATOM 2982 C C . VAL A 1 405 ? 10.670 -6.802 -44.342 1.00 78.88 405 VAL A C 1
ATOM 2984 O O . VAL A 1 405 ? 9.974 -6.205 -45.158 1.00 78.88 405 VAL A O 1
ATOM 2987 N N . ASN A 1 406 ? 11.772 -7.476 -44.683 1.00 83.56 406 ASN A N 1
ATOM 2988 C CA . ASN A 1 406 ? 12.394 -7.489 -46.018 1.00 83.56 406 ASN A CA 1
ATOM 2989 C C . ASN A 1 406 ? 12.910 -6.122 -46.531 1.00 83.56 406 ASN A C 1
ATOM 2991 O O . ASN A 1 406 ? 13.219 -6.001 -47.715 1.00 83.56 406 ASN A O 1
ATOM 2995 N N . TYR A 1 407 ? 13.038 -5.100 -45.675 1.00 83.44 407 TYR A N 1
ATOM 2996 C CA . TYR A 1 407 ? 13.658 -3.828 -46.063 1.00 83.44 407 TYR A CA 1
ATOM 2997 C C . TYR A 1 407 ? 15.188 -3.956 -46.150 1.00 83.44 407 TYR A C 1
ATOM 2999 O O . TYR A 1 407 ? 15.822 -4.516 -45.255 1.00 83.44 407 TYR A O 1
ATOM 3007 N N . VAL A 1 408 ? 15.784 -3.402 -47.211 1.00 79.31 408 VAL A N 1
ATOM 3008 C CA . VAL A 1 408 ? 17.238 -3.380 -47.442 1.00 79.31 408 VAL A CA 1
ATOM 3009 C C . VAL A 1 408 ? 17.658 -1.948 -47.783 1.00 79.31 408 VAL A C 1
ATOM 3011 O O . VAL A 1 408 ? 17.547 -1.511 -48.925 1.00 79.31 408 VAL A O 1
ATOM 3014 N N . GLY A 1 409 ? 18.120 -1.209 -46.775 1.00 82.25 409 GLY A N 1
ATOM 3015 C CA . GLY A 1 409 ? 18.495 0.203 -46.876 1.00 82.25 409 GLY A CA 1
ATOM 3016 C C . GLY A 1 409 ? 19.022 0.749 -45.540 1.00 82.25 409 GLY A C 1
ATOM 3017 O O . GLY A 1 409 ? 19.267 -0.044 -44.625 1.00 82.25 409 GLY A O 1
ATOM 3018 N N . PRO A 1 410 ? 19.216 2.075 -45.405 1.00 80.81 410 PRO A N 1
ATOM 3019 C CA . PRO A 1 410 ? 19.694 2.690 -44.169 1.00 80.81 410 PRO A CA 1
ATOM 3020 C C . PRO A 1 410 ? 18.762 2.417 -42.983 1.00 80.81 410 PRO A C 1
ATOM 3022 O O . PRO A 1 410 ? 17.546 2.562 -43.081 1.00 80.81 410 PRO A O 1
ATOM 3025 N N . ASN A 1 411 ? 19.350 2.053 -41.845 1.00 83.25 411 ASN A N 1
ATOM 3026 C CA . ASN A 1 411 ? 18.649 1.751 -40.595 1.00 83.25 411 ASN A CA 1
ATOM 3027 C C . ASN A 1 411 ? 18.698 2.901 -39.573 1.00 83.25 411 ASN A C 1
ATOM 3029 O O . ASN A 1 411 ? 18.360 2.690 -38.410 1.00 83.25 411 ASN A O 1
ATOM 3033 N N . CYS A 1 412 ? 19.138 4.093 -39.990 1.00 82.25 412 CYS A N 1
ATOM 3034 C CA . CYS A 1 412 ? 19.043 5.315 -39.199 1.00 82.25 412 CYS A CA 1
ATOM 3035 C C . CYS A 1 412 ? 18.027 6.288 -39.810 1.00 82.25 412 CYS A C 1
ATOM 3037 O O . CYS A 1 412 ? 18.164 6.742 -40.951 1.00 82.25 412 CYS A O 1
ATOM 3039 N N . CYS A 1 413 ? 17.027 6.573 -38.988 1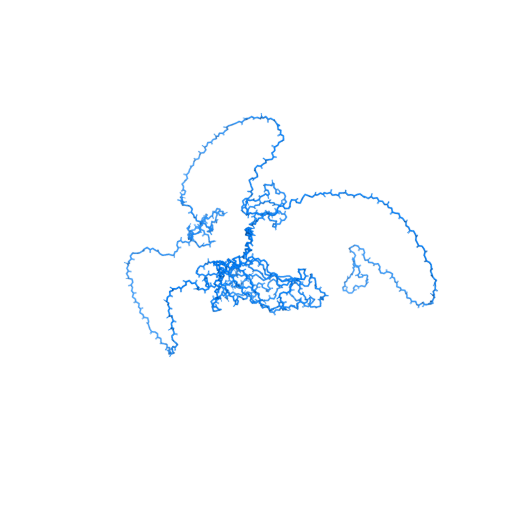.00 80.06 413 CYS A N 1
ATOM 3040 C CA . CYS A 1 413 ? 16.219 7.782 -38.934 1.00 80.06 413 CYS A CA 1
ATOM 3041 C C . CYS A 1 413 ? 16.551 8.492 -37.603 1.00 80.06 413 CYS A C 1
ATOM 3043 O O . CYS A 1 413 ? 16.182 9.675 -37.478 1.00 80.06 413 CYS A O 1
#

pLDDT: mean 72.65, std 25.98, range [24.97, 98.56]

Foldseek 3Di:
DDDDDDDDDDDDPPDPDVVVVVPPPPPPPVQPKAKFPQVFKDFPQPPFALVVQCVVQFHFAKEWGWRIWIDRDDQKIKTKIWIATPDDDAPLFFAWKWKPQFPDIGTCDHLVVRHHNDHGPRTDMDIDMGRFDDDPQKTWGGAFIKIWTAGRDRNRDDCPVVVVDRGDRIDIQTEEDPAADPVRYGNGRGGTIIGGVNSPPPPPDDDPPPPDDDDDDDDDDDDDDDDDDDDDDDDDDAQADEAFGWQDADPDDHRNHHDPQWHWADPDRGTTTTYGHHDDDDDDDDDDDDDDDDDDDDDDDDDDDDDDDDPFPADEAFDWQDAPPDDDDNHYDPQWHWADPDRGTTTTHGHHDPDPPPDDDDDDDDDDDDDDDDDDDDDDDDDDDDDDDDDDQDADPPPDDQDDDVDDHHNHD

Mean predicted aligned error: 22.64 Å

Organism: Wickerhamomyces anomalus (strain ATCC 58044 / CBS 1984 / NCYC 433 / NRRL Y-366-8) (NCBI:txid683960)

Nearest PDB structures (foldseek):
  4uyt-assembly1_A  TM=9.286E-01  e=4.008E-17  Saccharomyces cerevisiae S288C
  4uyr-assembly1_A  TM=9.257E-01  e=7.649E-17  Saccharomyces cerevisiae S288C
  5fv6-assembly1_B  TM=8.929E-01  e=1.716E-16  Komagataella phaffii GS115
  5fv6-assembly2_A  TM=8.939E-01  e=5.612E-16  Komagataella phaffii GS115
  2r2c-assembly1_B  TM=3.528E-01  e=4.237E-01  Porphyromonas gingivalis W83

Sequence (413 aa):
MKLTSTSVGSFSFTFSYALLLLLTIISYVSASSVKCSSSDIVAGCSNLDFSYNSKNTNKPTANIAVTGVTWLGGNSYQVTIHFKSSATMSLSSLSELKVIGIDQTYVLYSNNMKISRITNPGEWDATFTVTASNSNGRAWMPTGYQVQFDWCSAGVTSQSECNRWKYAKSYDYNTGCNNYNNYGQSQTDSSGYYWPINCGSGNNQDTTSTTSKTTSTTSPSTTLKTTSEKTTSKPQNGDYATPYAQCGGNGFAGASICTDGYYCSSMNDYYYQCVPGTATTSASKPTTAATSTTSTQKTTSSTSTSTSKSNQNCVSAYGQCGGANYGSPSCCTDGYYCSSMNDYYYQCVPGTATSTSTSTSTTTSAKQPTTTSTSSTSTSSTTTSKPTTASATQCVSDYGQCGGVNYVGPNCC